Protein AF-A0A3M1ZID2-F1 (afdb_monomer_lite)

Foldseek 3Di:
DQWFWWWQDPVRDTATEFEAEPVRHGDDDDDDDDDDDPVQDFDDDPPFDWAKDKDWPVLVQWDWDVVDVRTYIYGRIDIDIDRDDDQPDKDKDKAWWADADLPQQKTWHFDQDPPDNPDGTDTAIEHEAQQEWEQEPLDTDGGSVRSVSSNVVVVDRRKIKMFIAGQDPVVRHGYGNYMYIHLRDDLDVWKKWWFFFQEDDPFWTFGQTQWIRHVVGIDGGRDTEIEGEDPQEEEAEPVGRPDHDDCQFRAHLWIKMFTAHWDADPNHIYGYGNYIYTYWKKWKFFFQDDDAQKTWGQTQDIVNDGNVSHDQAQQALDRVQGADNHTQIEGADPDDDDPHDGRFIKMFTFGAGGGRHGVNGTYGPDMDTCSVVNDDTRTDRDDDPDDDPPDDDD

Radius of gyration: 23.72 Å; chains: 1; bounding box: 58×60×54 Å

Structure (mmCIF, N/CA/C/O backbone):
data_AF-A0A3M1ZID2-F1
#
_entry.id   AF-A0A3M1ZID2-F1
#
loop_
_atom_site.group_PDB
_atom_site.id
_atom_site.type_symbol
_atom_site.label_atom_id
_atom_site.label_alt_id
_atom_site.label_comp_id
_atom_site.label_asym_id
_atom_site.label_entity_id
_atom_site.label_seq_id
_atom_site.pdbx_PDB_ins_code
_atom_site.Cartn_x
_atom_site.Cartn_y
_atom_site.Cartn_z
_atom_site.occupancy
_atom_site.B_iso_or_equiv
_atom_site.auth_seq_id
_atom_site.auth_comp_id
_atom_site.auth_asym_id
_atom_site.auth_atom_id
_atom_site.pdbx_PDB_model_num
ATOM 1 N N . SER A 1 1 ? -18.007 24.735 10.973 1.00 46.09 1 SER A N 1
ATOM 2 C CA . SER A 1 1 ? -17.556 23.335 10.914 1.00 46.09 1 SER A CA 1
ATOM 3 C C . SER A 1 1 ? -18.781 22.457 11.106 1.00 46.09 1 SER A C 1
ATOM 5 O O . SER A 1 1 ? -19.575 22.788 11.975 1.00 46.09 1 SER A O 1
ATOM 7 N N . ASN A 1 2 ? -18.972 21.420 10.284 1.00 52.06 2 ASN A N 1
ATOM 8 C CA . ASN A 1 2 ? -20.153 20.533 10.309 1.00 52.06 2 ASN A CA 1
ATOM 9 C C . ASN A 1 2 ? -19.744 19.122 10.770 1.00 52.06 2 ASN A C 1
ATOM 11 O O . ASN A 1 2 ? -20.270 18.125 10.277 1.00 52.06 2 ASN A O 1
ATOM 15 N N . ALA A 1 3 ? -18.694 19.057 11.589 1.00 58.91 3 ALA A N 1
ATOM 16 C CA . ALA A 1 3 ? -18.122 17.812 12.050 1.00 58.91 3 ALA A CA 1
ATOM 17 C C . ALA A 1 3 ? -18.982 17.229 13.175 1.00 58.91 3 ALA A C 1
ATOM 19 O O . ALA A 1 3 ? -19.192 17.902 14.183 1.00 58.91 3 ALA A O 1
ATOM 20 N N . LEU A 1 4 ? -19.446 15.990 13.013 1.00 68.00 4 LEU A N 1
ATOM 21 C CA . LEU A 1 4 ? -19.923 15.186 14.134 1.00 68.00 4 LEU A CA 1
ATOM 22 C C . LEU A 1 4 ? -18.694 14.684 14.901 1.00 68.00 4 LEU A C 1
ATOM 24 O O . LEU A 1 4 ? -17.827 14.049 14.294 1.00 68.00 4 LEU A O 1
ATOM 28 N N . ILE A 1 5 ? -18.623 15.008 16.191 1.00 75.00 5 ILE A N 1
ATOM 29 C CA . ILE A 1 5 ? -17.587 14.549 17.118 1.00 75.00 5 ILE A CA 1
ATOM 30 C C . ILE A 1 5 ? -18.277 13.689 18.169 1.00 75.00 5 ILE A C 1
ATOM 32 O O . ILE A 1 5 ? -19.290 14.103 18.732 1.00 75.00 5 ILE A O 1
ATOM 36 N N . GLU A 1 6 ? -17.731 12.505 18.416 1.00 78.31 6 GLU A N 1
ATOM 37 C CA . GLU A 1 6 ? -18.242 11.542 19.391 1.00 78.31 6 GLU A CA 1
ATOM 38 C C . GLU A 1 6 ? -17.133 11.218 20.396 1.00 78.31 6 GLU A C 1
ATOM 40 O O . GLU A 1 6 ? -15.967 11.100 20.014 1.00 78.31 6 GLU A O 1
ATOM 45 N N . VAL A 1 7 ? -17.501 11.094 21.668 1.00 76.19 7 VAL A N 1
ATOM 46 C CA . VAL A 1 7 ? -16.642 10.630 22.763 1.00 76.19 7 VAL A CA 1
ATOM 47 C C . VAL A 1 7 ? -17.303 9.444 23.448 1.00 76.19 7 VAL A C 1
ATOM 49 O O . VAL A 1 7 ? -18.520 9.294 23.392 1.00 76.19 7 VAL A O 1
ATOM 52 N N . GLU A 1 8 ? -16.508 8.606 24.092 1.00 75.81 8 GLU A N 1
ATOM 53 C CA . GLU A 1 8 ? -17.013 7.492 24.888 1.00 75.81 8 GLU A CA 1
ATOM 54 C C . GLU A 1 8 ? -17.429 7.995 26.279 1.00 75.81 8 GLU A C 1
ATOM 56 O O . GLU A 1 8 ? -16.663 8.698 26.943 1.00 75.81 8 GLU A O 1
ATOM 61 N N . GLY A 1 9 ? -18.662 7.692 26.687 1.00 68.62 9 GLY A N 1
ATOM 62 C CA . GLY A 1 9 ? -19.187 7.987 28.017 1.00 68.62 9 GLY A CA 1
ATOM 63 C C . GLY A 1 9 ? -18.714 6.986 29.074 1.00 68.62 9 GLY A C 1
ATOM 64 O O . GLY A 1 9 ? -18.094 5.970 28.770 1.00 68.62 9 GLY A O 1
ATOM 65 N N . ASP A 1 10 ? -19.043 7.247 30.341 1.00 71.88 10 ASP A N 1
ATOM 66 C CA . ASP A 1 10 ? -18.591 6.435 31.485 1.00 71.88 10 ASP A CA 1
ATOM 67 C C . ASP A 1 10 ? -19.035 4.958 31.421 1.00 71.88 10 ASP A C 1
ATOM 69 O O . ASP A 1 10 ? -18.516 4.122 32.168 1.00 71.88 10 ASP A O 1
ATOM 73 N N . THR A 1 11 ? -20.023 4.624 30.581 1.00 59.50 11 THR A N 1
ATOM 74 C CA . THR A 1 11 ? -20.515 3.253 30.386 1.00 59.50 11 THR A CA 1
ATOM 75 C C . THR A 1 11 ? -20.201 2.676 29.004 1.00 59.50 11 THR A C 1
ATOM 77 O O . THR A 1 11 ? -20.754 1.634 28.651 1.00 59.50 11 THR A O 1
ATOM 80 N N . GLY A 1 12 ? -19.291 3.309 28.254 1.00 56.09 12 GLY A N 1
ATOM 81 C CA . GLY A 1 12 ? -18.862 2.870 26.924 1.00 56.09 12 GLY A CA 1
ATOM 82 C C . GLY A 1 12 ? -19.772 3.335 25.781 1.00 56.09 12 GLY A C 1
ATOM 83 O O . GLY A 1 12 ? -19.579 2.957 24.631 1.00 56.09 12 GLY A O 1
ATOM 84 N N . GLU A 1 13 ? -20.802 4.131 26.069 1.00 69.88 13 GLU A N 1
ATOM 85 C CA . GLU A 1 13 ? -21.744 4.623 25.070 1.00 69.88 13 GLU A CA 1
ATOM 86 C C . GLU A 1 13 ? -21.175 5.811 24.276 1.00 69.88 13 GLU A C 1
ATOM 88 O O . GLU A 1 13 ? -20.519 6.679 24.854 1.00 69.88 13 GLU A O 1
ATOM 93 N N . PRO A 1 14 ? -21.457 5.927 22.969 1.00 66.44 14 PRO A N 1
ATOM 94 C CA . PRO A 1 14 ? -21.055 7.096 22.201 1.00 66.44 14 PRO A CA 1
ATOM 95 C C . PRO A 1 14 ? -21.917 8.312 22.574 1.00 66.44 14 PRO A C 1
ATOM 97 O O . PRO A 1 14 ? -23.147 8.286 22.476 1.00 66.44 14 PRO A O 1
ATOM 100 N N . LEU A 1 15 ? -21.264 9.406 22.960 1.00 76.44 15 LEU A N 1
ATOM 101 C CA . LEU A 1 15 ? -21.870 10.698 23.266 1.00 76.44 15 LEU A CA 1
ATOM 102 C C . LEU A 1 15 ? -21.402 11.747 22.259 1.00 76.44 15 LEU A C 1
ATOM 104 O O . LEU A 1 15 ? -20.208 11.892 22.003 1.00 76.44 15 LEU A O 1
ATOM 108 N N . GLN A 1 16 ? -22.334 12.522 21.705 1.00 82.69 16 GLN A N 1
ATOM 109 C CA . GLN A 1 16 ? -21.975 13.637 20.833 1.00 82.69 16 GLN A CA 1
ATOM 110 C C . GLN A 1 16 ? -21.298 14.740 21.654 1.00 82.69 16 GLN A C 1
ATOM 112 O O . GLN A 1 16 ? -21.871 15.224 22.628 1.00 82.69 16 GLN A O 1
ATOM 117 N N . ALA A 1 17 ? -20.115 15.168 21.224 1.00 85.06 17 ALA A N 1
ATOM 118 C CA . ALA A 1 17 ? -19.318 16.176 21.903 1.00 85.06 17 ALA A CA 1
ATOM 119 C C . ALA A 1 17 ? -19.077 17.418 21.040 1.00 85.06 17 ALA A C 1
ATOM 121 O O . ALA A 1 17 ? -19.232 17.414 19.816 1.00 85.06 17 ALA A O 1
ATOM 122 N N . VAL A 1 18 ? -18.663 18.499 21.697 1.00 88.00 18 VAL A N 1
ATOM 123 C CA . VAL A 1 18 ? -18.262 19.751 21.050 1.00 88.00 18 VAL A CA 1
ATOM 124 C C . VAL A 1 18 ? -16.768 19.965 21.262 1.00 88.00 18 VAL A C 1
ATOM 126 O O . VAL A 1 18 ? -16.302 20.018 22.397 1.00 88.00 18 VAL A O 1
ATOM 129 N N . ALA A 1 19 ? -16.008 20.116 20.173 1.00 87.31 19 ALA A N 1
ATOM 130 C CA . ALA A 1 19 ? -14.617 20.553 20.273 1.00 87.31 19 ALA A CA 1
ATOM 131 C C . ALA A 1 19 ? -14.548 22.038 20.636 1.00 87.31 19 ALA A C 1
ATOM 133 O O . ALA A 1 19 ? -15.180 22.870 19.976 1.00 87.31 19 ALA A O 1
ATOM 134 N N . VAL A 1 20 ? -13.742 22.363 21.642 1.00 88.25 20 VAL A N 1
ATOM 135 C CA . VAL A 1 20 ? -13.515 23.726 22.132 1.00 88.25 20 VAL A CA 1
ATOM 136 C C . VAL A 1 20 ? -12.021 24.056 22.163 1.00 88.25 20 VAL A C 1
ATOM 138 O O . VAL A 1 20 ? -11.180 23.165 22.299 1.00 88.25 20 V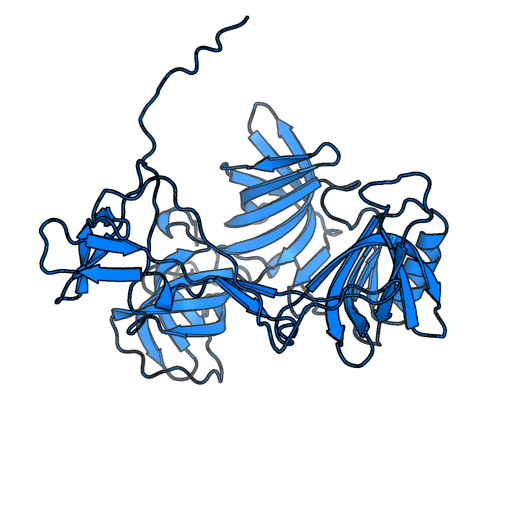AL A O 1
ATOM 141 N N . GLY A 1 21 ? -11.686 25.335 21.986 1.00 85.31 21 GLY A N 1
ATOM 142 C CA . GLY A 1 21 ? -10.325 25.849 22.171 1.00 85.31 21 GLY A CA 1
ATOM 143 C C . GLY A 1 21 ? -9.988 26.114 23.644 1.00 85.31 21 GLY A C 1
ATOM 144 O O . GLY A 1 21 ? -10.828 25.940 24.525 1.00 85.31 21 GLY A O 1
ATOM 145 N N . GLU A 1 22 ? -8.768 26.590 23.919 1.00 80.44 22 GLU A N 1
ATOM 146 C CA . GLU A 1 22 ? -8.333 26.981 25.279 1.00 80.44 22 GLU A CA 1
ATOM 147 C C . GLU A 1 22 ? -9.187 28.091 25.911 1.00 80.44 22 GLU A C 1
ATOM 149 O O . GLU A 1 22 ? -9.224 28.243 27.131 1.00 80.44 22 GLU A O 1
ATOM 154 N N . ASP A 1 23 ? -9.873 28.882 25.088 1.00 82.81 23 ASP A N 1
ATOM 155 C CA . ASP A 1 23 ? -10.811 29.918 25.513 1.00 82.81 23 ASP A CA 1
ATOM 156 C C . ASP A 1 23 ? -12.209 29.373 25.856 1.00 82.81 23 ASP A C 1
ATOM 158 O O . ASP A 1 23 ? -13.049 30.127 26.349 1.00 82.81 23 ASP A O 1
ATOM 162 N N . GLY A 1 24 ? -12.448 28.075 25.644 1.00 82.06 24 GLY A N 1
ATOM 163 C CA . GLY A 1 24 ? -13.736 27.413 25.849 1.00 82.06 24 GLY A CA 1
ATOM 164 C C . GLY A 1 24 ? -14.755 27.681 24.739 1.00 82.06 24 GLY A C 1
ATOM 165 O O . GLY A 1 24 ? -15.895 27.227 24.841 1.00 82.06 24 GLY A O 1
ATOM 166 N N . GLU A 1 25 ? -14.373 28.399 23.681 1.00 85.62 25 GLU A N 1
ATOM 167 C CA . GLU A 1 25 ? -15.245 28.659 22.539 1.00 85.62 25 GLU A CA 1
ATOM 168 C C . GLU A 1 25 ? -15.186 27.499 21.534 1.00 85.62 25 GLU A C 1
ATOM 170 O O . GLU A 1 25 ? -14.167 26.803 21.444 1.00 85.62 25 GLU A O 1
ATOM 175 N N . PRO A 1 26 ? -16.256 27.271 20.746 1.00 84.31 26 PRO A N 1
ATOM 176 C CA . PRO A 1 26 ? -16.264 26.238 19.720 1.00 84.31 26 PRO A CA 1
ATOM 177 C C . PRO A 1 26 ? -15.070 26.369 18.777 1.00 84.31 26 PRO A C 1
ATOM 179 O O . PRO A 1 26 ? -14.817 27.432 18.203 1.00 84.31 26 PRO A O 1
ATOM 182 N N . LEU A 1 27 ? -14.359 25.260 18.592 1.00 82.62 27 LEU A N 1
ATOM 183 C CA . LEU A 1 27 ? -13.113 25.244 17.849 1.00 82.62 27 LEU A CA 1
ATOM 184 C C . LEU A 1 27 ? -13.342 25.654 16.386 1.00 82.62 27 LEU A C 1
ATOM 186 O O . LEU A 1 27 ? -14.110 25.027 15.646 1.00 82.62 27 LEU A O 1
ATOM 190 N N . ALA A 1 28 ? -12.652 26.715 15.970 1.00 80.56 28 ALA A N 1
ATOM 191 C CA . ALA A 1 28 ? -12.660 27.221 14.604 1.00 80.56 28 ALA A CA 1
ATOM 192 C C . ALA A 1 28 ? -11.289 27.002 13.944 1.00 80.56 28 ALA A C 1
ATOM 194 O O . ALA A 1 28 ? -10.950 25.878 13.583 1.00 80.56 28 ALA A O 1
ATOM 195 N N . GLU A 1 29 ? -10.506 28.065 13.769 1.00 78.50 29 GLU A N 1
ATOM 196 C CA . GLU A 1 29 ? -9.129 27.985 13.286 1.00 78.50 29 GLU A CA 1
ATOM 197 C C . GLU A 1 29 ? -8.172 27.964 14.477 1.00 78.50 29 GLU A C 1
ATOM 199 O O . GLU A 1 29 ? -8.314 28.761 15.404 1.00 78.50 29 GLU A O 1
ATOM 204 N N . LEU A 1 30 ? -7.193 27.062 14.440 1.00 73.56 30 LEU A N 1
ATOM 205 C CA . LEU A 1 30 ? -6.200 26.910 15.492 1.00 73.56 30 LEU A CA 1
ATOM 206 C C . LEU A 1 30 ? -4.804 27.134 14.917 1.00 73.56 30 LEU A C 1
ATOM 208 O O . LEU A 1 30 ? -4.391 26.464 13.971 1.00 73.56 30 LEU A O 1
ATOM 212 N N . THR A 1 31 ? -4.081 28.095 15.489 1.00 76.62 31 THR A N 1
ATOM 213 C CA . THR A 1 31 ? -2.661 28.305 15.190 1.00 76.62 31 THR A CA 1
ATOM 214 C C . THR A 1 31 ? -1.835 27.475 16.160 1.00 76.62 31 THR A C 1
ATOM 216 O O . THR A 1 31 ? -2.035 27.577 17.366 1.00 76.62 31 THR A O 1
ATOM 219 N N . VAL A 1 32 ? -0.906 26.674 15.637 1.00 73.25 32 VAL A N 1
ATOM 220 C CA . VAL A 1 32 ? -0.008 25.844 16.448 1.00 73.25 32 VAL A CA 1
ATOM 221 C C . VAL A 1 32 ? 1.421 26.335 16.279 1.00 73.25 32 VAL A C 1
ATOM 223 O O . VAL A 1 32 ? 1.898 26.504 15.153 1.00 73.25 32 VAL A O 1
ATOM 226 N N . ASP A 1 33 ? 2.108 26.540 17.397 1.00 71.06 33 ASP A N 1
ATOM 227 C CA . ASP A 1 33 ? 3.515 26.914 17.401 1.00 71.06 33 ASP A CA 1
ATOM 228 C C . ASP A 1 33 ? 4.398 25.665 17.348 1.00 71.06 33 ASP A C 1
ATOM 230 O O . ASP A 1 33 ? 4.349 24.798 18.219 1.00 71.06 33 ASP A O 1
ATOM 234 N N . LEU A 1 34 ? 5.258 25.586 16.330 1.00 68.06 34 LEU A N 1
ATOM 235 C CA . LEU A 1 34 ? 6.288 24.557 16.252 1.00 68.06 34 LEU A CA 1
ATOM 236 C C . LEU A 1 34 ? 7.540 25.022 16.996 1.00 68.06 34 LEU A C 1
ATOM 238 O O . LEU A 1 34 ? 8.273 25.897 16.521 1.00 68.06 34 LEU A O 1
ATOM 242 N N . VAL A 1 35 ? 7.825 24.397 18.135 1.00 65.50 35 VAL A N 1
ATOM 243 C CA . VAL A 1 35 ? 9.048 24.657 18.896 1.00 65.50 35 VAL A CA 1
ATOM 244 C C . VAL A 1 35 ? 10.093 23.598 18.554 1.00 65.50 35 VAL A C 1
ATOM 246 O O . VAL A 1 35 ? 9.937 22.424 18.866 1.00 65.50 35 VAL A O 1
ATOM 249 N N . LEU A 1 36 ? 11.187 24.019 17.916 1.00 65.62 36 LEU A N 1
ATOM 250 C CA . LEU A 1 36 ? 12.342 23.151 17.675 1.00 65.62 36 LEU A CA 1
ATOM 251 C C . LEU A 1 36 ? 13.234 23.109 18.921 1.00 65.62 36 LEU A C 1
ATOM 253 O O . LEU A 1 36 ? 13.514 24.156 19.513 1.00 65.62 36 LEU A O 1
ATOM 257 N N . ASP A 1 37 ? 13.743 21.928 19.276 1.00 62.00 37 ASP A N 1
ATOM 258 C CA . ASP A 1 37 ? 14.662 21.776 20.405 1.00 62.00 37 ASP A CA 1
ATOM 259 C C . ASP A 1 37 ? 15.921 22.654 20.227 1.00 62.00 37 ASP A C 1
ATOM 261 O O . ASP A 1 37 ? 16.687 22.555 19.260 1.00 62.00 37 ASP A O 1
ATOM 265 N N . GLY A 1 38 ? 16.153 23.540 21.199 1.00 62.19 38 GLY A N 1
ATOM 266 C CA . GLY A 1 38 ? 17.303 24.437 21.227 1.00 62.19 38 GLY A CA 1
ATOM 267 C C . GLY A 1 38 ? 18.643 23.726 21.453 1.00 62.19 38 GLY A C 1
ATOM 268 O O . GLY A 1 38 ? 19.685 24.312 21.120 1.00 62.19 38 GLY A O 1
ATOM 269 N N . ALA A 1 39 ? 18.626 22.504 21.998 1.00 65.62 39 ALA A N 1
ATOM 270 C CA . ALA A 1 39 ? 19.794 21.656 22.219 1.00 65.62 39 ALA A CA 1
ATOM 271 C C . ALA A 1 39 ? 20.110 20.788 20.987 1.00 65.62 39 ALA A C 1
ATOM 273 O O . ALA A 1 39 ? 21.257 20.779 20.532 1.00 65.62 39 ALA A O 1
ATOM 274 N N . LYS A 1 40 ? 19.100 20.135 20.396 1.00 65.25 40 LYS A N 1
ATOM 275 C CA . LYS A 1 40 ? 19.202 19.360 19.146 1.00 65.25 40 LYS A CA 1
ATOM 276 C C . LYS A 1 40 ? 18.787 20.182 17.918 1.00 65.25 40 LYS A C 1
ATOM 278 O O . LYS A 1 40 ? 17.773 19.938 17.271 1.00 65.25 40 LYS A O 1
ATOM 283 N N . ARG A 1 41 ? 19.595 21.183 17.564 1.00 69.44 41 ARG A N 1
ATOM 284 C CA . ARG A 1 41 ? 19.272 22.087 16.444 1.00 69.44 41 ARG A CA 1
ATOM 285 C C . ARG A 1 41 ? 19.383 21.390 15.090 1.00 69.44 41 ARG A C 1
ATOM 287 O O . ARG A 1 41 ? 20.405 20.777 14.789 1.00 69.44 41 ARG A O 1
ATOM 294 N N . LEU A 1 42 ? 18.405 21.632 14.218 1.00 73.69 42 LEU A N 1
ATOM 295 C CA . LEU A 1 42 ? 18.508 21.309 12.797 1.00 73.69 42 LEU A CA 1
ATOM 296 C C . LEU A 1 42 ? 19.644 22.122 12.152 1.00 73.69 42 LEU A C 1
ATOM 298 O O . LEU A 1 42 ? 19.560 23.346 12.024 1.00 73.69 42 LEU A O 1
ATOM 302 N N . VAL A 1 43 ? 20.708 21.447 11.714 1.00 74.06 43 VAL A N 1
ATOM 303 C CA . VAL A 1 43 ? 21.833 22.085 11.014 1.00 74.06 43 VAL A CA 1
ATOM 304 C C . VAL A 1 43 ? 21.697 21.867 9.511 1.00 74.06 43 VAL A C 1
ATOM 306 O O . VAL A 1 43 ? 21.997 20.795 8.991 1.00 74.06 43 VAL A O 1
ATOM 309 N N . VAL A 1 44 ? 21.294 22.915 8.791 1.00 75.31 44 VAL A N 1
ATOM 310 C CA . VAL A 1 44 ? 21.257 22.902 7.323 1.00 75.31 44 VAL A CA 1
ATOM 311 C C . VAL A 1 44 ? 22.608 23.364 6.780 1.00 75.31 44 VAL A C 1
ATOM 313 O O . VAL A 1 44 ? 22.934 24.552 6.817 1.00 75.31 44 VAL A O 1
ATOM 316 N N . ALA A 1 45 ? 23.399 22.426 6.257 1.00 71.75 45 ALA A N 1
ATOM 317 C CA . ALA A 1 45 ? 24.711 22.697 5.674 1.00 71.75 45 ALA A CA 1
ATOM 318 C C . ALA A 1 45 ? 24.756 22.337 4.175 1.00 71.75 45 ALA A C 1
ATOM 320 O O . ALA A 1 45 ? 24.088 21.400 3.733 1.00 71.75 45 ALA A O 1
ATOM 321 N N . PRO A 1 46 ? 25.546 23.054 3.351 1.00 61.50 46 PRO A N 1
ATOM 322 C CA . PRO A 1 46 ? 25.670 22.733 1.933 1.00 61.50 46 PRO A CA 1
ATOM 323 C C . PRO A 1 46 ? 26.156 21.296 1.702 1.00 61.50 46 PRO A C 1
ATOM 325 O O . PRO A 1 46 ? 27.225 20.919 2.168 1.00 61.50 46 PRO A O 1
ATOM 328 N N . GLY A 1 47 ? 25.389 20.519 0.932 1.00 57.91 47 GLY A N 1
ATOM 329 C CA . GLY A 1 47 ? 25.768 19.154 0.545 1.00 57.91 47 GLY A CA 1
ATOM 330 C C . GLY A 1 47 ? 25.523 18.091 1.617 1.00 57.91 47 GLY A C 1
ATOM 331 O O . GLY A 1 47 ? 25.821 16.930 1.369 1.00 57.91 47 GLY A O 1
ATOM 332 N N . LEU A 1 48 ? 24.959 18.467 2.767 1.00 61.03 48 LEU A N 1
ATOM 333 C CA . LEU A 1 48 ? 24.558 17.529 3.807 1.00 61.03 48 LEU A CA 1
ATOM 334 C C . LEU A 1 48 ? 23.029 17.469 3.870 1.00 61.03 48 LEU A C 1
ATOM 336 O O . LEU A 1 48 ? 22.403 18.510 4.089 1.00 61.03 48 LEU A O 1
ATOM 340 N N . PRO A 1 49 ? 22.416 16.288 3.658 1.00 60.88 49 PRO A N 1
ATOM 341 C CA . PRO A 1 49 ? 21.011 16.084 3.977 1.00 60.88 49 PRO A CA 1
ATOM 342 C C . PRO A 1 49 ? 20.770 16.426 5.450 1.00 60.88 49 PRO A C 1
ATOM 344 O O . PRO A 1 49 ? 21.546 16.022 6.316 1.00 60.88 49 PRO A O 1
ATOM 347 N N . ALA A 1 50 ? 19.717 17.192 5.711 1.00 68.75 50 ALA A N 1
ATOM 348 C CA . ALA A 1 50 ? 19.228 17.472 7.051 1.00 68.75 50 ALA A CA 1
ATOM 349 C C . ALA A 1 50 ? 17.846 16.828 7.174 1.00 68.75 50 ALA A C 1
ATOM 351 O O . ALA A 1 50 ? 17.056 16.900 6.229 1.00 68.75 50 ALA A O 1
ATOM 352 N N . LEU A 1 51 ? 17.593 16.173 8.302 1.00 68.69 51 LEU A N 1
ATOM 353 C CA . LEU A 1 51 ? 16.364 15.431 8.563 1.00 68.69 51 LEU A CA 1
ATOM 354 C C . LEU A 1 51 ? 15.576 16.165 9.640 1.00 68.69 51 LEU A C 1
ATOM 356 O O . LEU A 1 51 ? 16.157 16.705 10.579 1.00 68.69 51 LEU A O 1
ATOM 360 N N . LEU A 1 52 ? 14.266 16.230 9.439 1.00 73.88 52 LEU A N 1
ATOM 361 C CA . LEU A 1 52 ? 13.318 16.804 10.375 1.00 73.88 52 LEU A CA 1
ATOM 362 C C . LEU A 1 52 ? 12.034 15.986 10.271 1.00 73.88 52 LEU A C 1
ATOM 364 O O . LEU A 1 52 ? 11.393 15.976 9.218 1.00 73.88 52 LEU A O 1
ATOM 368 N N . THR A 1 53 ? 11.687 15.321 11.358 1.00 70.75 53 THR A N 1
ATOM 369 C CA . THR A 1 53 ? 10.395 14.685 11.577 1.00 70.75 53 THR A CA 1
ATOM 370 C C . THR A 1 53 ? 9.511 15.686 12.307 1.00 70.75 53 THR A C 1
ATOM 372 O O . THR A 1 53 ? 9.964 16.327 13.251 1.00 70.75 53 THR A O 1
ATOM 375 N N . ILE A 1 54 ? 8.272 15.850 11.850 1.00 74.00 54 ILE A N 1
ATOM 376 C CA . ILE A 1 54 ? 7.244 16.640 12.532 1.00 74.00 54 ILE A CA 1
ATOM 377 C C . ILE A 1 54 ? 6.065 15.700 12.739 1.00 74.00 54 ILE A C 1
ATOM 379 O O . ILE A 1 54 ? 5.581 15.134 11.757 1.00 74.00 54 ILE A O 1
ATOM 383 N N . ASP A 1 55 ? 5.637 15.533 13.983 1.00 67.88 55 ASP A N 1
ATOM 384 C CA . ASP A 1 55 ? 4.539 14.643 14.351 1.00 67.88 55 ASP A CA 1
ATOM 385 C C . ASP A 1 55 ? 3.523 15.346 15.259 1.00 67.88 55 ASP A C 1
ATOM 387 O O . ASP A 1 55 ? 3.860 16.308 15.958 1.00 67.88 55 ASP A O 1
ATOM 391 N N . PHE A 1 56 ? 2.280 14.867 15.225 1.00 68.00 56 PHE A N 1
ATOM 392 C CA . PHE A 1 56 ? 1.209 15.291 16.125 1.00 68.00 56 PHE A CA 1
ATOM 393 C C . PHE A 1 56 ? 1.012 14.214 17.185 1.00 68.00 56 PHE A C 1
ATOM 395 O O . PHE A 1 56 ? 0.565 13.113 16.864 1.00 68.00 56 PHE A O 1
ATOM 402 N N . GLU A 1 57 ? 1.292 14.538 18.445 1.00 65.94 57 GLU A N 1
ATOM 403 C CA . GLU A 1 57 ? 1.037 13.603 19.539 1.00 65.94 57 GLU A CA 1
ATOM 404 C C . GLU A 1 57 ? -0.438 13.655 19.935 1.00 65.94 57 GLU A C 1
ATOM 406 O O . GLU A 1 57 ? -0.834 14.407 20.825 1.00 65.94 57 GLU A O 1
ATOM 411 N N . LEU A 1 58 ? -1.267 12.883 19.228 1.00 66.19 58 LEU A N 1
ATOM 412 C CA . LEU A 1 58 ? -2.721 12.920 19.376 1.00 66.19 58 LEU A CA 1
ATOM 413 C C . LEU A 1 58 ? -3.173 12.715 20.831 1.00 66.19 58 LEU A C 1
ATOM 415 O O . LEU A 1 58 ? -4.114 13.391 21.252 1.00 66.19 58 LEU A O 1
ATOM 419 N N . ALA A 1 59 ? -2.490 11.868 21.611 1.00 62.19 59 ALA A N 1
ATOM 420 C CA . ALA A 1 59 ? -2.870 11.585 22.996 1.00 62.19 59 ALA A CA 1
ATOM 421 C C . ALA A 1 59 ? -2.667 12.787 23.930 1.00 62.19 59 ALA A C 1
ATOM 423 O O . ALA A 1 59 ? -3.411 12.954 24.890 1.00 62.19 59 ALA A O 1
ATOM 424 N N . GLU A 1 60 ? -1.698 13.653 23.632 1.00 64.06 60 GLU A N 1
ATOM 425 C CA . GLU A 1 60 ? -1.466 14.892 24.383 1.00 64.06 60 GLU A CA 1
ATOM 426 C C . GLU A 1 60 ? -2.234 16.082 23.795 1.00 64.06 60 GLU A C 1
ATOM 428 O O . GLU A 1 60 ? -2.244 17.157 24.387 1.00 64.06 60 GLU A O 1
ATOM 433 N N . THR A 1 61 ? -2.872 15.910 22.629 1.00 71.75 61 THR A N 1
ATOM 434 C CA . THR A 1 61 ? -3.519 17.020 21.913 1.00 71.75 61 THR A CA 1
ATOM 435 C C . THR A 1 61 ? -4.939 17.344 22.366 1.00 71.75 61 THR A C 1
ATOM 437 O O . THR A 1 61 ? -5.547 18.263 21.811 1.00 71.75 61 THR A O 1
ATOM 440 N N . HIS A 1 62 ? -5.505 16.593 23.314 1.00 79.12 62 HIS A N 1
ATOM 441 C CA . HIS A 1 62 ? -6.882 16.808 23.740 1.00 79.12 62 HIS A CA 1
ATOM 442 C C . HIS A 1 62 ? -7.199 16.303 25.151 1.00 79.12 62 HIS A C 1
ATOM 444 O O . HIS A 1 62 ? -6.597 15.351 25.639 1.00 79.12 62 HIS A O 1
ATOM 450 N N . GLU A 1 63 ? -8.197 16.925 25.775 1.00 83.38 63 GLU A N 1
ATOM 451 C CA . GLU A 1 63 ? -8.780 16.519 27.054 1.00 83.38 63 GLU A CA 1
ATOM 452 C C . GLU A 1 63 ? -10.303 16.435 26.901 1.00 83.38 63 GLU A C 1
ATOM 454 O O . GLU A 1 63 ? -10.931 17.333 26.336 1.00 83.38 63 GLU A O 1
ATOM 459 N N . VAL A 1 64 ? -10.906 15.342 27.372 1.00 84.94 64 VAL A N 1
ATOM 460 C CA . VAL A 1 64 ? -12.361 15.148 27.327 1.00 84.94 64 VAL A CA 1
ATOM 461 C C . VAL A 1 64 ? -12.955 15.452 28.692 1.00 84.94 64 VAL A C 1
ATOM 463 O O . VAL A 1 64 ? -12.578 14.843 29.691 1.00 84.94 64 VAL A O 1
ATOM 466 N N . ASP A 1 65 ? -13.925 16.358 28.716 1.00 85.00 65 ASP A N 1
ATOM 467 C CA . ASP A 1 65 ? -14.743 16.651 29.884 1.00 85.00 65 ASP A CA 1
ATOM 468 C C . ASP A 1 65 ? -16.163 16.120 29.653 1.00 85.00 65 ASP A C 1
ATOM 470 O O . ASP A 1 65 ? -16.945 16.681 28.881 1.00 85.00 65 ASP A O 1
ATOM 474 N N . LEU A 1 66 ? -16.475 15.012 30.328 1.00 85.88 66 LEU A N 1
ATOM 475 C CA . LEU A 1 66 ? -17.791 14.368 30.318 1.00 85.88 66 LEU A CA 1
ATOM 476 C C . LEU A 1 66 ? -18.782 15.014 31.303 1.00 85.88 66 LEU A C 1
ATOM 478 O O . LEU A 1 66 ? -19.936 14.601 31.378 1.00 85.88 66 LEU A O 1
ATOM 482 N N . THR A 1 67 ? -18.361 16.011 32.091 1.00 85.69 67 THR A N 1
ATOM 483 C CA . THR A 1 67 ? -19.232 16.661 33.086 1.00 85.69 67 THR A CA 1
ATOM 484 C C . THR A 1 67 ? -20.144 17.736 32.487 1.00 85.69 67 THR A C 1
ATOM 486 O O . THR A 1 67 ? -21.033 18.250 33.176 1.00 85.69 67 THR A O 1
ATOM 489 N N . THR A 1 68 ? -19.944 18.070 31.212 1.00 83.25 68 THR A N 1
ATOM 490 C CA . THR A 1 68 ? -20.711 19.054 30.441 1.00 83.25 68 THR A CA 1
ATOM 491 C C . THR A 1 68 ? -21.782 18.376 29.571 1.00 83.25 68 THR A C 1
ATOM 493 O O . THR A 1 68 ? -21.676 17.201 29.235 1.00 83.25 68 THR A O 1
ATOM 496 N N . ASP A 1 69 ? -22.858 19.102 29.235 1.00 84.44 69 ASP A N 1
ATOM 4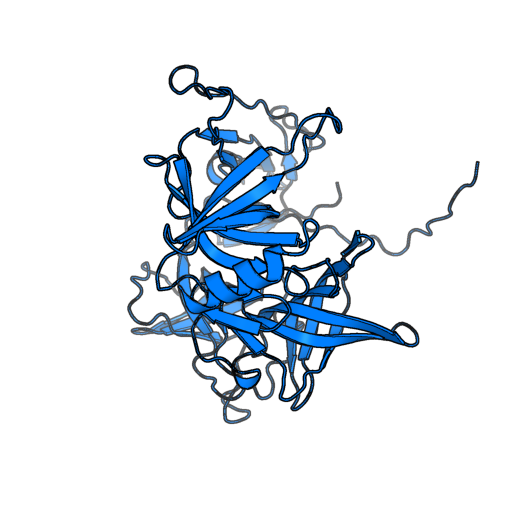97 C CA . ASP A 1 69 ? -23.944 18.615 28.365 1.00 84.44 69 ASP A CA 1
ATOM 498 C C . ASP A 1 69 ? -24.202 19.627 27.226 1.00 84.44 69 ASP A C 1
ATOM 500 O O . ASP A 1 69 ? -24.741 20.713 27.491 1.00 84.44 69 ASP A O 1
ATOM 504 N N . PRO A 1 70 ? -23.801 19.326 25.973 1.00 86.00 70 PRO A N 1
ATOM 505 C CA . PRO A 1 70 ? -23.073 18.120 25.549 1.00 86.00 70 PRO A CA 1
ATOM 506 C C . PRO A 1 70 ? -21.629 18.080 26.097 1.00 86.00 70 PRO A C 1
ATOM 508 O O . PRO A 1 70 ? -21.077 19.153 26.367 1.00 86.00 70 PRO A O 1
ATOM 511 N N . PRO A 1 71 ? -21.000 16.891 26.214 1.00 88.38 71 PRO A N 1
ATOM 512 C CA . PRO A 1 71 ? -19.587 16.753 26.564 1.00 88.38 71 PRO A CA 1
ATOM 513 C C . PRO A 1 71 ? -18.671 17.630 25.707 1.00 88.38 71 PRO A C 1
ATOM 515 O O . PRO A 1 71 ? -18.943 17.882 24.527 1.00 88.38 71 PRO A O 1
ATOM 518 N N . THR A 1 72 ? -17.550 18.071 26.271 1.00 89.19 72 THR A N 1
ATOM 519 C CA . THR A 1 72 ? -16.594 18.942 25.574 1.00 89.19 72 THR A CA 1
ATOM 520 C C . THR A 1 72 ? -15.252 18.259 25.371 1.00 89.19 72 THR A C 1
ATOM 522 O O . THR A 1 72 ? -14.738 17.605 26.272 1.00 89.19 72 THR A O 1
ATOM 525 N N . VAL A 1 73 ? -14.657 18.459 24.194 1.00 87.00 73 VAL A N 1
ATOM 526 C CA . VAL A 1 73 ? -13.280 18.052 23.889 1.00 87.00 73 VAL A CA 1
ATOM 527 C C . VAL A 1 73 ? -12.432 19.312 23.793 1.00 87.00 73 VAL A C 1
ATOM 529 O O . VAL A 1 73 ? -12.522 20.044 22.807 1.00 87.00 73 VAL A O 1
ATOM 532 N N . LEU A 1 74 ? -11.628 19.587 24.815 1.00 86.75 74 LEU A N 1
ATOM 533 C CA . LEU A 1 74 ? -10.637 20.654 24.773 1.00 86.75 74 LEU A CA 1
ATOM 534 C C . LEU A 1 74 ? -9.499 20.220 23.849 1.00 86.75 74 LEU A C 1
ATOM 536 O O . LEU A 1 74 ? -8.876 19.191 24.088 1.00 86.75 74 LEU A O 1
ATOM 540 N N . VAL A 1 75 ? -9.232 20.986 22.792 1.00 84.38 75 VAL A N 1
ATOM 541 C CA . VAL A 1 75 ? -8.192 20.669 21.803 1.00 84.38 75 VAL A CA 1
ATOM 542 C C . VAL A 1 75 ? -6.972 21.567 22.016 1.00 84.38 75 VAL A C 1
ATOM 544 O O . VAL A 1 75 ? -7.042 22.782 21.832 1.00 84.38 75 VAL A O 1
ATOM 547 N N . GLN A 1 76 ? -5.840 20.957 22.363 1.00 78.69 76 GLN A N 1
ATOM 548 C CA . GLN A 1 76 ? -4.552 21.599 22.647 1.00 78.69 76 GLN A CA 1
ATOM 549 C C . GLN A 1 76 ? -3.414 20.873 21.918 1.00 78.69 76 GLN A C 1
ATOM 551 O O . GLN A 1 76 ? -2.689 20.088 22.518 1.00 78.69 76 GLN A O 1
ATOM 556 N N . PRO A 1 77 ? -3.235 21.081 20.608 1.00 73.88 77 PRO A N 1
ATOM 557 C CA . PRO A 1 77 ? -2.331 20.277 19.819 1.00 73.88 77 PRO A CA 1
ATOM 558 C C . PRO A 1 77 ? -0.873 20.488 20.202 1.00 73.88 77 PRO A C 1
ATOM 560 O O . PRO A 1 77 ? -0.333 21.588 20.090 1.00 73.88 77 PRO A O 1
ATOM 563 N N . THR A 1 78 ? -0.218 19.389 20.546 1.00 68.31 78 THR A N 1
ATOM 564 C CA . THR A 1 78 ? 1.223 19.329 20.749 1.00 68.31 78 THR A CA 1
ATOM 565 C C . THR A 1 78 ? 1.884 18.808 19.476 1.00 68.31 78 THR A C 1
ATOM 567 O O . THR A 1 78 ? 1.665 17.674 19.046 1.00 68.31 78 THR A O 1
ATOM 570 N N . LEU A 1 79 ? 2.687 19.669 18.849 1.00 69.50 79 LEU A N 1
ATOM 571 C CA . LEU A 1 79 ? 3.555 19.317 17.729 1.00 69.50 79 LEU A CA 1
ATOM 572 C C . LEU A 1 79 ? 4.950 18.982 18.249 1.00 69.50 79 LEU A C 1
ATOM 574 O O . LEU A 1 79 ? 5.600 19.823 18.874 1.00 69.50 79 LEU A O 1
ATOM 578 N N . VAL A 1 80 ? 5.440 17.790 17.923 1.00 68.75 80 VAL A N 1
ATOM 579 C CA . VAL A 1 80 ? 6.807 17.373 18.241 1.00 68.75 80 VAL A CA 1
ATOM 580 C C . VAL A 1 80 ? 7.652 17.433 16.975 1.00 68.75 80 VAL A C 1
ATOM 582 O O . VAL A 1 80 ? 7.268 16.920 15.925 1.00 68.75 80 VAL A O 1
ATOM 585 N N . ALA A 1 81 ? 8.820 18.069 17.071 1.00 67.69 81 ALA A N 1
ATOM 586 C CA . ALA A 1 81 ? 9.830 18.054 16.023 1.00 67.69 81 ALA A CA 1
ATOM 587 C C . ALA A 1 81 ? 11.091 17.339 16.502 1.00 67.69 81 ALA A C 1
ATOM 589 O O . ALA A 1 81 ? 11.712 17.769 17.476 1.00 67.69 81 ALA A O 1
ATOM 590 N N . ASP A 1 82 ? 11.508 16.313 15.764 1.00 68.62 82 ASP A N 1
ATOM 591 C CA . ASP A 1 82 ? 12.766 15.606 15.997 1.00 68.62 82 ASP A CA 1
ATOM 592 C C . ASP A 1 82 ? 13.679 15.709 14.770 1.00 68.62 82 ASP A C 1
ATOM 594 O O . ASP A 1 82 ? 13.238 15.727 13.622 1.00 68.62 82 ASP A O 1
ATOM 598 N N . VAL A 1 83 ? 14.979 15.817 15.012 1.00 71.31 83 VAL A N 1
ATOM 599 C CA . VAL A 1 83 ? 16.025 15.811 13.981 1.00 71.31 83 VAL A CA 1
ATOM 600 C C . VAL A 1 83 ? 16.606 14.413 13.762 1.00 71.31 83 VAL A C 1
ATOM 602 O O . VAL A 1 83 ? 17.384 14.209 12.827 1.00 71.31 83 VAL A O 1
ATOM 605 N N . GLU A 1 84 ? 16.241 13.461 14.618 1.00 68.00 84 GLU A N 1
ATOM 606 C CA . GLU A 1 84 ? 16.524 12.044 14.450 1.00 68.00 84 GLU A CA 1
ATOM 607 C C . GLU A 1 84 ? 15.413 11.413 13.588 1.00 68.00 84 GLU A C 1
ATOM 609 O O . GLU A 1 84 ? 14.228 11.555 13.902 1.00 68.00 84 GLU A O 1
ATOM 614 N N . PRO A 1 85 ? 15.750 10.789 12.444 1.00 63.25 85 PRO A N 1
ATOM 615 C CA . PRO A 1 85 ? 14.762 10.055 11.670 1.00 63.25 85 PRO A CA 1
ATOM 616 C C . PRO A 1 85 ? 14.279 8.847 12.474 1.00 63.25 85 PRO A C 1
ATOM 618 O O . PRO A 1 85 ? 15.072 8.154 13.110 1.00 63.25 85 PRO A O 1
ATOM 621 N N . ASP A 1 86 ? 12.981 8.587 12.396 1.00 64.50 86 ASP A N 1
ATOM 622 C CA . ASP A 1 86 ? 12.401 7.341 12.876 1.00 64.50 86 ASP A CA 1
ATOM 623 C C . ASP A 1 86 ? 12.886 6.199 11.973 1.00 64.50 86 ASP A C 1
ATOM 625 O O . ASP A 1 86 ? 12.576 6.176 10.780 1.00 64.50 86 ASP A O 1
ATOM 629 N N . ALA A 1 87 ? 13.703 5.300 12.526 1.00 60.91 87 ALA A N 1
ATOM 630 C CA . ALA A 1 87 ? 14.329 4.218 11.772 1.00 60.91 87 ALA A CA 1
ATOM 631 C C . ALA A 1 87 ? 13.308 3.202 11.237 1.00 60.91 87 ALA A C 1
ATOM 633 O O . ALA A 1 87 ? 13.580 2.536 10.238 1.00 60.91 87 ALA A O 1
ATOM 634 N N . ASP A 1 88 ? 12.134 3.119 11.864 1.00 64.50 88 ASP A N 1
ATOM 635 C CA . ASP A 1 88 ? 11.115 2.128 11.530 1.00 64.50 88 ASP A CA 1
ATOM 636 C C . ASP A 1 88 ? 10.164 2.630 10.429 1.00 64.50 88 ASP A C 1
ATOM 638 O O . ASP A 1 88 ? 9.397 1.856 9.849 1.00 64.50 88 ASP A O 1
ATOM 642 N N . LYS A 1 89 ? 10.225 3.924 10.077 1.00 69.69 89 LYS A N 1
ATOM 643 C CA . LYS A 1 89 ? 9.392 4.512 9.020 1.00 69.69 89 LYS A CA 1
ATOM 644 C C . LYS A 1 89 ? 10.035 4.339 7.644 1.00 69.69 89 LYS A C 1
ATOM 646 O O . LYS A 1 89 ? 11.144 4.799 7.375 1.00 69.69 89 LYS A O 1
ATOM 651 N N . ILE A 1 90 ? 9.272 3.771 6.709 1.00 79.56 90 ILE A N 1
ATOM 652 C CA . ILE A 1 90 ? 9.648 3.762 5.293 1.00 79.56 90 ILE A CA 1
ATOM 653 C C . ILE A 1 90 ? 9.586 5.192 4.755 1.00 79.56 90 ILE A C 1
ATOM 655 O O . ILE A 1 90 ? 8.558 5.873 4.785 1.00 79.56 90 ILE A O 1
ATOM 659 N N . HIS A 1 91 ? 10.709 5.649 4.221 1.00 84.12 91 HIS A N 1
ATOM 660 C CA . HIS A 1 91 ? 10.848 6.946 3.594 1.00 84.12 91 HIS A CA 1
ATOM 661 C C . HIS A 1 91 ? 10.729 6.838 2.077 1.00 84.12 91 HIS A C 1
ATOM 663 O O . HIS A 1 91 ? 10.977 5.801 1.467 1.00 84.12 91 HIS A O 1
ATOM 669 N N . ARG A 1 92 ? 10.381 7.963 1.449 1.00 88.81 92 ARG A N 1
ATOM 670 C CA . ARG A 1 92 ? 10.182 8.059 0.004 1.00 88.81 92 ARG A CA 1
ATOM 671 C C . ARG A 1 92 ? 10.996 9.198 -0.583 1.00 88.81 92 ARG A C 1
ATOM 673 O O . ARG A 1 92 ? 10.869 10.350 -0.163 1.00 88.81 92 ARG A O 1
ATOM 680 N N . VAL A 1 93 ? 11.789 8.899 -1.605 1.00 88.06 93 VAL A N 1
ATOM 681 C CA . VAL A 1 93 ? 12.574 9.885 -2.352 1.00 88.06 93 VAL A CA 1
ATOM 682 C C . VAL A 1 93 ? 12.186 9.838 -3.823 1.00 88.06 93 VAL A C 1
ATOM 684 O O . VAL A 1 93 ? 12.195 8.781 -4.436 1.00 88.06 93 VAL A O 1
ATOM 687 N N . ARG A 1 94 ? 11.868 11.002 -4.399 1.00 89.12 94 ARG A N 1
ATOM 688 C CA . ARG A 1 94 ? 11.492 11.141 -5.813 1.00 89.12 94 ARG A CA 1
ATOM 689 C C . ARG A 1 94 ? 12.321 12.191 -6.540 1.00 89.12 94 ARG A C 1
ATOM 691 O O . ARG A 1 94 ? 12.743 13.179 -5.926 1.00 89.12 94 ARG A O 1
ATOM 698 N N . GLY A 1 95 ? 12.499 12.003 -7.840 1.00 88.00 95 GLY A N 1
ATOM 699 C CA . GLY A 1 95 ? 13.187 12.935 -8.731 1.00 88.00 95 GLY A CA 1
ATOM 700 C C . GLY A 1 95 ? 13.441 12.315 -10.100 1.00 88.00 95 GLY A C 1
ATOM 701 O O . GLY A 1 95 ? 12.736 11.393 -10.491 1.00 88.00 95 GLY A O 1
ATOM 702 N N . PHE A 1 96 ? 14.446 12.819 -10.809 1.00 89.56 96 PHE A N 1
ATOM 703 C CA . PHE A 1 96 ? 14.910 12.236 -12.070 1.00 89.56 96 PHE A CA 1
ATOM 704 C C . PHE A 1 96 ? 16.101 11.311 -11.838 1.00 89.56 96 PHE A C 1
ATOM 706 O O . PHE A 1 96 ? 16.894 11.544 -10.920 1.00 89.56 96 PHE A O 1
ATOM 713 N N . LEU A 1 97 ? 16.247 10.289 -12.674 1.00 92.38 97 LEU A N 1
ATOM 714 C CA . LEU A 1 97 ? 17.380 9.377 -12.629 1.00 92.38 97 LEU A CA 1
ATOM 715 C C . LEU A 1 97 ? 18.686 10.133 -12.905 1.00 92.38 97 LEU A C 1
ATOM 717 O O . LEU A 1 97 ? 18.826 10.865 -13.883 1.00 92.38 97 LEU A O 1
ATOM 721 N N . GLY A 1 98 ? 19.636 9.995 -11.990 1.00 90.94 98 GLY A N 1
ATOM 722 C CA . GLY A 1 98 ? 21.010 10.452 -12.133 1.00 90.94 98 GLY A CA 1
ATOM 723 C C . GLY A 1 98 ? 21.938 9.319 -12.562 1.00 90.94 98 GLY A C 1
ATOM 724 O O . GLY A 1 98 ? 21.509 8.293 -13.075 1.00 90.94 98 GLY A O 1
ATOM 725 N N . ALA A 1 99 ? 23.238 9.508 -12.327 1.00 90.56 99 ALA A N 1
ATOM 726 C CA . ALA A 1 99 ? 24.233 8.482 -12.622 1.00 90.56 99 ALA A CA 1
ATOM 727 C C . ALA A 1 99 ? 23.971 7.201 -11.812 1.00 90.56 99 ALA A C 1
ATOM 729 O O . ALA A 1 99 ? 23.681 7.282 -10.616 1.00 90.56 99 ALA A O 1
ATOM 730 N N . VAL A 1 100 ? 24.122 6.056 -12.473 1.00 94.94 100 VAL A N 1
ATOM 731 C CA . VAL A 1 100 ? 24.062 4.715 -11.883 1.00 94.94 100 VAL A CA 1
ATOM 732 C C . VAL A 1 100 ? 25.482 4.154 -11.835 1.00 94.94 100 VAL A C 1
ATOM 734 O O . VAL A 1 100 ? 26.219 4.250 -12.816 1.00 94.94 100 VAL A O 1
ATOM 737 N N . ASP A 1 101 ? 25.872 3.609 -10.688 1.00 94.56 101 ASP A N 1
ATOM 738 C CA . ASP A 1 101 ? 27.140 2.924 -10.460 1.00 94.56 101 ASP A CA 1
ATOM 739 C C . ASP A 1 101 ? 26.853 1.476 -10.052 1.00 94.56 101 ASP A C 1
ATOM 741 O O . ASP A 1 101 ? 26.553 1.177 -8.893 1.00 94.56 101 ASP A O 1
ATOM 745 N N . GLU A 1 102 ? 26.942 0.578 -11.032 1.00 94.31 102 GLU A N 1
ATOM 746 C CA . GLU A 1 102 ? 26.716 -0.860 -10.856 1.00 94.31 102 GLU A CA 1
ATOM 747 C C . GLU A 1 102 ? 27.806 -1.532 -10.006 1.00 94.31 102 GLU A C 1
ATOM 749 O O . GLU A 1 102 ? 27.574 -2.592 -9.434 1.00 94.31 102 GLU A O 1
ATOM 754 N N . THR A 1 103 ? 28.997 -0.928 -9.896 1.00 92.94 103 THR A N 1
ATOM 755 C CA . THR A 1 103 ? 30.095 -1.481 -9.086 1.00 92.94 103 THR A CA 1
ATOM 756 C C . THR A 1 103 ? 29.916 -1.142 -7.613 1.00 92.94 103 THR A C 1
ATOM 758 O O . THR A 1 103 ? 30.145 -1.990 -6.753 1.00 92.94 103 THR A O 1
ATOM 761 N N . GLU A 1 104 ? 29.518 0.095 -7.313 1.00 91.00 104 GLU A N 1
ATOM 762 C CA . GLU A 1 104 ? 29.247 0.534 -5.942 1.00 91.00 104 GLU A CA 1
ATOM 763 C C . GLU A 1 104 ? 27.836 0.160 -5.461 1.00 91.00 104 GLU A C 1
ATOM 765 O O . GLU A 1 104 ? 27.560 0.305 -4.272 1.00 91.00 104 GLU A O 1
ATOM 770 N N . GLY A 1 105 ? 26.947 -0.307 -6.346 1.00 94.06 105 GLY A N 1
ATOM 771 C CA . GLY A 1 105 ? 25.569 -0.644 -5.986 1.00 94.06 105 GLY A CA 1
ATOM 772 C C . GLY A 1 105 ? 24.743 0.597 -5.651 1.00 94.06 105 GLY A C 1
ATOM 773 O O . GLY A 1 105 ? 23.999 0.606 -4.674 1.00 94.06 105 GLY A O 1
ATOM 774 N N . THR A 1 106 ? 24.952 1.705 -6.372 1.00 94.44 106 THR A N 1
ATOM 775 C CA . THR A 1 106 ? 24.304 2.983 -6.036 1.00 94.44 106 THR A CA 1
ATOM 776 C C . THR A 1 106 ? 23.829 3.752 -7.258 1.00 94.44 106 THR A C 1
ATOM 778 O O . THR A 1 106 ? 24.380 3.618 -8.345 1.00 94.44 106 THR A O 1
ATOM 781 N N . PHE A 1 107 ? 22.841 4.626 -7.079 1.00 94.25 107 PHE A N 1
ATOM 782 C CA . PHE A 1 107 ? 22.416 5.573 -8.107 1.00 94.25 107 PHE A CA 1
ATOM 783 C C . PHE A 1 107 ? 22.070 6.944 -7.516 1.00 94.25 107 PHE A C 1
ATOM 785 O O . PHE A 1 107 ? 21.882 7.111 -6.310 1.00 94.25 107 PHE A O 1
ATOM 792 N N . GLY A 1 108 ? 22.033 7.970 -8.363 1.00 91.69 108 GLY A N 1
ATOM 793 C CA . GLY A 1 108 ? 21.617 9.316 -7.980 1.00 91.69 108 GLY A CA 1
ATOM 794 C C . GLY A 1 108 ? 20.146 9.577 -8.286 1.00 91.69 108 GLY A C 1
ATOM 795 O O . GLY A 1 108 ? 19.678 9.246 -9.366 1.00 91.69 108 GLY A O 1
ATOM 796 N N . ILE A 1 109 ? 19.439 10.262 -7.389 1.00 91.06 109 ILE A N 1
ATOM 797 C CA . ILE A 1 109 ? 18.154 10.904 -7.692 1.00 91.06 109 ILE A CA 1
ATOM 798 C C . ILE A 1 109 ? 18.370 12.413 -7.759 1.00 91.06 109 ILE A C 1
ATOM 800 O O . ILE A 1 109 ? 18.666 13.072 -6.755 1.00 91.06 109 ILE A O 1
ATOM 804 N N . LEU A 1 110 ? 18.216 12.967 -8.957 1.00 88.06 110 LEU A N 1
ATOM 805 C CA . LEU A 1 110 ? 18.337 14.385 -9.251 1.00 88.06 110 LEU A CA 1
ATOM 806 C C . LEU A 1 110 ? 17.057 15.119 -8.858 1.00 88.06 110 LEU A C 1
ATOM 808 O O . LEU A 1 110 ? 15.964 14.828 -9.341 1.00 88.06 110 LEU A O 1
ATOM 812 N N . ARG A 1 111 ? 17.204 16.133 -8.006 1.00 81.44 111 ARG A N 1
ATOM 813 C CA . ARG A 1 111 ? 16.119 17.030 -7.612 1.00 81.44 111 ARG A CA 1
ATOM 814 C C . ARG A 1 111 ? 16.383 18.439 -8.136 1.00 81.44 111 ARG A C 1
ATOM 816 O O . ARG A 1 111 ? 17.411 19.035 -7.776 1.00 81.44 111 ARG A O 1
ATOM 823 N N . PRO A 1 112 ? 15.485 18.993 -8.973 1.00 68.94 112 PRO A N 1
ATOM 824 C CA . PRO A 1 112 ? 15.640 20.352 -9.450 1.00 68.94 112 PRO A CA 1
ATOM 825 C C . PRO A 1 112 ? 15.548 21.342 -8.275 1.00 68.94 112 PRO A C 1
ATOM 827 O O . PRO A 1 112 ? 14.791 21.136 -7.322 1.00 68.94 112 PRO A O 1
ATOM 830 N N . PRO A 1 113 ? 16.342 22.421 -8.293 1.00 65.25 113 PRO A N 1
ATOM 831 C CA . PRO A 1 113 ? 16.326 23.433 -7.244 1.00 65.25 113 PRO A CA 1
ATOM 832 C C . PRO A 1 113 ? 14.992 24.194 -7.209 1.00 65.25 113 PRO A C 1
ATOM 834 O O . PRO A 1 113 ? 14.629 24.869 -8.167 1.00 65.25 113 PRO A O 1
ATOM 837 N N . TYR A 1 114 ? 14.329 24.194 -6.049 1.00 58.66 114 TYR A N 1
ATOM 838 C CA . TYR A 1 114 ? 13.011 24.818 -5.837 1.00 58.66 114 TYR A CA 1
ATOM 839 C C . TYR A 1 114 ? 12.915 26.316 -6.189 1.00 58.66 114 TYR A C 1
ATOM 841 O O . TYR A 1 114 ? 11.840 26.799 -6.519 1.00 58.66 114 TYR A O 1
ATOM 849 N N . ARG A 1 115 ? 14.010 27.084 -6.071 1.00 61.62 115 ARG A N 1
ATOM 850 C CA . ARG A 1 115 ? 13.990 28.559 -6.213 1.00 61.62 115 ARG A CA 1
ATOM 851 C C . ARG A 1 115 ? 14.844 29.114 -7.350 1.00 61.62 115 ARG A C 1
ATOM 853 O O . ARG A 1 115 ? 14.759 30.304 -7.632 1.00 61.62 115 ARG A O 1
ATOM 860 N N . ASN A 1 116 ? 15.725 28.316 -7.953 1.00 67.56 116 ASN A N 1
ATOM 861 C CA . ASN A 1 116 ? 16.655 28.829 -8.959 1.00 67.56 116 ASN A CA 1
ATOM 862 C C . ASN A 1 116 ? 16.911 27.785 -10.052 1.00 67.56 116 ASN A C 1
ATOM 864 O O . ASN A 1 116 ? 17.858 27.012 -9.907 1.00 67.56 116 ASN A O 1
ATOM 868 N N . PRO A 1 117 ? 16.119 27.788 -11.138 1.00 64.31 117 PRO A N 1
ATOM 869 C CA . PRO A 1 117 ? 16.196 26.777 -12.193 1.00 64.31 117 PRO A CA 1
ATOM 870 C C . PRO A 1 117 ? 17.550 26.746 -12.920 1.00 64.31 117 PRO A C 1
ATOM 872 O O . PRO A 1 117 ? 17.867 25.758 -13.567 1.00 64.31 117 PRO A O 1
ATOM 875 N N . ASN A 1 118 ? 18.382 27.785 -12.773 1.00 70.56 118 ASN A N 1
ATOM 876 C CA . ASN A 1 118 ? 19.709 27.858 -13.391 1.00 70.56 118 ASN A CA 1
ATOM 877 C C . ASN A 1 118 ? 20.813 27.177 -12.564 1.00 70.56 118 ASN A C 1
ATOM 879 O O . ASN A 1 118 ? 21.973 27.173 -12.977 1.00 70.56 118 ASN A O 1
ATOM 883 N N . ARG A 1 119 ? 20.506 26.654 -11.369 1.00 69.44 119 ARG A N 1
ATOM 884 C CA . ARG A 1 119 ? 21.473 25.868 -10.590 1.00 69.44 119 ARG A CA 1
ATOM 885 C C . ARG A 1 119 ? 21.436 24.401 -11.021 1.00 69.44 119 ARG A C 1
ATOM 887 O O . ARG A 1 119 ? 20.354 23.891 -11.302 1.00 69.44 119 ARG A O 1
ATOM 894 N N . PRO A 1 120 ? 22.588 23.707 -11.005 1.00 68.12 120 PRO A N 1
ATOM 895 C CA . PRO A 1 120 ? 22.601 22.276 -11.258 1.00 68.12 120 PRO A CA 1
ATOM 896 C C . PRO A 1 120 ? 21.696 21.556 -10.244 1.00 68.12 120 PRO A C 1
ATOM 898 O O . PRO A 1 120 ? 21.661 21.962 -9.070 1.00 68.12 120 PRO A O 1
ATOM 901 N N . PRO A 1 121 ? 20.959 20.516 -10.676 1.00 72.44 121 PRO A N 1
ATOM 902 C CA . PRO A 1 121 ? 20.145 19.712 -9.779 1.00 72.44 121 PRO A CA 1
ATOM 903 C C . PRO A 1 121 ? 21.020 19.101 -8.687 1.00 72.44 121 PRO A C 1
ATOM 905 O O . PRO A 1 121 ? 22.193 18.782 -8.896 1.00 72.44 121 PRO A O 1
ATOM 908 N N . ARG A 1 122 ? 20.452 18.960 -7.489 1.00 77.94 122 ARG A N 1
ATOM 909 C CA . ARG A 1 122 ? 21.134 18.258 -6.401 1.00 77.94 122 ARG A CA 1
ATOM 910 C C . ARG A 1 122 ? 20.857 16.773 -6.546 1.00 77.94 122 ARG A C 1
ATOM 912 O O . ARG A 1 122 ? 19.706 16.394 -6.730 1.00 77.94 122 ARG A O 1
ATOM 919 N N . SER A 1 123 ? 21.900 15.961 -6.438 1.00 83.06 123 SER A N 1
ATOM 920 C CA . SER A 1 123 ? 21.763 14.510 -6.394 1.00 83.06 123 SER A CA 1
ATOM 921 C C . SER A 1 123 ? 21.632 14.048 -4.949 1.00 83.06 123 SER A C 1
ATOM 923 O O . SER A 1 123 ? 22.361 14.528 -4.076 1.00 83.06 123 SER A O 1
ATOM 925 N N . VAL A 1 124 ? 20.710 13.126 -4.703 1.00 85.44 124 VAL A N 1
ATOM 926 C CA . VAL A 1 124 ? 20.707 12.299 -3.499 1.00 85.44 124 VAL A CA 1
ATOM 927 C C . VAL A 1 124 ? 21.153 10.907 -3.889 1.00 85.44 124 VAL A C 1
ATOM 929 O O . VAL A 1 124 ? 20.588 10.316 -4.803 1.00 85.44 124 VAL A O 1
ATOM 932 N N . ARG A 1 125 ? 22.196 10.426 -3.216 1.00 89.00 125 ARG A N 1
ATOM 933 C CA . ARG A 1 125 ? 22.748 9.096 -3.441 1.00 89.00 125 ARG A CA 1
ATOM 934 C C . ARG A 1 125 ? 21.855 8.059 -2.764 1.00 89.00 125 ARG A C 1
ATOM 936 O O . ARG A 1 125 ? 21.586 8.179 -1.569 1.00 89.00 125 ARG A O 1
ATOM 943 N N . VAL A 1 126 ? 21.437 7.074 -3.543 1.00 92.75 126 VAL A N 1
ATOM 944 C CA . VAL A 1 126 ? 20.666 5.911 -3.119 1.00 92.75 126 VAL A CA 1
ATOM 945 C C . VAL A 1 126 ? 21.563 4.684 -3.220 1.00 92.75 126 VAL A C 1
ATOM 947 O O . VAL A 1 126 ? 22.197 4.479 -4.254 1.00 92.75 126 VAL A O 1
ATOM 950 N N . ALA A 1 127 ? 21.657 3.922 -2.140 1.00 93.69 127 ALA A N 1
ATOM 951 C CA . ALA A 1 127 ? 22.305 2.623 -2.085 1.00 93.69 127 ALA A CA 1
ATOM 952 C C . ALA A 1 127 ? 21.273 1.512 -2.282 1.00 93.69 127 ALA A C 1
ATOM 954 O O . ALA A 1 127 ? 20.111 1.672 -1.910 1.00 93.69 127 ALA A O 1
ATOM 955 N N . THR A 1 128 ? 21.714 0.415 -2.884 1.00 95.19 128 THR A N 1
ATOM 956 C CA . THR A 1 128 ? 20.914 -0.781 -3.157 1.00 95.19 128 THR A CA 1
ATOM 957 C C . THR A 1 128 ? 21.708 -2.005 -2.726 1.00 95.19 128 THR A C 1
ATOM 959 O O . THR A 1 128 ? 22.941 -1.986 -2.776 1.00 95.19 128 THR A O 1
ATOM 962 N N . ASP A 1 129 ? 21.023 -3.074 -2.355 1.00 93.38 129 ASP A N 1
ATOM 963 C CA . ASP A 1 129 ? 21.628 -4.340 -1.955 1.00 93.38 129 ASP A CA 1
ATOM 964 C C . ASP A 1 129 ? 21.140 -5.498 -2.844 1.00 93.38 129 ASP A C 1
ATOM 966 O O . ASP A 1 129 ? 20.648 -5.287 -3.953 1.00 93.38 129 ASP A O 1
ATOM 970 N N . GLY A 1 130 ? 21.360 -6.739 -2.404 1.00 94.31 130 GLY A N 1
ATOM 971 C CA . GLY A 1 130 ? 20.932 -7.930 -3.139 1.00 94.31 130 GLY A CA 1
ATOM 972 C C . GLY A 1 130 ? 19.427 -8.206 -3.078 1.00 94.31 130 GLY A C 1
ATOM 973 O O . GLY A 1 130 ? 18.962 -9.048 -3.840 1.00 94.31 130 GLY A O 1
ATOM 974 N N . GLU A 1 131 ? 18.690 -7.527 -2.198 1.00 93.75 131 GLU A N 1
ATOM 975 C CA . GLU A 1 131 ? 17.258 -7.719 -1.954 1.00 93.75 131 GLU A CA 1
ATOM 976 C C . GLU A 1 131 ? 16.414 -6.547 -2.476 1.00 93.75 131 GLU A C 1
ATOM 978 O O . GLU A 1 131 ? 15.201 -6.699 -2.624 1.00 93.75 131 GLU A O 1
ATOM 983 N N . THR A 1 132 ? 17.028 -5.406 -2.818 1.00 95.44 132 THR A N 1
ATOM 984 C CA . THR A 1 132 ? 16.333 -4.268 -3.431 1.00 95.44 132 THR A CA 1
ATOM 985 C C . THR A 1 132 ? 15.525 -4.713 -4.654 1.00 95.44 132 THR A C 1
ATOM 987 O O . THR A 1 132 ? 16.088 -5.218 -5.630 1.00 95.44 132 THR A O 1
ATOM 990 N N . ALA A 1 133 ? 14.214 -4.479 -4.623 1.00 95.12 133 ALA A N 1
ATOM 991 C CA . ALA A 1 133 ? 13.319 -4.721 -5.748 1.00 95.12 133 ALA A CA 1
ATOM 992 C C . ALA A 1 133 ? 13.310 -3.519 -6.703 1.00 95.12 133 ALA A C 1
ATOM 994 O O . ALA A 1 133 ? 13.272 -2.362 -6.277 1.00 95.12 133 ALA A O 1
ATOM 995 N N . PHE A 1 134 ? 13.328 -3.784 -8.004 1.00 95.50 134 PHE A N 1
ATOM 996 C CA . PHE A 1 134 ? 13.305 -2.775 -9.054 1.00 95.50 134 PHE A CA 1
ATOM 997 C C . PHE A 1 134 ? 12.127 -3.022 -9.988 1.00 95.50 134 PHE A C 1
ATOM 999 O O . PHE A 1 134 ? 11.962 -4.119 -10.506 1.00 95.50 134 PHE A O 1
ATOM 1006 N N . HIS A 1 135 ? 11.378 -1.957 -10.254 1.00 92.25 135 HIS A N 1
ATOM 1007 C CA . HIS A 1 135 ? 10.288 -1.897 -11.216 1.00 92.25 135 HIS A CA 1
ATOM 1008 C C . HIS A 1 135 ? 10.652 -0.826 -12.250 1.00 92.25 135 HIS A C 1
ATOM 1010 O O . HIS A 1 135 ? 10.475 0.373 -12.012 1.00 92.25 135 HIS A O 1
ATOM 1016 N N . VAL A 1 136 ? 11.210 -1.225 -13.392 1.00 92.62 136 VAL A N 1
ATOM 1017 C CA . VAL A 1 136 ? 11.762 -0.306 -14.399 1.00 92.62 136 VAL A CA 1
ATOM 1018 C C . VAL A 1 136 ? 11.010 -0.483 -15.709 1.00 92.62 136 VAL A C 1
ATOM 1020 O O . VAL A 1 136 ? 11.146 -1.493 -16.384 1.00 92.62 136 VAL A O 1
ATOM 1023 N N . ASN A 1 137 ? 10.227 0.523 -16.099 1.00 88.31 137 ASN A N 1
ATOM 1024 C CA . ASN A 1 137 ? 9.453 0.516 -17.347 1.00 88.31 137 ASN A CA 1
ATOM 1025 C C . ASN A 1 137 ? 8.504 -0.689 -17.537 1.00 88.31 137 ASN A C 1
ATOM 1027 O O . ASN A 1 137 ? 8.200 -1.073 -18.666 1.00 88.31 137 ASN A O 1
ATOM 1031 N N . GLY A 1 138 ? 8.002 -1.258 -16.441 1.00 84.38 138 GLY A N 1
ATOM 1032 C CA . GLY A 1 138 ? 7.180 -2.468 -16.434 1.00 84.38 138 GLY A CA 1
ATOM 1033 C C . GLY A 1 138 ? 7.958 -3.784 -16.368 1.00 84.38 138 GLY A C 1
ATOM 1034 O O . GLY A 1 138 ? 7.321 -4.828 -16.387 1.00 84.38 138 GLY A O 1
ATOM 1035 N N . GLU A 1 139 ? 9.289 -3.749 -16.287 1.00 89.25 139 GLU A N 1
ATOM 1036 C CA . GLU A 1 139 ? 10.115 -4.928 -16.014 1.00 89.25 139 GLU A CA 1
ATOM 1037 C C . GLU A 1 139 ? 10.498 -4.977 -14.530 1.00 89.25 139 GLU A C 1
ATOM 1039 O O . GLU A 1 139 ? 10.974 -3.983 -13.971 1.00 89.25 139 GLU A O 1
ATOM 1044 N N . ASP A 1 140 ? 10.302 -6.144 -13.916 1.00 89.94 140 ASP A N 1
ATOM 1045 C CA . ASP A 1 140 ? 10.585 -6.399 -12.506 1.00 89.94 140 ASP A CA 1
ATOM 1046 C C . ASP A 1 140 ? 11.889 -7.205 -12.371 1.00 89.94 140 ASP A C 1
ATOM 1048 O O . ASP A 1 140 ? 12.077 -8.217 -13.050 1.00 89.94 140 ASP A O 1
ATOM 1052 N N . ALA A 1 141 ? 12.803 -6.761 -11.507 1.00 93.81 141 ALA A N 1
ATOM 1053 C CA . ALA A 1 141 ? 14.056 -7.460 -11.212 1.00 93.81 141 ALA A CA 1
ATOM 1054 C C . ALA A 1 141 ? 14.575 -7.125 -9.809 1.00 93.81 141 ALA A C 1
ATOM 1056 O O . ALA A 1 141 ? 14.173 -6.133 -9.205 1.00 93.81 141 ALA A O 1
ATOM 1057 N N . THR A 1 142 ? 15.521 -7.916 -9.306 1.00 95.56 142 THR A N 1
ATOM 1058 C CA . THR A 1 142 ? 16.039 -7.774 -7.937 1.00 95.56 142 THR A CA 1
ATOM 1059 C C . THR A 1 142 ? 17.556 -7.592 -7.936 1.00 95.56 142 THR A C 1
ATOM 1061 O O . THR A 1 142 ? 18.281 -8.151 -8.766 1.00 95.56 142 THR A O 1
ATOM 1064 N N . GLY A 1 143 ? 18.050 -6.785 -7.000 1.00 95.56 143 GLY A N 1
ATOM 1065 C CA . GLY A 1 143 ? 19.471 -6.577 -6.745 1.00 95.56 143 GLY A CA 1
ATOM 1066 C C . GLY A 1 143 ? 20.259 -6.112 -7.971 1.00 95.56 143 GLY A C 1
ATOM 1067 O O . GLY A 1 143 ? 19.906 -5.133 -8.629 1.00 95.56 143 GLY A O 1
ATOM 1068 N N . ALA A 1 144 ? 21.353 -6.810 -8.288 1.00 95.25 144 ALA A N 1
ATOM 1069 C CA . ALA A 1 144 ? 22.271 -6.402 -9.355 1.00 95.25 144 ALA A CA 1
ATOM 1070 C C . ALA A 1 144 ? 21.618 -6.390 -10.751 1.00 95.25 144 ALA A C 1
ATOM 1072 O O . ALA A 1 144 ? 21.958 -5.542 -11.574 1.00 95.25 144 ALA A O 1
ATOM 1073 N N . GLU A 1 145 ? 20.672 -7.298 -11.014 1.00 96.00 145 GLU A N 1
ATOM 1074 C CA . GLU A 1 145 ? 19.943 -7.339 -12.288 1.00 96.00 145 GLU A CA 1
ATOM 1075 C C . GLU A 1 145 ? 19.029 -6.118 -12.434 1.00 96.00 145 GLU A C 1
ATOM 1077 O O . GLU A 1 145 ? 19.027 -5.464 -13.478 1.00 96.00 145 GLU A O 1
ATOM 1082 N N . GLY A 1 146 ? 18.328 -5.740 -11.363 1.00 95.44 146 GLY A N 1
ATOM 1083 C CA . GLY A 1 146 ? 17.498 -4.536 -11.349 1.00 95.44 146 GLY A CA 1
ATOM 1084 C C . GLY A 1 146 ? 18.305 -3.242 -11.462 1.00 95.44 146 GLY A C 1
ATOM 1085 O O . GLY A 1 146 ? 17.908 -2.320 -12.179 1.00 95.44 146 GLY A O 1
ATOM 1086 N N . LEU A 1 147 ? 19.495 -3.191 -10.856 1.00 96.12 147 LEU A N 1
ATOM 1087 C CA . LEU A 1 147 ? 20.404 -2.057 -11.018 1.00 96.12 147 LEU A CA 1
ATOM 1088 C C . LEU A 1 147 ? 20.916 -1.925 -12.464 1.00 96.12 147 LEU A C 1
ATOM 1090 O O . LEU A 1 147 ? 21.045 -0.804 -12.960 1.00 96.12 147 LEU A O 1
ATOM 1094 N N . ALA A 1 148 ? 21.140 -3.043 -13.160 1.00 96.06 148 ALA A N 1
ATOM 1095 C CA . ALA A 1 148 ? 21.497 -3.046 -14.578 1.00 96.06 148 ALA A CA 1
ATOM 1096 C C . ALA A 1 148 ? 20.338 -2.557 -15.470 1.00 96.06 148 ALA A C 1
ATOM 1098 O O . ALA A 1 148 ? 20.564 -1.767 -16.393 1.00 96.06 148 ALA A O 1
ATOM 1099 N N . LEU A 1 149 ? 19.088 -2.942 -15.172 1.00 95.44 149 LEU A N 1
ATOM 1100 C CA . LEU A 1 149 ? 17.902 -2.389 -15.849 1.00 95.44 149 LEU A CA 1
ATOM 1101 C C . LEU A 1 149 ? 17.805 -0.872 -15.646 1.00 95.44 149 LEU A C 1
ATOM 1103 O O . LEU A 1 149 ? 17.596 -0.119 -16.603 1.00 95.44 149 LEU A O 1
ATOM 1107 N N . LEU A 1 150 ? 18.035 -0.403 -14.416 1.00 95.75 150 LEU A N 1
ATOM 1108 C CA . LEU A 1 150 ? 18.054 1.023 -14.099 1.00 95.75 150 LEU A CA 1
ATOM 1109 C C . LEU A 1 150 ? 19.180 1.761 -14.847 1.00 95.75 150 LEU A C 1
ATOM 1111 O O . LEU A 1 150 ? 18.955 2.848 -15.380 1.00 95.75 150 LEU A O 1
ATOM 1115 N N . ALA A 1 151 ? 20.374 1.169 -14.947 1.00 94.94 151 ALA A N 1
ATOM 1116 C CA . ALA A 1 151 ? 21.489 1.716 -15.723 1.00 94.94 151 ALA A CA 1
ATOM 1117 C C . ALA A 1 151 ? 21.157 1.826 -17.222 1.00 94.94 151 ALA A C 1
ATOM 1119 O O . ALA A 1 151 ? 21.521 2.811 -17.872 1.00 94.94 151 ALA A O 1
ATOM 1120 N N . GLY A 1 152 ? 20.414 0.856 -17.763 1.00 93.12 152 GLY A N 1
ATOM 1121 C CA . GLY A 1 152 ? 19.866 0.910 -19.118 1.00 93.12 152 GLY A CA 1
ATOM 1122 C C . GLY A 1 152 ? 18.902 2.085 -19.321 1.00 93.12 152 GLY A C 1
ATOM 1123 O O . GLY A 1 152 ? 18.996 2.788 -20.329 1.00 93.12 152 GLY A O 1
ATOM 1124 N N . ALA A 1 153 ? 18.029 2.354 -18.346 1.00 89.56 153 ALA A N 1
ATOM 1125 C CA . ALA A 1 153 ? 17.094 3.481 -18.388 1.00 89.56 153 ALA A CA 1
ATOM 1126 C C . ALA A 1 153 ? 17.789 4.852 -18.260 1.00 89.56 153 ALA A C 1
ATOM 1128 O O . ALA A 1 153 ? 17.331 5.830 -18.848 1.00 89.56 153 ALA A O 1
ATOM 1129 N N . ALA A 1 154 ? 18.931 4.932 -17.567 1.00 87.94 154 ALA A N 1
ATOM 1130 C CA . ALA A 1 154 ? 19.671 6.178 -17.319 1.00 87.94 154 ALA A CA 1
ATOM 1131 C C . ALA A 1 154 ? 20.205 6.891 -18.582 1.00 87.94 154 ALA A C 1
ATOM 1133 O O . ALA A 1 154 ? 20.749 7.993 -18.483 1.00 87.94 154 ALA A O 1
ATOM 1134 N N . GLN A 1 155 ? 20.055 6.293 -19.770 1.00 83.12 155 GLN A N 1
ATOM 1135 C CA . GLN A 1 155 ? 20.347 6.953 -21.048 1.00 83.12 155 GLN A CA 1
ATOM 1136 C C . GLN A 1 155 ? 19.425 8.153 -21.316 1.00 83.12 155 GLN A C 1
ATOM 1138 O O . GLN A 1 155 ? 19.821 9.077 -22.029 1.00 83.12 155 GLN A O 1
ATOM 1143 N N . ASP A 1 156 ? 18.220 8.160 -20.739 1.00 83.38 156 ASP A N 1
ATOM 1144 C CA . ASP A 1 156 ? 17.307 9.297 -20.785 1.00 83.38 156 ASP A CA 1
ATOM 1145 C C . ASP A 1 156 ? 17.385 10.100 -19.464 1.00 83.38 156 ASP A C 1
ATOM 1147 O O . ASP A 1 156 ? 17.026 9.597 -18.396 1.00 83.38 156 ASP A O 1
ATOM 1151 N N . PRO A 1 157 ? 17.836 11.372 -19.498 1.00 76.19 157 PRO A N 1
ATOM 1152 C CA . PRO A 1 157 ? 17.988 12.202 -18.301 1.00 76.19 157 PRO A CA 1
ATOM 1153 C C . PRO A 1 157 ? 16.653 12.671 -17.694 1.00 76.19 157 PRO A C 1
ATOM 1155 O O . PRO A 1 157 ? 16.659 13.391 -16.693 1.00 76.19 157 PRO A O 1
ATOM 1158 N N . THR A 1 158 ? 15.521 12.332 -18.313 1.00 83.19 158 THR A N 1
ATOM 1159 C CA . THR A 1 158 ? 14.171 12.706 -17.874 1.00 83.19 158 THR A CA 1
ATOM 1160 C C . THR A 1 158 ? 13.407 11.562 -17.217 1.00 83.19 158 THR A C 1
ATOM 1162 O O . THR A 1 158 ? 12.277 11.775 -16.781 1.00 83.19 158 THR A O 1
ATOM 1165 N N . VAL A 1 159 ? 14.029 10.385 -17.066 1.00 89.19 159 VAL A N 1
ATOM 1166 C CA . VAL A 1 159 ? 13.401 9.222 -16.427 1.00 89.19 159 VAL A CA 1
ATOM 1167 C C . VAL A 1 159 ? 13.013 9.566 -14.988 1.00 89.19 159 VAL A C 1
ATOM 1169 O O . VAL A 1 159 ? 13.897 9.854 -14.172 1.00 89.19 159 VAL A O 1
ATOM 1172 N N . PRO A 1 160 ? 11.713 9.563 -14.641 1.00 89.81 160 PRO A N 1
ATOM 1173 C CA . PRO A 1 160 ? 11.287 9.729 -13.263 1.00 89.81 160 PRO A CA 1
ATOM 1174 C C . PRO A 1 160 ? 11.713 8.511 -12.446 1.00 89.81 160 PRO A C 1
ATOM 1176 O O . PRO A 1 160 ? 11.692 7.384 -12.936 1.00 89.81 160 PRO A O 1
ATOM 1179 N N . VAL A 1 161 ? 12.084 8.738 -11.189 1.00 92.06 161 VAL A N 1
ATOM 1180 C CA . VAL A 1 161 ? 12.443 7.684 -10.238 1.00 92.06 161 VAL A CA 1
ATOM 1181 C C . VAL A 1 161 ? 11.805 7.956 -8.888 1.00 92.06 161 VAL A C 1
ATOM 1183 O O . VAL A 1 161 ? 11.784 9.093 -8.399 1.00 92.06 161 VAL A O 1
ATOM 1186 N N . LEU A 1 162 ? 11.327 6.881 -8.276 1.00 91.50 162 LEU A N 1
ATOM 1187 C CA . LEU A 1 162 ? 10.802 6.821 -6.928 1.00 91.50 162 LEU A CA 1
ATOM 1188 C C . LEU A 1 162 ? 11.515 5.699 -6.174 1.00 91.50 162 LEU A C 1
ATOM 1190 O O . LEU A 1 162 ? 11.382 4.541 -6.540 1.00 91.50 162 LEU A O 1
ATOM 1194 N N . ALA A 1 163 ? 12.239 6.033 -5.113 1.00 93.38 163 ALA A N 1
ATOM 1195 C CA . ALA A 1 163 ? 12.833 5.055 -4.211 1.00 93.38 163 ALA A CA 1
ATOM 1196 C C . ALA A 1 163 ? 12.089 5.056 -2.872 1.00 93.38 163 ALA A C 1
ATOM 1198 O O . ALA A 1 163 ? 11.833 6.124 -2.298 1.00 93.38 163 ALA A O 1
ATOM 1199 N N . LEU A 1 164 ? 11.756 3.863 -2.391 1.00 92.00 164 LEU A N 1
ATOM 1200 C CA . LEU A 1 164 ? 11.273 3.589 -1.043 1.00 92.00 164 LEU A CA 1
ATOM 1201 C C . LEU A 1 164 ? 12.374 2.875 -0.268 1.00 92.00 164 LEU A C 1
ATOM 1203 O O . LEU A 1 164 ? 13.139 2.107 -0.846 1.00 92.00 164 LEU A O 1
ATOM 1207 N N . GLY A 1 165 ? 12.474 3.155 1.023 1.00 90.62 165 GLY A N 1
ATOM 1208 C CA . GLY A 1 165 ? 13.502 2.556 1.859 1.00 90.62 165 GLY A CA 1
ATOM 1209 C C . GLY A 1 165 ? 13.799 3.386 3.092 1.00 90.62 165 GLY A C 1
ATOM 1210 O O . GLY A 1 165 ? 12.977 4.197 3.521 1.00 90.62 165 GLY A O 1
ATOM 1211 N N . GLN A 1 166 ? 14.979 3.190 3.663 1.00 86.62 166 GLN A N 1
ATOM 1212 C CA . GLN A 1 166 ? 15.362 3.794 4.932 1.00 86.62 166 GLN A CA 1
ATOM 1213 C C . GLN A 1 166 ? 16.452 4.844 4.750 1.00 86.62 166 GLN A C 1
ATOM 1215 O O . GLN A 1 166 ? 17.277 4.801 3.835 1.00 86.62 166 GLN A O 1
ATOM 1220 N N . VAL A 1 167 ? 16.460 5.826 5.647 1.00 81.75 167 VAL A N 1
ATOM 1221 C CA . VAL A 1 167 ? 17.541 6.803 5.720 1.00 81.75 167 VAL A CA 1
ATOM 1222 C C . VAL A 1 167 ? 18.515 6.326 6.776 1.00 81.75 167 VAL A C 1
ATOM 1224 O O . VAL A 1 167 ? 18.165 6.234 7.945 1.00 81.75 167 VAL A O 1
ATOM 1227 N N . ASN A 1 168 ? 19.762 6.088 6.384 1.00 74.94 168 ASN A N 1
ATOM 1228 C CA . ASN A 1 168 ? 20.815 5.770 7.330 1.00 74.94 168 ASN A CA 1
ATOM 1229 C C . ASN A 1 168 ? 21.465 7.078 7.826 1.00 74.94 168 ASN A C 1
ATOM 1231 O O . ASN A 1 168 ? 22.212 7.716 7.070 1.00 74.94 168 ASN A O 1
ATOM 1235 N N . PRO A 1 169 ? 21.227 7.510 9.082 1.00 68.62 169 PRO A N 1
ATOM 1236 C CA . PRO A 1 169 ? 21.743 8.785 9.580 1.00 68.62 169 PRO A CA 1
ATOM 1237 C C . PRO A 1 169 ? 23.270 8.779 9.752 1.00 68.62 169 PRO A C 1
ATOM 1239 O O . PRO A 1 169 ? 23.908 9.827 9.610 1.00 68.62 169 PRO A O 1
ATOM 1242 N N . SER A 1 170 ? 23.870 7.606 9.991 1.00 70.50 170 SER A N 1
ATOM 1243 C CA . SER A 1 170 ? 25.318 7.443 10.172 1.00 70.50 170 SER A CA 1
ATOM 1244 C C . SER A 1 170 ? 26.080 7.653 8.866 1.00 70.50 170 SER A C 1
ATOM 1246 O O . SER A 1 170 ? 27.090 8.359 8.834 1.00 70.50 170 SER A O 1
ATOM 1248 N N . THR A 1 171 ? 25.590 7.068 7.772 1.00 69.25 171 THR A N 1
ATOM 1249 C CA . THR A 1 171 ? 26.214 7.185 6.443 1.00 69.25 171 THR A CA 1
ATOM 1250 C C . THR A 1 171 ? 25.639 8.338 5.618 1.00 69.25 171 THR A C 1
ATOM 1252 O O . THR A 1 171 ? 26.207 8.689 4.584 1.00 69.25 171 THR A O 1
ATOM 1255 N N . ARG A 1 172 ? 24.543 8.960 6.082 1.00 69.75 172 ARG A N 1
ATOM 1256 C CA . ARG A 1 172 ? 23.762 9.985 5.364 1.00 69.75 172 ARG A CA 1
ATOM 1257 C C . ARG A 1 172 ? 23.371 9.535 3.956 1.00 69.75 172 ARG A C 1
ATOM 1259 O O . ARG A 1 172 ? 23.338 10.345 3.026 1.00 69.75 172 ARG A O 1
ATOM 1266 N N . SER A 1 173 ? 23.110 8.242 3.809 1.00 75.06 173 SER A N 1
ATOM 1267 C CA . SER A 1 173 ? 22.662 7.626 2.566 1.00 75.06 173 SER A CA 1
ATOM 1268 C C . SER A 1 173 ? 21.216 7.163 2.701 1.00 75.06 173 SER A C 1
ATOM 1270 O O . SER A 1 173 ? 20.700 7.015 3.810 1.00 75.06 173 SER A O 1
ATOM 1272 N N . PHE A 1 174 ? 20.554 7.009 1.562 1.00 87.88 174 PHE A N 1
ATOM 1273 C CA . PHE A 1 174 ? 19.244 6.384 1.481 1.00 87.88 174 PHE A CA 1
ATOM 1274 C C . PHE A 1 174 ? 19.447 4.962 0.974 1.00 87.88 174 PHE A C 1
ATOM 1276 O O . PHE A 1 174 ? 20.028 4.800 -0.093 1.00 87.88 174 PHE A O 1
ATOM 1283 N N . GLU A 1 175 ? 19.011 3.962 1.722 1.00 91.50 175 GLU A N 1
ATOM 1284 C CA . GLU A 1 175 ? 19.101 2.552 1.348 1.00 91.50 175 GLU A CA 1
ATOM 1285 C C . GLU A 1 175 ? 17.731 2.106 0.849 1.00 91.50 175 GLU A C 1
ATOM 1287 O O . GLU A 1 175 ? 16.743 2.201 1.578 1.00 91.50 175 GLU A O 1
ATOM 1292 N N . ALA A 1 176 ? 17.650 1.737 -0.429 1.00 93.62 176 ALA A N 1
ATOM 1293 C CA . ALA A 1 176 ? 16.387 1.429 -1.079 1.00 93.62 176 ALA A CA 1
ATOM 1294 C C . ALA A 1 176 ? 15.987 -0.031 -0.868 1.00 93.62 176 ALA A C 1
ATOM 1296 O O . ALA A 1 176 ? 16.763 -0.945 -1.136 1.00 93.62 176 ALA A O 1
ATOM 1297 N N . THR A 1 177 ? 14.734 -0.231 -0.476 1.00 93.44 177 THR A N 1
ATOM 1298 C CA . THR A 1 177 ? 14.067 -1.535 -0.493 1.00 93.44 177 THR A CA 1
ATOM 1299 C C . THR A 1 177 ? 13.323 -1.749 -1.809 1.00 93.44 177 THR A C 1
ATOM 1301 O O . THR A 1 177 ? 13.317 -2.854 -2.339 1.00 93.44 177 THR A O 1
ATOM 1304 N N . GLU A 1 178 ? 12.752 -0.682 -2.379 1.00 94.00 178 GLU A N 1
ATOM 1305 C CA . GLU A 1 178 ? 12.064 -0.708 -3.673 1.00 94.00 178 GLU A CA 1
ATOM 1306 C C . GLU A 1 178 ? 12.418 0.523 -4.515 1.00 94.00 178 GLU A C 1
ATOM 1308 O O . GLU A 1 178 ? 12.481 1.651 -4.012 1.00 94.00 178 GLU A O 1
ATOM 1313 N N . VAL A 1 179 ? 12.589 0.330 -5.821 1.00 94.75 179 VAL A N 1
ATOM 1314 C CA . VAL A 1 179 ? 12.883 1.392 -6.787 1.00 94.75 179 VAL A CA 1
ATOM 1315 C C . VAL A 1 179 ? 11.941 1.284 -7.980 1.00 94.75 179 VAL A C 1
ATOM 1317 O O . VAL A 1 179 ? 11.964 0.303 -8.709 1.00 94.75 179 VAL A O 1
ATOM 1320 N N . TYR A 1 180 ? 11.164 2.333 -8.233 1.00 92.31 180 TYR A N 1
ATOM 1321 C CA . TYR A 1 180 ? 10.336 2.478 -9.429 1.00 92.31 180 TYR A CA 1
ATOM 1322 C C . TYR A 1 180 ? 10.987 3.487 -10.368 1.00 92.31 180 TYR A C 1
ATOM 1324 O O . TYR A 1 180 ? 11.384 4.571 -9.927 1.00 92.31 180 TYR A O 1
ATOM 1332 N N . ALA A 1 181 ? 11.068 3.169 -11.657 1.00 92.00 181 ALA A N 1
ATOM 1333 C CA . ALA A 1 181 ? 11.632 4.060 -12.662 1.00 92.00 181 ALA A CA 1
ATOM 1334 C C . ALA A 1 181 ? 10.822 4.071 -13.965 1.00 92.00 181 ALA A C 1
ATOM 1336 O O . ALA A 1 181 ? 10.252 3.060 -14.384 1.00 92.00 181 ALA A O 1
ATOM 1337 N N . GLY A 1 182 ? 10.799 5.235 -14.614 1.00 88.62 182 GLY A N 1
ATOM 1338 C CA . GLY A 1 182 ? 10.137 5.431 -15.900 1.00 88.62 182 GLY A CA 1
ATOM 1339 C C . GLY A 1 182 ? 8.631 5.198 -15.819 1.00 88.62 182 GLY A C 1
ATOM 1340 O O . GLY A 1 182 ? 7.967 5.770 -14.952 1.00 88.62 182 GLY A O 1
ATOM 1341 N N . THR A 1 183 ? 8.091 4.346 -16.694 1.00 85.31 183 THR A N 1
ATOM 1342 C CA . THR A 1 183 ? 6.636 4.093 -16.764 1.00 85.31 183 THR A CA 1
ATOM 1343 C C . THR A 1 183 ? 6.072 3.383 -15.528 1.00 85.31 183 THR A C 1
ATOM 1345 O O . THR A 1 183 ? 4.862 3.411 -15.311 1.00 85.31 183 THR A O 1
ATOM 1348 N N . SER A 1 184 ? 6.932 2.801 -14.686 1.00 87.06 184 SER A N 1
ATOM 1349 C CA . SER A 1 184 ? 6.546 2.209 -13.400 1.00 87.06 184 SER A CA 1
ATOM 1350 C C . SER A 1 184 ? 6.353 3.247 -12.287 1.00 87.06 184 SER A C 1
ATOM 1352 O O . SER A 1 184 ? 5.944 2.888 -11.188 1.00 87.06 184 SER A O 1
ATOM 1354 N N . VAL A 1 185 ? 6.653 4.532 -12.519 1.00 84.56 185 VAL A N 1
ATOM 1355 C CA . VAL A 1 185 ? 6.396 5.588 -11.528 1.00 84.56 185 VAL A CA 1
ATOM 1356 C C . VAL A 1 185 ? 4.932 6.051 -11.619 1.00 84.56 185 VAL A C 1
ATOM 1358 O O . VAL A 1 185 ? 4.519 6.526 -12.681 1.00 84.56 185 VAL A O 1
ATOM 1361 N N . PRO A 1 186 ? 4.151 5.993 -10.517 1.00 75.19 186 PRO A N 1
ATOM 1362 C CA . PRO A 1 186 ? 2.764 6.461 -10.509 1.00 75.19 186 PRO A CA 1
ATOM 1363 C C . PRO A 1 186 ? 2.608 7.925 -10.935 1.00 75.19 186 PRO A C 1
ATOM 1365 O O . PRO A 1 186 ? 3.357 8.793 -10.477 1.00 75.19 186 PRO A O 1
ATOM 1368 N N . GLY A 1 187 ? 1.616 8.198 -11.792 1.00 65.62 187 GLY A N 1
ATOM 1369 C CA . GLY A 1 187 ? 1.304 9.542 -12.293 1.00 65.62 187 GLY A CA 1
ATOM 1370 C C . GLY A 1 187 ? 2.287 10.079 -13.340 1.00 65.62 187 GLY A C 1
ATOM 1371 O O . GLY A 1 187 ? 2.218 11.259 -13.686 1.00 65.62 187 GLY A O 1
ATOM 1372 N N . GLY A 1 188 ? 3.217 9.243 -13.816 1.00 70.25 188 GLY A N 1
ATOM 1373 C CA . GLY A 1 188 ? 4.075 9.519 -14.967 1.00 70.25 188 GLY A CA 1
ATOM 1374 C C . GLY A 1 188 ? 3.376 9.160 -16.279 1.00 70.25 188 GLY A C 1
ATOM 1375 O O . GLY A 1 188 ? 2.346 9.736 -16.624 1.00 70.25 188 GLY A O 1
ATOM 1376 N N . ASP A 1 189 ? 3.938 8.191 -17.004 1.00 71.88 189 ASP A N 1
ATOM 1377 C CA . ASP A 1 189 ? 3.392 7.715 -18.285 1.00 71.88 189 ASP A CA 1
ATOM 1378 C C . ASP A 1 189 ? 2.185 6.774 -18.127 1.00 71.88 189 ASP A C 1
ATOM 1380 O O . ASP A 1 189 ? 1.465 6.525 -19.094 1.00 71.88 189 ASP A O 1
ATOM 1384 N N . ARG A 1 190 ? 1.959 6.253 -16.915 1.00 81.56 190 ARG A N 1
ATOM 1385 C CA . ARG A 1 190 ? 0.794 5.438 -16.546 1.00 81.56 190 ARG A CA 1
ATOM 1386 C C . ARG A 1 190 ? -0.060 6.182 -15.525 1.00 81.56 190 ARG A C 1
ATOM 1388 O O . ARG A 1 190 ? 0.469 6.870 -14.646 1.00 81.56 190 ARG A O 1
ATOM 1395 N N . ASP A 1 191 ? -1.374 6.012 -15.632 1.00 87.56 191 ASP A N 1
ATOM 1396 C CA . ASP A 1 191 ? -2.301 6.475 -14.607 1.00 87.56 191 ASP A CA 1
ATOM 1397 C C . ASP A 1 191 ? -2.110 5.607 -13.346 1.00 87.56 191 ASP A C 1
ATOM 1399 O O . ASP A 1 191 ? -1.836 4.407 -13.437 1.00 87.56 191 ASP A O 1
ATOM 1403 N N . GLY A 1 192 ? -2.218 6.217 -12.167 1.00 89.12 192 GLY A N 1
ATOM 1404 C CA . GLY A 1 192 ? -2.113 5.554 -10.870 1.00 89.12 192 GLY A CA 1
ATOM 1405 C C . GLY A 1 192 ? -3.420 5.649 -10.095 1.00 89.12 192 GLY A C 1
ATOM 1406 O O . GLY A 1 192 ? -3.934 6.747 -9.920 1.00 89.12 192 GLY A O 1
ATOM 1407 N N . LEU A 1 193 ? -3.962 4.536 -9.606 1.00 90.50 193 LEU A N 1
ATOM 1408 C CA . LEU A 1 193 ? -5.199 4.518 -8.814 1.00 90.50 193 LEU A CA 1
ATOM 1409 C C . LEU A 1 193 ? -4.934 3.906 -7.440 1.00 90.50 193 LEU A C 1
ATOM 1411 O O . LEU A 1 193 ? -4.461 2.780 -7.351 1.00 90.50 193 LEU A O 1
ATOM 1415 N N . VAL A 1 194 ? -5.273 4.621 -6.367 1.00 91.81 194 VAL A N 1
ATOM 1416 C CA . VAL A 1 194 ? -5.222 4.086 -4.997 1.00 91.81 194 VAL A CA 1
ATOM 1417 C C . VAL A 1 194 ? -6.633 3.973 -4.439 1.00 91.81 194 VAL A C 1
ATOM 1419 O O . VAL A 1 194 ? -7.405 4.938 -4.471 1.00 91.81 194 VAL A O 1
ATOM 1422 N N . GLY A 1 195 ? -6.963 2.804 -3.899 1.00 91.81 195 GLY A N 1
ATOM 1423 C CA . GLY A 1 195 ? -8.282 2.517 -3.350 1.00 91.81 195 GLY A CA 1
ATOM 1424 C C . GLY A 1 195 ? -8.325 1.229 -2.541 1.00 91.81 195 GLY A C 1
ATOM 1425 O O . GLY A 1 195 ? -7.294 0.647 -2.210 1.00 91.81 195 GLY A O 1
ATOM 1426 N N . VAL A 1 196 ? -9.541 0.802 -2.218 1.00 94.19 196 VAL A N 1
ATOM 1427 C CA . VAL A 1 196 ? -9.815 -0.469 -1.542 1.00 94.19 196 VAL A CA 1
ATOM 1428 C C . VAL A 1 196 ? -10.752 -1.307 -2.404 1.00 94.19 196 VAL A C 1
ATOM 1430 O O . VAL A 1 196 ? -11.681 -0.762 -3.006 1.00 94.19 196 VAL A O 1
ATOM 1433 N N . VAL A 1 197 ? -10.495 -2.609 -2.497 1.00 97.12 197 VAL A N 1
ATOM 1434 C CA . VAL A 1 197 ? -11.363 -3.555 -3.208 1.00 97.12 197 VAL A CA 1
ATOM 1435 C C . VAL A 1 197 ? -12.651 -3.724 -2.405 1.00 97.12 197 VAL A C 1
ATOM 1437 O O . VAL A 1 197 ? -12.605 -4.144 -1.255 1.00 97.12 197 VAL A O 1
ATOM 1440 N N . VAL A 1 198 ? -13.795 -3.369 -2.989 1.00 95.00 198 VAL A N 1
ATOM 1441 C CA . VAL A 1 198 ? -15.116 -3.482 -2.344 1.00 95.00 198 VAL A CA 1
ATOM 1442 C C . VAL A 1 198 ? -15.939 -4.647 -2.875 1.00 95.00 198 VAL A C 1
ATOM 1444 O O . VAL A 1 198 ? -16.828 -5.114 -2.182 1.00 95.00 198 VAL A O 1
ATOM 1447 N N . ALA A 1 199 ? -15.642 -5.133 -4.074 1.00 95.44 199 ALA A N 1
ATOM 1448 C CA . ALA A 1 199 ? -16.223 -6.354 -4.616 1.00 95.44 199 ALA A CA 1
ATOM 1449 C C . ALA A 1 199 ? -15.242 -6.971 -5.611 1.00 95.44 199 ALA A C 1
ATOM 1451 O O . ALA A 1 199 ? -14.391 -6.268 -6.171 1.00 95.44 199 ALA A O 1
ATOM 1452 N N . ARG A 1 200 ? -15.373 -8.270 -5.854 1.00 94.94 200 ARG A N 1
ATOM 1453 C CA . ARG A 1 200 ? -14.581 -8.995 -6.842 1.00 94.94 200 ARG A CA 1
ATOM 1454 C C . ARG A 1 200 ? -15.468 -9.983 -7.584 1.00 94.94 200 ARG A C 1
ATOM 1456 O O . ARG A 1 200 ? -16.308 -10.642 -6.987 1.00 94.94 200 ARG A O 1
ATOM 1463 N N . ASP A 1 201 ? -15.233 -10.107 -8.881 1.00 89.94 201 ASP A N 1
ATOM 1464 C CA . ASP A 1 201 ? -15.721 -11.223 -9.681 1.00 89.94 201 ASP A CA 1
ATOM 1465 C C . ASP A 1 201 ? -14.538 -11.966 -10.336 1.00 89.94 201 ASP A C 1
ATOM 1467 O O . ASP A 1 201 ? -13.368 -11.731 -10.021 1.00 89.94 201 ASP A O 1
ATOM 1471 N N . ALA A 1 202 ? -14.824 -12.910 -11.234 1.00 85.44 202 ALA A N 1
ATOM 1472 C CA . ALA A 1 202 ? -13.797 -13.738 -11.866 1.00 85.44 202 ALA A CA 1
ATOM 1473 C C . ALA A 1 202 ? -12.809 -12.960 -12.763 1.00 85.44 202 ALA A C 1
ATOM 1475 O O . ALA A 1 202 ? -11.742 -13.486 -13.074 1.00 85.44 202 ALA A O 1
ATOM 1476 N N . GLN A 1 203 ? -13.167 -11.763 -13.235 1.00 87.00 203 GLN A N 1
ATOM 1477 C CA . GLN A 1 203 ? -12.404 -10.995 -14.229 1.00 87.00 203 GLN A CA 1
ATOM 1478 C C . GLN A 1 203 ? -12.302 -9.496 -13.917 1.00 87.00 203 GLN A C 1
ATOM 1480 O O . GLN A 1 203 ? -11.666 -8.760 -14.675 1.00 87.00 203 GLN A O 1
ATOM 1485 N N . SER A 1 204 ? -12.929 -9.028 -12.838 1.00 94.25 204 SER A N 1
ATOM 1486 C CA . SER A 1 204 ? -12.881 -7.634 -12.428 1.00 94.25 204 SER A CA 1
ATOM 1487 C C . SER A 1 204 ? -12.817 -7.454 -10.910 1.00 94.25 204 SER A C 1
ATOM 1489 O O . SER A 1 204 ? -13.342 -8.252 -10.128 1.00 94.25 204 SER A O 1
ATOM 1491 N N . LEU A 1 205 ? -12.140 -6.384 -10.492 1.00 96.31 205 LEU A N 1
ATOM 1492 C CA . LEU A 1 205 ? -12.198 -5.862 -9.133 1.00 96.31 205 LEU A CA 1
ATOM 1493 C C . LEU A 1 205 ? -13.029 -4.589 -9.176 1.00 96.31 205 LEU A C 1
ATOM 1495 O O . LEU A 1 205 ? -12.778 -3.701 -9.988 1.00 96.31 205 LEU A O 1
ATOM 1499 N N . THR A 1 206 ? -13.970 -4.446 -8.256 1.00 95.25 206 THR A N 1
ATOM 1500 C CA . THR A 1 206 ? -14.574 -3.145 -7.988 1.00 95.25 206 THR A CA 1
ATOM 1501 C C . THR A 1 206 ? -13.728 -2.458 -6.931 1.00 95.25 206 THR A C 1
ATOM 1503 O O . THR A 1 206 ? -13.729 -2.854 -5.765 1.00 95.25 206 THR A O 1
ATOM 1506 N N . VAL A 1 207 ? -12.981 -1.433 -7.333 1.00 93.75 207 VAL A N 1
ATOM 1507 C CA . VAL A 1 207 ? -12.119 -0.666 -6.432 1.00 93.75 207 VAL A CA 1
ATOM 1508 C C . VAL A 1 207 ? -12.767 0.668 -6.136 1.00 93.75 207 VAL A C 1
ATOM 1510 O O . VAL A 1 207 ? -13.002 1.485 -7.027 1.00 93.75 207 VAL A O 1
ATOM 1513 N N . ARG A 1 208 ? -13.002 0.935 -4.856 1.00 86.19 208 ARG A N 1
ATOM 1514 C CA . ARG A 1 208 ? -13.465 2.243 -4.420 1.00 86.19 208 ARG A CA 1
ATOM 1515 C C . ARG A 1 208 ? -12.269 3.138 -4.146 1.00 86.19 208 ARG A C 1
ATOM 1517 O O . ARG A 1 208 ? -11.594 3.021 -3.117 1.00 86.19 208 ARG A O 1
ATOM 1524 N N . GLY A 1 209 ? -12.005 4.019 -5.104 1.00 68.88 209 GLY A N 1
ATOM 1525 C CA . GLY A 1 209 ? -10.840 4.896 -5.108 1.00 68.88 209 GLY A CA 1
ATOM 1526 C C . GLY A 1 209 ? -10.883 5.981 -4.036 1.00 68.88 209 GLY A C 1
ATOM 1527 O O . GLY A 1 209 ? -11.939 6.309 -3.490 1.00 68.88 209 GLY A O 1
ATOM 1528 N N . GLY A 1 210 ? -9.700 6.512 -3.734 1.00 65.75 210 GLY A N 1
ATOM 1529 C CA . GLY A 1 210 ? -9.494 7.771 -3.019 1.00 65.75 210 GLY A CA 1
ATOM 1530 C C . GLY A 1 210 ? -8.753 8.794 -3.883 1.00 65.75 210 GLY A C 1
ATOM 1531 O O . GLY A 1 210 ? -9.137 9.959 -3.885 1.00 65.75 210 GLY A O 1
ATOM 1532 N N . THR A 1 211 ? -7.770 8.361 -4.685 1.00 79.06 211 THR A N 1
ATOM 1533 C CA . THR A 1 211 ? -6.952 9.243 -5.539 1.00 79.06 211 THR A CA 1
ATOM 1534 C C . THR A 1 211 ? -6.607 8.569 -6.872 1.00 79.06 211 THR A C 1
ATOM 1536 O O . THR A 1 211 ? -6.233 7.398 -6.890 1.00 79.06 211 THR A O 1
ATOM 1539 N N . LEU A 1 212 ? -6.714 9.323 -7.969 1.00 79.31 212 LEU A N 1
ATOM 1540 C CA . LEU A 1 212 ? -6.273 8.996 -9.323 1.00 79.31 212 LEU A CA 1
ATOM 1541 C C . LEU A 1 212 ? -5.171 9.980 -9.736 1.00 79.31 212 LEU A C 1
ATOM 1543 O O . LEU A 1 212 ? -5.443 11.158 -9.960 1.00 79.31 212 LEU A O 1
ATOM 1547 N N . ASP A 1 213 ? -3.943 9.498 -9.859 1.00 77.94 213 ASP A N 1
ATOM 1548 C CA . ASP A 1 213 ? -2.793 10.252 -10.344 1.00 77.94 213 ASP A CA 1
ATOM 1549 C C . ASP A 1 213 ? -2.659 10.092 -11.860 1.00 77.94 213 ASP A C 1
ATOM 1551 O O . ASP A 1 213 ? -2.468 8.988 -12.364 1.00 77.94 213 ASP A O 1
ATOM 1555 N N . ARG A 1 214 ? -2.722 11.199 -12.600 1.00 76.56 214 ARG A N 1
ATOM 1556 C CA . ARG A 1 214 ? -2.508 11.235 -14.053 1.00 76.56 214 ARG A CA 1
ATOM 1557 C C . ARG A 1 214 ? -1.324 12.129 -14.392 1.00 76.56 214 ARG A C 1
ATOM 1559 O O . ARG A 1 214 ? -0.951 12.998 -13.603 1.00 76.56 214 ARG A O 1
ATOM 1566 N N . SER A 1 215 ? -0.825 12.024 -15.621 1.00 67.19 215 SER A N 1
ATOM 1567 C CA . SER A 1 215 ? 0.263 12.877 -16.135 1.00 67.19 215 SER A CA 1
ATOM 1568 C C . SER A 1 215 ? -0.008 14.388 -16.021 1.00 67.19 215 SER A C 1
ATOM 1570 O O . SER A 1 215 ? 0.923 15.187 -15.921 1.00 67.19 215 SER A O 1
ATOM 1572 N N . LEU A 1 216 ? -1.284 14.798 -16.009 1.00 61.78 216 LEU A N 1
ATOM 1573 C CA . LEU A 1 216 ? -1.718 16.197 -15.889 1.00 61.78 216 LEU A CA 1
ATOM 1574 C C . LEU A 1 216 ? -2.076 16.629 -14.455 1.00 61.78 216 LEU A C 1
ATOM 1576 O O . LEU A 1 216 ? -2.341 17.812 -14.235 1.00 61.78 216 LEU A O 1
ATOM 1580 N N . GLY A 1 217 ? -2.087 15.710 -13.484 1.00 64.12 217 GLY A N 1
ATOM 1581 C CA . GLY A 1 217 ? -2.423 15.995 -12.088 1.00 64.12 217 GLY A CA 1
ATOM 1582 C C . GLY A 1 217 ? -3.205 14.880 -11.391 1.00 64.12 217 GLY A C 1
ATOM 1583 O O . GLY A 1 217 ? -3.624 13.906 -12.012 1.00 64.12 217 GLY A O 1
ATOM 1584 N N . ALA A 1 218 ? -3.408 15.056 -10.085 1.00 72.00 218 ALA A N 1
ATOM 1585 C CA . ALA A 1 218 ? -4.151 14.134 -9.231 1.00 72.00 218 ALA A CA 1
ATOM 1586 C C . ALA A 1 218 ? -5.621 14.556 -9.090 1.00 72.00 218 ALA A C 1
ATOM 1588 O O . ALA A 1 218 ? -5.920 15.741 -8.914 1.00 72.00 218 ALA A O 1
ATOM 1589 N N . LEU A 1 219 ? -6.533 13.588 -9.117 1.00 73.31 219 LEU A N 1
ATOM 1590 C CA . LEU A 1 219 ? -7.965 13.754 -8.880 1.00 73.31 219 LEU A CA 1
ATOM 1591 C C . LEU A 1 219 ? -8.394 12.873 -7.709 1.00 73.31 219 LEU A C 1
ATOM 1593 O O . LEU A 1 219 ? -7.934 11.745 -7.583 1.00 73.31 219 LEU A O 1
ATOM 1597 N N . TYR A 1 220 ? -9.310 13.352 -6.872 1.00 72.25 220 TYR A N 1
ATOM 1598 C CA . TYR A 1 220 ? -9.930 12.506 -5.854 1.00 72.25 220 TYR A CA 1
ATOM 1599 C C . TYR A 1 220 ? -11.160 11.829 -6.448 1.00 72.25 220 TYR A C 1
ATOM 1601 O O . TYR A 1 220 ? -12.106 12.502 -6.863 1.00 72.25 220 TYR A O 1
ATOM 1609 N N . LEU A 1 221 ? -11.149 10.500 -6.487 1.00 68.88 221 LEU A N 1
ATOM 1610 C CA . LEU A 1 221 ? -12.307 9.709 -6.885 1.00 68.88 221 LEU A CA 1
ATOM 1611 C C . LEU A 1 221 ? -13.044 9.279 -5.620 1.00 68.88 221 LEU A C 1
ATOM 1613 O O . LEU A 1 221 ? -12.432 8.748 -4.705 1.00 68.88 221 LEU A O 1
ATOM 1617 N N . ASN A 1 222 ? -14.357 9.499 -5.560 1.00 71.88 222 ASN A N 1
ATOM 1618 C CA . ASN A 1 222 ? -15.223 8.932 -4.516 1.00 71.88 222 ASN A CA 1
ATOM 1619 C C . ASN A 1 222 ? -16.307 8.033 -5.130 1.00 71.88 222 ASN A C 1
ATOM 1621 O O . ASN A 1 222 ? -17.456 8.001 -4.681 1.00 71.88 222 ASN A O 1
ATOM 1625 N N . GLN A 1 223 ? -15.931 7.347 -6.202 1.00 81.25 223 GLN A N 1
ATOM 1626 C CA . GLN A 1 223 ? -16.773 6.441 -6.966 1.00 81.25 223 GLN A CA 1
ATOM 1627 C C . GLN A 1 223 ? -16.086 5.087 -7.109 1.00 81.25 223 GLN A C 1
ATOM 1629 O O . GLN A 1 223 ? -14.877 4.966 -6.884 1.00 81.25 223 GLN A O 1
ATOM 1634 N N . ASP A 1 224 ? -16.888 4.087 -7.441 1.00 89.31 224 ASP A N 1
ATOM 1635 C CA . ASP A 1 224 ? -16.421 2.731 -7.672 1.00 89.31 224 ASP A CA 1
ATOM 1636 C C . ASP A 1 224 ? -15.863 2.654 -9.095 1.00 89.31 224 ASP A C 1
ATOM 1638 O O . ASP A 1 224 ? -16.487 3.152 -10.029 1.00 89.31 224 ASP A O 1
ATOM 1642 N N . VAL A 1 225 ? -14.666 2.093 -9.240 1.00 91.81 225 VAL A N 1
ATOM 1643 C CA . VAL A 1 225 ? -13.954 1.934 -10.510 1.00 91.81 225 VAL A CA 1
ATOM 1644 C C . VAL A 1 225 ? -13.849 0.449 -10.807 1.00 91.81 225 VAL A C 1
ATOM 1646 O O . VAL A 1 225 ? -13.373 -0.313 -9.964 1.00 91.81 225 VAL A O 1
ATOM 1649 N N . VAL A 1 226 ? -14.277 0.044 -12.002 1.00 94.50 226 VAL A N 1
ATOM 1650 C CA . VAL A 1 226 ? -14.123 -1.342 -12.455 1.00 94.50 226 VAL A CA 1
ATOM 1651 C C . VAL A 1 226 ? -12.699 -1.529 -12.957 1.00 94.50 226 VAL A C 1
ATOM 1653 O O . VAL A 1 226 ? -12.279 -0.882 -13.915 1.00 94.50 226 VAL A O 1
ATOM 1656 N N . VAL A 1 227 ? -11.951 -2.399 -12.297 1.00 95.81 227 VAL A N 1
ATOM 1657 C CA . VAL A 1 227 ? -10.559 -2.696 -12.617 1.00 95.81 227 VAL A CA 1
ATOM 1658 C C . VAL A 1 227 ? -10.489 -4.046 -13.308 1.00 95.81 227 VAL A C 1
ATOM 1660 O O . VAL A 1 227 ? -10.931 -5.049 -12.752 1.00 95.81 227 VAL A O 1
ATOM 1663 N N . THR A 1 228 ? -9.901 -4.075 -14.495 1.00 95.88 228 THR A N 1
ATOM 1664 C CA . THR A 1 228 ? -9.626 -5.295 -15.258 1.00 95.88 228 THR A CA 1
ATOM 1665 C C . THR A 1 228 ? -8.123 -5.528 -15.343 1.00 95.88 228 THR A C 1
ATOM 1667 O O . THR A 1 228 ? -7.323 -4.608 -15.170 1.00 95.88 228 THR A O 1
ATOM 1670 N N . TRP A 1 229 ? -7.722 -6.763 -15.618 1.00 95.12 229 TRP A N 1
ATOM 1671 C CA . TRP A 1 229 ? -6.320 -7.157 -15.754 1.00 95.12 229 TRP A CA 1
ATOM 1672 C C . TRP A 1 229 ? -6.139 -8.116 -16.932 1.00 95.12 229 TRP A C 1
ATOM 1674 O O . TRP A 1 229 ? -7.100 -8.531 -17.582 1.00 95.12 229 TRP A O 1
ATOM 1684 N N . THR A 1 230 ? -4.888 -8.456 -17.212 1.00 93.00 230 THR A N 1
ATOM 1685 C CA . THR A 1 230 ? -4.494 -9.431 -18.232 1.00 93.00 230 THR A CA 1
ATOM 1686 C C . THR A 1 230 ? -3.521 -10.440 -17.626 1.00 93.00 230 THR A C 1
ATOM 1688 O O . THR A 1 230 ? -3.054 -10.252 -16.504 1.00 93.00 230 THR A O 1
ATOM 1691 N N . ASP A 1 231 ? -3.160 -11.477 -18.378 1.00 89.38 231 ASP A N 1
ATOM 1692 C CA . ASP A 1 231 ? -2.136 -12.445 -17.954 1.00 89.38 231 ASP A CA 1
ATOM 1693 C C . ASP A 1 231 ? -0.735 -11.811 -17.802 1.00 89.38 231 ASP A C 1
ATOM 1695 O O . ASP A 1 231 ? 0.161 -12.420 -17.223 1.00 89.38 231 ASP A O 1
ATOM 1699 N N . GLU A 1 232 ? -0.533 -10.594 -18.322 1.00 89.12 232 GLU A N 1
ATOM 1700 C CA . GLU A 1 232 ? 0.713 -9.825 -18.194 1.00 89.12 232 GLU A CA 1
ATOM 1701 C C . GLU A 1 232 ? 0.725 -8.906 -16.961 1.00 89.12 232 GLU A C 1
ATOM 1703 O O . GLU A 1 232 ? 1.747 -8.288 -16.663 1.00 89.12 232 GLU A O 1
ATOM 1708 N N . THR A 1 233 ? -0.396 -8.781 -16.245 1.00 92.38 233 THR A N 1
ATOM 1709 C CA . THR A 1 233 ? -0.495 -7.907 -15.073 1.00 92.38 233 THR A CA 1
ATOM 1710 C C . THR A 1 233 ? 0.345 -8.466 -13.928 1.00 92.38 233 THR A C 1
ATOM 1712 O O . THR A 1 233 ? 0.091 -9.572 -13.450 1.00 92.38 233 THR A O 1
ATOM 1715 N N . THR A 1 234 ? 1.320 -7.691 -13.449 1.00 91.94 234 THR A N 1
ATOM 1716 C CA . THR A 1 234 ? 2.168 -8.107 -12.322 1.00 91.94 234 THR A CA 1
ATOM 1717 C C . THR A 1 234 ? 1.575 -7.672 -10.986 1.00 91.94 234 THR A C 1
ATOM 1719 O O . THR A 1 234 ? 0.887 -6.649 -10.898 1.00 91.94 234 THR A O 1
ATOM 1722 N N . VAL A 1 235 ? 1.815 -8.462 -9.936 1.00 94.25 235 VAL A N 1
ATOM 1723 C CA . VAL A 1 235 ? 1.313 -8.184 -8.586 1.00 94.25 235 VAL A CA 1
ATOM 1724 C C . VAL A 1 235 ? 2.464 -8.171 -7.591 1.00 94.25 235 VAL A C 1
ATOM 1726 O O . VAL A 1 235 ? 3.310 -9.059 -7.597 1.00 94.25 235 VAL A O 1
ATOM 1729 N N . THR A 1 236 ? 2.490 -7.156 -6.732 1.00 92.94 236 THR A N 1
ATOM 1730 C CA . THR A 1 236 ? 3.461 -7.016 -5.641 1.00 92.94 236 TH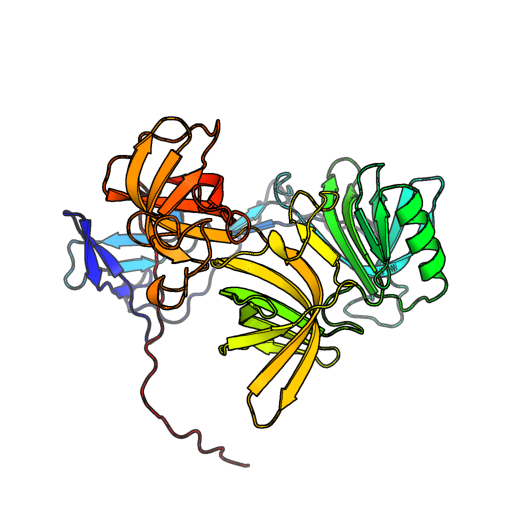R A CA 1
ATOM 1731 C C . THR A 1 236 ? 2.758 -6.766 -4.319 1.00 92.94 236 THR A C 1
ATOM 1733 O O . THR A 1 236 ? 1.585 -6.381 -4.275 1.00 92.94 236 THR A O 1
ATOM 1736 N N . ARG A 1 237 ? 3.488 -6.955 -3.220 1.00 93.56 237 ARG A N 1
ATOM 1737 C CA . ARG A 1 237 ? 2.999 -6.701 -1.869 1.00 93.56 237 ARG A CA 1
ATOM 1738 C C . ARG A 1 237 ? 3.929 -5.748 -1.137 1.00 93.56 237 ARG A C 1
ATOM 1740 O O . ARG A 1 237 ? 5.146 -5.898 -1.164 1.00 93.56 237 ARG A O 1
ATOM 1747 N N . GLU A 1 238 ? 3.355 -4.747 -0.481 1.00 90.31 238 GLU A N 1
ATOM 1748 C CA . GLU A 1 238 ? 4.097 -3.865 0.416 1.00 90.31 238 GLU A CA 1
ATOM 1749 C C . GLU A 1 238 ? 4.811 -4.685 1.504 1.00 90.31 238 GLU A C 1
ATOM 1751 O O . GLU A 1 238 ? 4.283 -5.687 1.977 1.00 90.31 238 GLU A O 1
ATOM 1756 N N . LEU A 1 239 ? 6.023 -4.272 1.884 1.00 87.12 239 LEU A N 1
ATOM 1757 C CA . LEU A 1 239 ? 6.914 -4.983 2.821 1.00 87.12 239 LEU A CA 1
ATOM 1758 C C . LEU A 1 239 ? 7.440 -6.346 2.336 1.00 87.12 239 LEU A C 1
ATOM 1760 O O . LEU A 1 239 ? 8.326 -6.901 2.978 1.00 87.12 239 LEU A O 1
ATOM 1764 N N . ASP A 1 240 ? 6.950 -6.861 1.209 1.00 90.56 240 ASP A N 1
ATOM 1765 C CA . ASP A 1 240 ? 7.426 -8.095 0.584 1.00 90.56 240 ASP A CA 1
ATOM 1766 C C . ASP A 1 240 ? 7.389 -7.989 -0.955 1.00 90.56 240 ASP A C 1
ATOM 1768 O O . ASP A 1 240 ? 6.625 -8.687 -1.631 1.00 90.56 240 ASP A O 1
ATOM 1772 N N . PRO A 1 241 ? 8.184 -7.072 -1.538 1.00 83.44 241 PRO A N 1
ATOM 1773 C CA . PRO A 1 241 ? 8.098 -6.741 -2.960 1.00 83.44 241 PRO A CA 1
ATOM 1774 C C . PRO A 1 241 ? 8.635 -7.840 -3.887 1.00 83.44 241 PRO A C 1
ATOM 1776 O O . PRO A 1 241 ? 8.315 -7.836 -5.071 1.00 83.44 241 PRO A O 1
ATOM 1779 N N . ASN A 1 242 ? 9.431 -8.779 -3.363 1.00 86.81 242 ASN A N 1
ATOM 1780 C CA . ASN A 1 242 ? 9.982 -9.909 -4.120 1.00 86.81 242 ASN A CA 1
ATOM 1781 C C . ASN A 1 242 ? 9.143 -11.194 -3.970 1.00 86.81 242 ASN A C 1
ATOM 1783 O O . ASN A 1 242 ? 9.527 -12.241 -4.498 1.00 86.81 242 ASN A O 1
ATOM 1787 N N . GLY A 1 243 ? 8.037 -11.150 -3.222 1.00 88.31 243 GLY A N 1
ATOM 1788 C CA . GLY A 1 243 ? 7.142 -12.292 -3.091 1.00 88.31 243 GLY A CA 1
ATOM 1789 C C . GLY A 1 243 ? 6.429 -12.612 -4.408 1.00 88.31 243 GLY A C 1
ATOM 1790 O O . GLY A 1 243 ? 6.196 -11.745 -5.250 1.00 88.31 243 GLY A O 1
ATOM 1791 N N . ALA A 1 244 ? 6.097 -13.888 -4.597 1.00 91.56 244 ALA A N 1
ATOM 1792 C CA . ALA A 1 244 ? 5.394 -14.350 -5.785 1.00 91.56 244 ALA A CA 1
ATOM 1793 C C . ALA A 1 244 ? 3.883 -14.186 -5.587 1.00 91.56 244 ALA A C 1
ATOM 1795 O O . ALA A 1 244 ? 3.253 -15.045 -4.972 1.00 91.56 244 ALA A O 1
ATOM 1796 N N . TYR A 1 245 ? 3.333 -13.093 -6.116 1.00 95.06 245 TYR A N 1
ATOM 1797 C CA . TYR A 1 245 ? 1.905 -12.787 -6.061 1.00 95.06 245 TYR A CA 1
ATOM 1798 C C . TYR A 1 245 ? 1.273 -12.794 -7.442 1.00 95.06 245 TYR A C 1
ATOM 1800 O O . TYR A 1 245 ? 1.907 -12.529 -8.465 1.00 95.06 245 TYR A O 1
ATOM 1808 N N . THR A 1 246 ? -0.017 -13.066 -7.448 1.00 94.75 246 THR A N 1
ATOM 1809 C CA . THR A 1 246 ? -0.893 -13.039 -8.608 1.00 94.75 246 THR A CA 1
ATOM 1810 C C . THR A 1 246 ? -2.147 -12.249 -8.266 1.00 94.75 246 THR A C 1
ATOM 1812 O O . THR A 1 246 ? -2.368 -11.850 -7.123 1.00 94.75 246 THR A O 1
ATOM 1815 N N . VAL A 1 247 ? -3.004 -12.013 -9.260 1.00 94.81 247 VAL A N 1
ATOM 1816 C CA . VAL A 1 247 ? -4.273 -11.326 -9.001 1.00 94.81 247 VAL A CA 1
ATOM 1817 C C . VAL A 1 247 ? -5.155 -12.140 -8.052 1.00 94.81 247 VAL A C 1
ATOM 1819 O O . VAL A 1 247 ? -5.939 -11.549 -7.322 1.00 94.81 247 VAL A O 1
ATOM 1822 N N . ASP A 1 248 ? -4.999 -13.464 -7.973 1.00 94.56 248 ASP A N 1
ATOM 1823 C CA . ASP A 1 248 ? -5.754 -14.325 -7.050 1.00 94.56 248 ASP A CA 1
ATOM 1824 C C . ASP A 1 248 ? -5.478 -14.024 -5.570 1.00 94.56 248 ASP A C 1
ATOM 1826 O O . ASP A 1 248 ? -6.350 -14.238 -4.732 1.00 94.56 248 ASP A O 1
ATOM 1830 N N . ASP A 1 249 ? -4.340 -13.403 -5.255 1.00 96.31 249 ASP A N 1
ATOM 1831 C CA . ASP A 1 249 ? -4.013 -12.961 -3.896 1.00 96.31 249 ASP A CA 1
ATOM 1832 C C . ASP A 1 249 ? -4.774 -11.687 -3.473 1.00 96.31 249 ASP A C 1
ATOM 1834 O O . ASP A 1 249 ? -4.786 -11.325 -2.300 1.00 96.31 249 ASP A O 1
ATOM 1838 N N . VAL A 1 250 ? -5.440 -10.997 -4.406 1.00 96.88 250 VAL A N 1
ATOM 1839 C CA . VAL A 1 250 ? -6.116 -9.714 -4.155 1.00 96.88 250 VAL A CA 1
ATOM 1840 C C . VAL A 1 250 ? -7.600 -9.917 -3.834 1.00 96.88 250 VAL A C 1
ATOM 1842 O O . VAL A 1 250 ? -8.435 -10.004 -4.732 1.00 96.88 250 VAL A O 1
ATOM 1845 N N . SER A 1 251 ? -7.967 -9.952 -2.558 1.00 97.12 251 SER A N 1
ATOM 1846 C CA . SER A 1 251 ? -9.356 -10.196 -2.134 1.00 97.12 251 SER A CA 1
ATOM 1847 C C . SER A 1 251 ? -10.124 -8.926 -1.731 1.00 97.12 251 SER A C 1
ATOM 1849 O O . SER A 1 251 ? -9.601 -7.807 -1.750 1.00 97.12 251 SER A O 1
ATOM 1851 N N . VAL A 1 252 ? -11.403 -9.089 -1.394 1.00 97.69 252 VAL A N 1
ATOM 1852 C CA . VAL A 1 252 ? -12.297 -8.005 -0.962 1.00 97.69 252 VAL A CA 1
ATOM 1853 C C . VAL A 1 252 ? -11.850 -7.464 0.394 1.00 97.69 252 VAL A C 1
ATOM 1855 O O . VAL A 1 252 ? -11.593 -8.214 1.324 1.00 97.69 252 VAL A O 1
ATOM 1858 N N . GLY A 1 253 ? -11.745 -6.141 0.508 1.00 95.38 253 GLY A N 1
ATOM 1859 C CA . GLY A 1 253 ? -11.178 -5.450 1.666 1.00 95.38 253 GLY A CA 1
ATOM 1860 C C . GLY A 1 253 ? -9.714 -5.050 1.481 1.00 95.38 253 GLY A C 1
ATOM 1861 O O . GLY A 1 253 ? -9.247 -4.151 2.176 1.00 95.38 253 GLY A O 1
ATOM 1862 N N . GLN A 1 254 ? -8.998 -5.633 0.513 1.00 97.75 254 GLN A N 1
ATOM 1863 C CA . GLN A 1 254 ? -7.584 -5.343 0.283 1.00 97.75 254 GLN A CA 1
ATOM 1864 C C . GLN A 1 254 ? -7.389 -3.914 -0.239 1.00 97.75 254 GLN A C 1
ATOM 1866 O O . GLN A 1 254 ? -7.982 -3.492 -1.239 1.00 97.75 254 GLN A O 1
ATOM 1871 N N . LYS A 1 255 ? -6.511 -3.152 0.414 1.00 96.50 255 LYS A N 1
ATOM 1872 C CA . LYS A 1 255 ? -6.038 -1.864 -0.093 1.00 96.50 255 LYS A CA 1
ATOM 1873 C C . LYS A 1 255 ? -5.054 -2.082 -1.237 1.00 96.50 255 LYS A C 1
ATOM 1875 O O . LYS A 1 255 ? -4.120 -2.875 -1.114 1.00 96.50 255 LYS A O 1
ATOM 1880 N N . VAL A 1 256 ? -5.231 -1.355 -2.334 1.00 96.19 256 VAL A N 1
ATOM 1881 C CA . VAL A 1 256 ? -4.414 -1.509 -3.542 1.00 96.19 256 VAL A CA 1
ATOM 1882 C C . VAL A 1 256 ? -3.949 -0.169 -4.102 1.00 96.19 256 VAL A C 1
ATOM 1884 O O . VAL A 1 256 ? -4.662 0.837 -4.044 1.00 96.19 256 VAL A O 1
ATOM 1887 N N . ALA A 1 257 ? -2.748 -0.174 -4.675 1.00 93.12 257 ALA A N 1
ATOM 1888 C CA . ALA A 1 257 ? -2.247 0.847 -5.584 1.00 93.12 257 ALA A CA 1
ATOM 1889 C C . ALA A 1 257 ? -2.027 0.219 -6.964 1.00 93.12 257 ALA A C 1
ATOM 1891 O O . ALA A 1 257 ? -1.300 -0.757 -7.106 1.00 93.12 257 ALA A O 1
ATOM 1892 N N . LEU A 1 258 ? -2.664 0.779 -7.982 1.00 93.12 258 LEU A N 1
ATOM 1893 C CA . LEU A 1 258 ? -2.707 0.247 -9.336 1.00 93.12 258 LEU A CA 1
ATOM 1894 C C . LEU A 1 258 ? -1.946 1.173 -10.275 1.00 93.12 258 LEU A C 1
ATOM 1896 O O . LEU A 1 258 ? -2.037 2.393 -10.135 1.00 93.12 258 LEU A O 1
ATOM 1900 N N . LEU A 1 259 ? -1.259 0.603 -11.262 1.00 91.94 259 LEU A N 1
ATOM 1901 C CA . LEU A 1 259 ? -0.721 1.337 -12.407 1.00 91.94 259 LEU A CA 1
ATOM 1902 C C . LEU A 1 259 ? -1.300 0.784 -13.693 1.00 91.94 259 LEU A C 1
ATOM 1904 O O . LEU A 1 259 ? -1.352 -0.433 -13.887 1.00 91.94 259 LEU A O 1
ATOM 1908 N N . GLY A 1 260 ? -1.681 1.664 -14.607 1.00 91.44 260 GLY A N 1
ATOM 1909 C CA . GLY A 1 260 ? -2.335 1.237 -15.830 1.00 91.44 260 GLY A CA 1
ATOM 1910 C C . GLY A 1 260 ? -2.920 2.384 -16.631 1.00 91.44 260 GLY A C 1
ATOM 1911 O O . GLY A 1 260 ? -2.373 3.489 -16.643 1.00 91.44 260 GLY A O 1
ATOM 1912 N N . ALA A 1 261 ? -4.023 2.096 -17.312 1.00 90.75 261 ALA A N 1
ATOM 1913 C CA . ALA A 1 261 ? -4.760 3.067 -18.105 1.00 90.75 261 ALA A CA 1
ATOM 1914 C C . ALA A 1 261 ? -6.145 3.296 -17.498 1.00 90.75 261 ALA A C 1
ATOM 1916 O O . ALA A 1 261 ? -6.949 2.369 -17.402 1.00 90.75 261 ALA A O 1
ATOM 1917 N N . TYR A 1 262 ? -6.432 4.539 -17.110 1.00 90.06 262 TYR A N 1
ATOM 1918 C CA . TYR A 1 262 ? -7.774 4.939 -16.704 1.00 90.06 262 TYR A CA 1
ATOM 1919 C C . TYR A 1 262 ? -8.585 5.361 -17.929 1.00 90.06 262 TYR A C 1
ATOM 1921 O O . TYR A 1 262 ? -8.133 6.170 -18.749 1.00 90.06 262 TYR A O 1
ATOM 1929 N N . SER A 1 263 ? -9.819 4.877 -18.014 1.00 89.75 263 SER A N 1
ATOM 1930 C CA . SER A 1 263 ? -10.782 5.320 -19.014 1.00 89.75 263 SER A CA 1
ATOM 1931 C C . SER A 1 263 ? -12.151 5.563 -18.387 1.00 89.75 263 SER A C 1
ATOM 1933 O O . SER A 1 263 ? -12.476 5.043 -17.323 1.00 89.75 263 SER A O 1
ATOM 1935 N N . GLU A 1 264 ? -12.954 6.400 -19.029 1.00 87.38 264 GLU A N 1
ATOM 1936 C CA . GLU A 1 264 ? -14.302 6.713 -18.569 1.00 87.38 264 GLU A CA 1
ATOM 1937 C C . GLU A 1 264 ? -15.221 6.740 -19.783 1.00 87.38 264 GLU A C 1
ATOM 1939 O O . GLU A 1 264 ? -15.003 7.532 -20.704 1.00 87.38 264 GLU A O 1
ATOM 1944 N N . ASP A 1 265 ? -16.219 5.858 -19.789 1.00 85.25 265 ASP A N 1
ATOM 1945 C CA . ASP A 1 265 ? -17.216 5.760 -20.855 1.00 85.25 265 ASP A CA 1
ATOM 1946 C C . ASP A 1 265 ? -18.602 6.058 -20.286 1.00 85.25 265 ASP A C 1
ATOM 1948 O O . ASP A 1 265 ? -19.020 5.466 -19.293 1.00 85.25 265 ASP A O 1
ATOM 1952 N N . GLU A 1 266 ? -19.284 7.047 -20.863 1.00 83.19 266 GLU A N 1
ATOM 1953 C CA . GLU A 1 266 ? -20.591 7.547 -20.400 1.00 83.19 266 GLU A CA 1
ATOM 1954 C C . GLU A 1 266 ? -20.687 7.824 -18.876 1.00 83.19 266 GLU A C 1
ATOM 1956 O O . GLU A 1 266 ? -21.758 7.722 -18.280 1.00 83.19 266 GLU A O 1
ATOM 1961 N N . GLY A 1 267 ? -19.575 8.207 -18.234 1.00 78.62 267 GLY A N 1
ATOM 1962 C CA . GLY A 1 267 ? -19.506 8.467 -16.787 1.00 78.62 267 GLY A CA 1
ATOM 1963 C C . GLY A 1 267 ? -19.263 7.225 -15.922 1.00 78.62 267 GLY A C 1
ATOM 1964 O O . GLY A 1 267 ? -19.310 7.319 -14.697 1.00 78.62 267 GLY A O 1
ATOM 1965 N N . THR A 1 268 ? -18.997 6.071 -16.537 1.00 84.81 268 THR A N 1
ATOM 1966 C CA . THR A 1 268 ? -18.592 4.842 -15.848 1.00 84.81 268 THR A CA 1
ATOM 1967 C C . THR A 1 268 ? -17.067 4.729 -15.871 1.00 84.81 268 THR A C 1
ATOM 1969 O O . THR A 1 268 ? -16.484 4.534 -16.943 1.00 84.81 268 THR A O 1
ATOM 1972 N N . PRO A 1 269 ? -16.393 4.868 -14.719 1.00 88.75 269 PRO A N 1
ATOM 1973 C CA . PRO A 1 269 ? -14.942 4.776 -14.648 1.00 88.75 269 PRO A CA 1
ATOM 1974 C C . PRO A 1 269 ? -14.472 3.316 -14.733 1.00 88.75 269 PRO A C 1
ATOM 1976 O O . PRO A 1 269 ? -14.988 2.431 -14.045 1.00 88.75 269 PRO A O 1
ATOM 1979 N N . SER A 1 270 ? -13.438 3.076 -15.533 1.00 92.50 270 SER A N 1
ATOM 1980 C CA . SER A 1 270 ? -12.753 1.787 -15.634 1.00 92.50 270 SER A CA 1
ATOM 1981 C C . SER A 1 270 ? -11.236 1.958 -15.631 1.00 92.50 270 SER A C 1
ATOM 1983 O O . SER A 1 270 ? -10.706 3.034 -15.927 1.00 92.50 270 SER A O 1
ATOM 1985 N N . PHE A 1 271 ? -10.525 0.899 -15.260 1.00 93.69 271 PHE A N 1
ATOM 1986 C CA . PHE A 1 271 ? -9.075 0.913 -15.151 1.00 93.69 271 PHE A CA 1
ATOM 1987 C C . PHE A 1 271 ? -8.481 -0.415 -15.619 1.00 93.69 271 PHE A C 1
ATOM 1989 O O . PHE A 1 271 ? -8.741 -1.460 -15.031 1.00 93.69 271 PHE A O 1
ATOM 1996 N N . GLU A 1 272 ? -7.642 -0.373 -16.647 1.00 94.75 272 GLU A N 1
ATOM 1997 C CA . GLU A 1 272 ? -6.896 -1.543 -17.110 1.00 94.75 272 GLU A CA 1
ATOM 1998 C C . GLU A 1 272 ? -5.557 -1.604 -16.370 1.00 94.75 272 GLU A C 1
ATOM 2000 O O . GLU A 1 272 ? -4.648 -0.812 -16.637 1.00 94.75 272 GLU A O 1
ATOM 2005 N N . ALA A 1 273 ? -5.438 -2.515 -15.403 1.00 94.62 273 ALA A N 1
ATOM 2006 C CA . ALA A 1 273 ? -4.265 -2.642 -14.551 1.00 94.62 273 ALA A CA 1
ATOM 2007 C C . ALA A 1 273 ? -3.123 -3.383 -15.259 1.00 94.62 273 ALA A C 1
ATOM 2009 O O . ALA A 1 273 ? -3.239 -4.547 -15.632 1.00 94.62 273 ALA A O 1
ATOM 2010 N N . SER A 1 274 ? -1.977 -2.717 -15.366 1.00 92.81 274 SER A N 1
ATOM 2011 C CA . SER A 1 274 ? -0.693 -3.327 -15.746 1.00 92.81 274 SER A CA 1
ATOM 2012 C C . SER A 1 274 ? 0.102 -3.820 -14.536 1.00 92.81 274 SER A C 1
ATOM 2014 O O . SER A 1 274 ? 0.903 -4.740 -14.655 1.00 92.81 274 SER A O 1
ATOM 2016 N N . HIS A 1 275 ? -0.126 -3.214 -13.370 1.00 91.81 275 HIS A N 1
ATOM 2017 C CA . HIS A 1 275 ? 0.518 -3.577 -12.115 1.00 91.81 275 HIS A CA 1
ATOM 2018 C C . HIS A 1 275 ? -0.441 -3.340 -10.952 1.00 91.81 275 HIS A C 1
ATOM 2020 O O . HIS A 1 275 ? -1.109 -2.300 -10.907 1.00 91.81 275 HIS A O 1
ATOM 2026 N N . ILE A 1 276 ? -0.477 -4.275 -10.007 1.00 94.88 276 ILE A N 1
ATOM 2027 C CA . ILE A 1 276 ? -1.267 -4.189 -8.780 1.00 94.88 276 ILE A CA 1
ATOM 2028 C C . ILE A 1 276 ? -0.328 -4.331 -7.589 1.00 94.88 276 ILE A C 1
ATOM 2030 O O . ILE A 1 276 ? 0.310 -5.360 -7.412 1.00 94.88 276 ILE A O 1
ATOM 2034 N N . ARG A 1 277 ? -0.274 -3.318 -6.732 1.00 93.94 277 ARG A N 1
ATOM 2035 C CA . ARG A 1 277 ? 0.441 -3.388 -5.462 1.00 93.94 277 ARG A CA 1
ATOM 2036 C C . ARG A 1 277 ? -0.548 -3.494 -4.316 1.00 93.94 277 ARG A C 1
ATOM 2038 O O . ARG A 1 277 ? -1.319 -2.564 -4.075 1.00 93.94 277 ARG A O 1
ATOM 2045 N N . MET A 1 278 ? -0.497 -4.601 -3.588 1.00 97.00 278 MET A N 1
ATOM 2046 C CA . MET A 1 278 ? -1.207 -4.768 -2.325 1.00 97.00 278 MET A CA 1
ATOM 2047 C C . MET A 1 278 ? -0.527 -3.921 -1.253 1.00 97.00 278 MET A C 1
ATOM 2049 O O . MET A 1 278 ? 0.677 -4.038 -1.029 1.00 97.00 278 MET A O 1
ATOM 2053 N N . LEU A 1 279 ? -1.299 -3.054 -0.608 1.00 95.06 279 LEU A N 1
ATOM 2054 C CA . LEU A 1 279 ? -0.846 -2.192 0.478 1.00 95.06 279 LEU A CA 1
ATOM 2055 C C . LEU A 1 279 ? -1.323 -2.734 1.822 1.00 95.06 279 LEU A C 1
ATOM 2057 O O . LEU A 1 279 ? -2.338 -3.429 1.893 1.00 95.06 279 LEU A O 1
ATOM 2061 N N . VAL A 1 280 ? -0.633 -2.375 2.899 1.00 95.12 280 VAL A N 1
ATOM 2062 C CA . VAL A 1 280 ? -1.106 -2.707 4.245 1.00 95.12 280 VAL A CA 1
ATOM 2063 C C . VAL A 1 280 ? -2.506 -2.118 4.441 1.00 95.12 280 VAL A C 1
ATOM 2065 O O . VAL A 1 280 ? -2.735 -0.917 4.258 1.00 95.12 280 VAL A O 1
ATOM 2068 N N . THR A 1 281 ? -3.447 -2.991 4.790 1.00 96.00 281 THR A N 1
ATOM 2069 C CA . THR A 1 281 ? -4.861 -2.675 4.986 1.00 96.00 281 THR A CA 1
ATOM 2070 C C . THR A 1 281 ? -5.133 -2.477 6.467 1.00 96.00 281 THR A C 1
ATOM 2072 O O . THR A 1 281 ? -4.715 -3.272 7.307 1.00 96.00 281 THR A O 1
ATOM 2075 N N . ARG A 1 282 ? -5.847 -1.404 6.791 1.00 93.81 282 ARG A N 1
ATOM 2076 C CA . ARG A 1 282 ? -6.298 -1.062 8.133 1.00 93.81 282 ARG A CA 1
ATOM 2077 C C . ARG A 1 282 ? -7.736 -1.518 8.334 1.00 93.81 282 ARG A C 1
ATOM 2079 O O . ARG A 1 282 ? -8.647 -0.985 7.699 1.00 93.81 282 ARG A O 1
ATOM 2086 N N . ILE A 1 283 ? -7.931 -2.406 9.294 1.00 93.62 283 ILE A N 1
ATOM 2087 C CA . ILE A 1 283 ? -9.226 -2.945 9.707 1.00 93.62 283 ILE A CA 1
ATOM 2088 C C . ILE A 1 283 ? -9.482 -2.503 11.149 1.00 93.62 283 ILE A C 1
ATOM 2090 O O . ILE A 1 283 ? -8.561 -2.488 11.964 1.00 93.62 283 ILE A O 1
ATOM 2094 N N . ALA A 1 284 ? -10.698 -2.078 11.462 1.00 90.00 284 ALA A N 1
ATOM 2095 C CA . ALA A 1 284 ? -11.120 -1.696 12.803 1.00 90.00 284 ALA A CA 1
ATOM 2096 C C . ALA A 1 284 ? -12.425 -2.409 13.149 1.00 90.00 284 ALA A C 1
ATOM 2098 O O . ALA A 1 284 ? -13.299 -2.538 12.290 1.00 90.00 284 ALA A O 1
ATOM 2099 N N . GLY A 1 285 ? -12.531 -2.851 14.396 1.00 89.62 285 GLY A N 1
ATOM 2100 C CA . GLY A 1 285 ? -13.672 -3.600 14.898 1.00 89.62 285 GLY A CA 1
ATOM 2101 C C . GLY A 1 285 ? -13.577 -3.849 16.398 1.00 89.62 285 GLY A C 1
ATOM 2102 O O . GLY A 1 285 ? -12.561 -3.530 17.024 1.00 89.62 285 GLY A O 1
ATOM 2103 N N . GLU A 1 286 ? -14.627 -4.435 16.952 1.00 90.56 286 GLU A N 1
ATOM 2104 C CA . GLU A 1 286 ? -14.682 -4.908 18.333 1.00 90.56 286 GLU A CA 1
ATOM 2105 C C . GLU A 1 286 ? -14.365 -6.401 18.398 1.00 90.56 286 GLU A C 1
ATOM 2107 O O . GLU A 1 286 ? -14.734 -7.172 17.516 1.00 90.56 286 GLU A O 1
ATOM 2112 N N . VAL A 1 287 ? -13.674 -6.842 19.446 1.00 93.88 287 VAL A N 1
ATOM 2113 C CA . VAL A 1 287 ? -13.350 -8.263 19.619 1.00 93.88 287 VAL A CA 1
ATOM 2114 C C . VAL A 1 287 ? -14.607 -9.058 19.966 1.00 93.88 287 VAL A C 1
ATOM 2116 O O . VAL A 1 287 ? -15.226 -8.810 20.994 1.00 93.88 287 VAL A O 1
ATOM 2119 N N . VAL A 1 288 ? -14.945 -10.075 19.174 1.00 95.75 288 VAL A N 1
ATOM 2120 C CA . VAL A 1 288 ? -16.029 -11.030 19.488 1.00 95.75 288 VAL A CA 1
ATOM 2121 C C . VAL A 1 288 ? -15.505 -12.383 19.964 1.00 95.75 288 VAL A C 1
ATOM 2123 O O . VAL A 1 288 ? -16.204 -13.111 20.671 1.00 95.75 288 VAL A O 1
ATOM 2126 N N . GLY A 1 289 ? -14.248 -12.704 19.652 1.00 92.50 289 GLY A N 1
ATOM 2127 C CA . GLY A 1 289 ? -13.591 -13.934 20.079 1.00 92.50 289 GLY A CA 1
ATOM 2128 C C . GLY A 1 289 ? -12.073 -13.856 19.956 1.00 92.50 289 GLY A C 1
ATOM 2129 O O . GLY A 1 289 ? -11.535 -13.082 19.167 1.00 92.50 289 GLY A O 1
ATOM 2130 N N . LYS A 1 290 ? -11.372 -14.657 20.759 1.00 90.50 290 LYS A N 1
ATOM 2131 C CA . LYS A 1 290 ? -9.910 -14.749 20.753 1.00 90.50 290 LYS A CA 1
ATOM 2132 C C . LYS A 1 290 ? -9.494 -16.178 21.065 1.00 90.50 290 LYS A C 1
ATOM 2134 O O . LYS A 1 290 ? -9.836 -16.697 22.127 1.00 90.50 290 LYS A O 1
ATOM 2139 N N . ASP A 1 291 ? -8.697 -16.750 20.175 1.00 89.94 291 ASP A N 1
ATOM 2140 C CA . ASP A 1 291 ? -8.084 -18.066 20.313 1.00 89.94 291 ASP A CA 1
ATOM 2141 C C . ASP A 1 291 ? -6.566 -17.966 20.079 1.00 89.94 291 ASP A C 1
ATOM 2143 O O . ASP A 1 291 ? -6.010 -16.898 19.806 1.00 89.94 291 ASP A O 1
ATOM 2147 N N . GLU A 1 292 ? -5.840 -19.071 20.257 1.00 87.69 292 GLU A N 1
ATOM 2148 C CA . GLU A 1 292 ? -4.397 -19.086 20.007 1.00 87.69 292 GLU A CA 1
ATOM 2149 C C . GLU A 1 292 ? -4.114 -18.875 18.511 1.00 87.69 292 GLU A C 1
ATOM 2151 O O . GLU A 1 292 ? -4.379 -19.750 17.692 1.00 87.69 292 GLU A O 1
ATOM 2156 N N . GLY A 1 293 ? -3.555 -17.711 18.167 1.00 89.75 293 GLY A N 1
ATOM 2157 C CA . GLY A 1 293 ? -3.218 -17.349 16.789 1.00 89.75 293 GLY A CA 1
ATOM 2158 C C . GLY A 1 293 ? -4.384 -16.813 15.954 1.00 89.75 293 GLY A C 1
ATOM 2159 O O . GLY A 1 293 ? -4.181 -16.543 14.773 1.00 89.75 293 GLY A O 1
ATOM 2160 N N . GLU A 1 294 ? -5.561 -16.612 16.550 1.00 94.06 294 GLU A N 1
ATOM 2161 C CA . GLU A 1 294 ? -6.753 -16.096 15.873 1.00 94.06 294 GLU A CA 1
ATOM 2162 C C . GLU A 1 294 ? -7.451 -15.024 16.718 1.00 94.06 294 GLU A C 1
ATOM 2164 O O . GLU A 1 294 ? -7.613 -15.153 17.936 1.00 94.06 294 GLU A O 1
ATOM 2169 N N . LEU A 1 295 ? -7.902 -13.967 16.050 1.00 94.81 295 LEU A N 1
ATOM 2170 C CA . LEU A 1 295 ? -8.735 -12.915 16.612 1.00 94.81 295 LEU A CA 1
ATOM 2171 C C . LEU A 1 295 ? -9.986 -12.761 15.746 1.00 94.81 295 LEU A C 1
ATOM 2173 O O . LEU A 1 295 ? -9.873 -12.592 14.537 1.00 94.81 295 LEU A O 1
ATOM 2177 N N . ARG A 1 296 ? -11.168 -12.794 16.361 1.00 96.44 296 ARG A N 1
ATOM 2178 C CA . ARG A 1 296 ? -12.457 -12.645 15.674 1.00 96.44 296 ARG A CA 1
ATOM 2179 C C . ARG A 1 296 ? -13.043 -11.279 15.990 1.00 96.44 296 ARG A C 1
ATOM 2181 O O . ARG A 1 296 ? -13.083 -10.901 17.167 1.00 96.44 296 ARG A O 1
ATOM 2188 N N . LEU A 1 297 ? -13.474 -10.547 14.966 1.00 96.12 297 LEU A N 1
ATOM 2189 C CA . LEU A 1 297 ? -13.903 -9.152 15.077 1.00 96.12 297 LEU A CA 1
ATOM 2190 C C . LEU A 1 297 ? -15.316 -8.923 14.533 1.00 96.12 297 LEU A C 1
ATOM 2192 O O . LEU A 1 297 ? -15.636 -9.399 13.450 1.00 96.12 297 LEU A O 1
ATOM 2196 N N . ASP A 1 298 ? -16.102 -8.105 15.227 1.00 94.75 298 ASP A N 1
ATOM 2197 C CA . ASP A 1 298 ? -17.231 -7.388 14.629 1.00 94.75 298 ASP A CA 1
ATOM 2198 C C . ASP A 1 298 ? -16.688 -6.108 13.981 1.00 94.75 298 ASP A C 1
ATOM 2200 O O . ASP A 1 298 ? -16.140 -5.232 14.656 1.00 94.75 298 ASP A O 1
ATOM 2204 N N . LEU A 1 299 ? -16.722 -6.037 12.654 1.00 92.62 299 LEU A N 1
ATOM 2205 C CA . LEU A 1 299 ? -16.086 -4.978 11.888 1.00 92.62 299 LEU A CA 1
ATOM 2206 C C . LEU A 1 299 ? -16.869 -3.668 11.974 1.00 92.62 299 LEU A C 1
ATOM 2208 O O . LEU A 1 299 ? -18.044 -3.578 11.638 1.00 92.62 299 LEU A O 1
ATOM 2212 N N . GLU A 1 300 ? -16.152 -2.585 12.256 1.00 86.25 300 GLU A N 1
ATOM 2213 C CA . GLU A 1 300 ? -16.682 -1.227 12.143 1.00 86.25 300 GLU A CA 1
ATOM 2214 C C . GLU A 1 300 ? -16.252 -0.563 10.833 1.00 86.25 300 GLU A C 1
ATOM 2216 O O . GLU A 1 300 ? -17.049 0.111 10.166 1.00 86.25 300 GLU A O 1
ATOM 2221 N N . HIS A 1 301 ? -14.974 -0.731 10.456 1.00 84.81 301 HIS A N 1
ATOM 2222 C CA . HIS A 1 301 ? -14.410 -0.121 9.254 1.00 84.81 301 HIS A CA 1
ATOM 2223 C C . HIS A 1 301 ? -13.273 -0.929 8.626 1.00 84.81 301 HIS A C 1
ATOM 2225 O O . HIS A 1 301 ? -12.341 -1.348 9.306 1.00 84.81 301 HIS A O 1
ATOM 2231 N N . ILE A 1 302 ? -13.242 -0.965 7.293 1.00 88.12 302 ILE A N 1
ATOM 2232 C CA . ILE A 1 302 ? -12.061 -1.326 6.494 1.00 88.12 302 ILE A CA 1
ATOM 2233 C C . ILE A 1 302 ? -11.615 -0.081 5.728 1.00 88.12 302 ILE A C 1
ATOM 2235 O O . ILE A 1 302 ? -12.406 0.550 5.024 1.00 88.12 302 ILE A O 1
ATOM 2239 N N . GLU A 1 303 ? -10.365 0.347 5.916 1.00 85.62 303 GLU A N 1
ATOM 2240 C CA . GLU A 1 303 ? -9.820 1.593 5.351 1.00 85.62 303 GLU A CA 1
ATOM 2241 C C . GLU A 1 303 ? -10.703 2.831 5.634 1.00 85.62 303 GLU A C 1
ATOM 2243 O O . GLU A 1 303 ? -10.751 3.791 4.867 1.00 85.62 303 GLU A O 1
ATOM 2248 N N . GLY A 1 304 ? -11.402 2.837 6.778 1.00 81.12 304 GLY A N 1
ATOM 2249 C CA . GLY A 1 304 ? -12.327 3.912 7.168 1.00 81.12 304 GLY A CA 1
ATOM 2250 C C . GLY A 1 304 ? -13.703 3.862 6.490 1.00 81.12 304 GLY A C 1
ATOM 2251 O O . GLY A 1 304 ? -14.443 4.844 6.548 1.00 81.12 304 GLY A O 1
ATOM 2252 N N . ARG A 1 305 ? -14.062 2.752 5.836 1.00 82.31 305 ARG A N 1
ATOM 2253 C CA . ARG A 1 305 ? -15.368 2.531 5.198 1.00 82.31 305 ARG A CA 1
ATOM 2254 C C . ARG A 1 305 ? -16.148 1.451 5.939 1.00 82.31 305 ARG A C 1
ATOM 2256 O O . ARG A 1 305 ? -15.555 0.469 6.358 1.00 82.31 305 ARG A O 1
ATOM 2263 N N . SER A 1 306 ? -17.461 1.634 6.065 1.00 87.19 306 SER A N 1
ATOM 2264 C CA . SER A 1 306 ? -18.358 0.649 6.691 1.00 87.19 306 SER A CA 1
ATOM 2265 C C . SER A 1 306 ? -18.352 -0.690 5.925 1.00 87.19 306 SER A C 1
ATOM 2267 O O . SER A 1 306 ? -18.348 -0.645 4.688 1.00 87.19 306 SER A O 1
ATOM 2269 N N . PRO A 1 307 ? -18.389 -1.843 6.625 1.00 83.94 307 PRO A N 1
ATOM 2270 C CA . PRO A 1 307 ? -18.448 -3.179 6.028 1.00 83.94 307 PRO A CA 1
ATOM 2271 C C . PRO A 1 307 ? -19.622 -3.397 5.074 1.00 83.94 307 PRO A C 1
ATOM 2273 O O . PRO A 1 307 ? -19.455 -4.089 4.080 1.00 83.94 307 PRO A O 1
ATOM 2276 N N . ASP A 1 308 ? -20.755 -2.714 5.272 1.00 85.19 308 ASP A N 1
ATOM 2277 C CA . ASP A 1 308 ? -21.931 -2.778 4.380 1.00 85.19 308 ASP A CA 1
ATOM 2278 C C . ASP A 1 308 ? -21.639 -2.328 2.936 1.00 85.19 308 ASP A C 1
ATOM 2280 O O . ASP A 1 308 ? -22.471 -2.456 2.036 1.00 85.19 308 ASP A O 1
ATOM 2284 N N . ARG A 1 309 ? -20.479 -1.702 2.707 1.00 86.62 309 ARG A N 1
ATOM 2285 C CA . ARG A 1 309 ? -20.010 -1.291 1.379 1.00 86.62 309 ARG A CA 1
ATOM 2286 C C . ARG A 1 309 ? -19.252 -2.388 0.642 1.00 86.62 309 ARG A C 1
ATOM 2288 O O . ARG A 1 309 ? -18.921 -2.157 -0.517 1.00 86.62 309 ARG A O 1
ATOM 2295 N N . PHE A 1 310 ? -18.951 -3.497 1.305 1.00 92.81 310 PHE A N 1
ATOM 2296 C CA . PHE A 1 310 ? -18.157 -4.591 0.777 1.00 92.81 310 PHE A CA 1
ATOM 2297 C C . PHE A 1 310 ? -19.061 -5.783 0.468 1.00 92.81 310 PHE A C 1
ATOM 2299 O O . PHE A 1 310 ? -19.945 -6.132 1.245 1.00 92.81 310 PHE A O 1
ATOM 2306 N N . ASP A 1 311 ? -18.835 -6.395 -0.685 1.00 96.06 311 ASP A N 1
ATOM 2307 C CA . ASP A 1 311 ? -19.437 -7.660 -1.077 1.00 96.06 311 ASP A CA 1
ATOM 2308 C C . ASP A 1 311 ? -18.410 -8.766 -0.840 1.00 96.06 311 ASP A C 1
ATOM 2310 O O . ASP A 1 311 ? -17.504 -8.955 -1.649 1.00 96.06 311 ASP A O 1
ATOM 2314 N N . PHE A 1 312 ? -18.526 -9.460 0.292 1.00 96.31 312 PHE A N 1
ATOM 2315 C CA . PHE A 1 312 ? -17.610 -10.535 0.687 1.00 96.31 312 PHE A CA 1
ATOM 2316 C C . PHE A 1 312 ? -17.887 -11.870 -0.022 1.00 96.31 312 PHE A C 1
ATOM 2318 O O . PHE A 1 312 ? -17.248 -12.871 0.305 1.00 96.31 312 PHE A O 1
ATOM 2325 N N . SER A 1 313 ? -18.809 -11.917 -0.988 1.00 96.00 313 SER A N 1
ATOM 2326 C CA . SER A 1 313 ? -19.125 -13.164 -1.682 1.00 96.00 313 SER A CA 1
ATOM 2327 C C . SER A 1 313 ? -17.921 -13.740 -2.440 1.00 96.00 313 SER A C 1
ATOM 2329 O O . SER A 1 313 ? -17.188 -13.037 -3.138 1.00 96.00 313 SER A O 1
ATOM 2331 N N . GLY A 1 314 ? -17.711 -15.049 -2.294 1.00 94.62 314 GLY A N 1
ATOM 2332 C CA . GLY A 1 314 ? -16.614 -15.789 -2.923 1.00 94.62 314 GLY A CA 1
ATOM 2333 C C . GLY A 1 314 ? -15.234 -15.562 -2.300 1.00 94.62 314 GLY A C 1
ATOM 2334 O O . GLY A 1 314 ? -14.237 -16.024 -2.857 1.00 94.62 314 GLY A O 1
ATOM 2335 N N . THR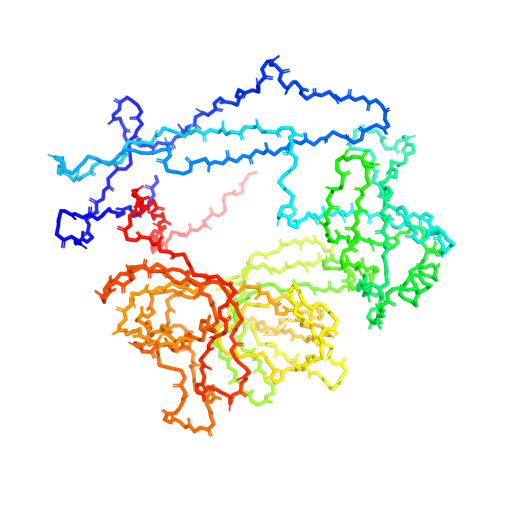 A 1 315 ? -15.147 -14.858 -1.168 1.00 96.38 315 THR A N 1
ATOM 2336 C CA . THR A 1 315 ? -13.886 -14.705 -0.426 1.00 96.38 315 THR A CA 1
ATOM 2337 C C . THR A 1 315 ? -13.411 -16.023 0.189 1.00 96.38 315 THR A C 1
ATOM 2339 O O . THR A 1 315 ? -12.200 -16.210 0.332 1.00 96.38 315 THR A O 1
ATOM 2342 N N . GLY A 1 316 ? -14.322 -16.954 0.476 1.00 95.69 316 GLY A N 1
ATOM 2343 C CA . GLY A 1 316 ? -14.044 -18.294 0.980 1.00 95.69 316 GLY A CA 1
ATOM 2344 C C . GLY A 1 316 ? -14.150 -19.389 -0.079 1.00 95.69 316 GLY A C 1
ATOM 2345 O O . GLY A 1 316 ? -14.639 -19.198 -1.194 1.00 95.69 316 GLY A O 1
ATOM 2346 N N . ALA A 1 317 ? -13.686 -20.590 0.274 1.00 92.56 317 ALA A N 1
ATOM 2347 C CA . ALA A 1 317 ? -13.762 -21.753 -0.618 1.00 92.56 317 ALA A CA 1
ATOM 2348 C C . ALA A 1 317 ? -15.212 -22.224 -0.860 1.00 92.56 317 ALA A C 1
ATOM 2350 O O . ALA A 1 317 ? -15.502 -22.899 -1.855 1.00 92.56 317 ALA A O 1
ATOM 2351 N N . THR A 1 318 ? -16.120 -21.889 0.060 1.00 93.88 318 THR A N 1
ATOM 2352 C CA . THR A 1 318 ? -17.565 -22.099 -0.047 1.00 93.88 318 THR A CA 1
ATOM 2353 C C . THR A 1 318 ? -18.310 -20.851 0.427 1.00 93.88 318 THR A C 1
ATOM 2355 O O . THR A 1 318 ? -17.766 -20.082 1.205 1.00 93.88 318 THR A O 1
ATOM 2358 N N . GLU A 1 319 ? -19.579 -20.683 0.033 1.00 91.56 319 GLU A N 1
ATOM 2359 C CA . GLU A 1 319 ? -20.412 -19.543 0.479 1.00 91.56 319 GLU A CA 1
ATOM 2360 C C . GLU A 1 319 ? -20.540 -19.441 2.013 1.00 91.56 319 GLU A C 1
ATOM 2362 O O . GLU A 1 319 ? -20.845 -18.378 2.538 1.00 91.56 319 GLU A O 1
ATOM 2367 N N . GLY A 1 320 ? -20.361 -20.549 2.743 1.00 92.56 320 GLY A N 1
ATOM 2368 C CA . GLY A 1 320 ? -20.398 -20.552 4.210 1.00 92.56 320 GLY A CA 1
ATOM 2369 C C . GLY A 1 320 ? -19.068 -20.186 4.870 1.00 92.56 320 GLY A C 1
ATOM 2370 O O . GLY A 1 320 ? -19.048 -19.986 6.079 1.00 92.56 320 GLY A O 1
ATOM 2371 N N . ASP A 1 321 ? -17.993 -20.135 4.084 1.00 95.06 321 ASP A N 1
ATOM 2372 C CA . ASP A 1 321 ? -16.636 -19.786 4.506 1.00 95.06 321 ASP A CA 1
ATOM 2373 C C . ASP A 1 321 ? -16.245 -18.368 4.047 1.00 95.06 321 ASP A C 1
ATOM 2375 O O . ASP A 1 321 ? -15.123 -17.934 4.298 1.00 95.06 321 ASP A O 1
ATOM 2379 N N . ASP A 1 322 ? -17.143 -17.666 3.344 1.00 97.06 322 ASP A N 1
ATOM 2380 C CA . ASP A 1 322 ? -16.965 -16.258 2.994 1.00 97.06 322 ASP A CA 1
ATOM 2381 C C . ASP A 1 322 ? -16.818 -15.412 4.268 1.00 97.06 322 ASP A C 1
ATOM 2383 O O . ASP A 1 322 ? -17.468 -15.676 5.283 1.00 97.06 322 ASP A O 1
ATOM 2387 N N . ALA A 1 323 ? -15.980 -14.377 4.199 1.00 97.00 323 ALA A N 1
ATOM 2388 C CA . ALA A 1 323 ? -15.712 -13.482 5.315 1.00 97.00 323 ALA A CA 1
ATOM 2389 C C . ALA A 1 323 ? -17.015 -12.862 5.854 1.00 97.00 323 ALA A C 1
ATOM 2391 O O . ALA A 1 323 ? -17.755 -12.195 5.123 1.00 97.00 323 ALA A O 1
ATOM 2392 N N . ASP A 1 324 ? -17.279 -13.051 7.149 1.00 96.69 324 ASP A N 1
ATOM 2393 C CA . ASP A 1 324 ? -18.436 -12.473 7.836 1.00 96.69 324 ASP A CA 1
ATOM 2394 C C . ASP A 1 324 ? -18.005 -11.188 8.551 1.00 96.69 324 ASP A C 1
ATOM 2396 O O . ASP A 1 324 ? -17.171 -11.248 9.454 1.00 96.69 324 ASP A O 1
ATOM 2400 N N . PRO A 1 325 ? -18.559 -10.012 8.211 1.00 94.81 325 PRO A N 1
ATOM 2401 C CA . PRO A 1 325 ? -18.197 -8.777 8.891 1.00 94.81 325 PRO A CA 1
ATOM 2402 C C . PRO A 1 325 ? -18.538 -8.765 10.387 1.00 94.81 325 PRO A C 1
ATOM 2404 O O . PRO A 1 325 ? -17.918 -7.989 11.098 1.00 94.81 325 PRO A O 1
ATOM 2407 N N . ASN A 1 326 ? -19.466 -9.592 10.880 1.00 95.19 326 ASN A N 1
ATOM 2408 C CA . ASN A 1 326 ? -19.797 -9.659 12.313 1.00 95.19 326 ASN A CA 1
ATOM 2409 C C . ASN A 1 326 ? -18.933 -10.679 13.078 1.00 95.19 326 ASN A C 1
ATOM 2411 O O . ASN A 1 326 ? -19.063 -10.817 14.295 1.00 95.19 326 ASN A O 1
ATOM 2415 N N . ASP A 1 327 ? -18.113 -11.451 12.362 1.00 96.25 327 ASP A N 1
ATOM 2416 C CA . ASP A 1 327 ? -17.298 -12.534 12.912 1.00 96.25 327 ASP A CA 1
ATOM 2417 C C . ASP A 1 327 ? -16.011 -12.725 12.089 1.00 96.25 327 ASP A C 1
ATOM 2419 O O . ASP A 1 327 ? -15.622 -13.836 11.724 1.00 96.25 327 ASP A O 1
ATOM 2423 N N . TYR A 1 328 ? -15.370 -11.604 11.760 1.00 97.50 328 TYR A N 1
ATOM 2424 C CA . TYR A 1 328 ? -14.256 -11.523 10.824 1.00 97.50 328 TYR A CA 1
ATOM 2425 C C . TYR A 1 328 ? -12.996 -12.125 11.439 1.00 97.50 328 TYR A C 1
ATOM 2427 O O . TYR A 1 328 ? -12.523 -11.680 12.489 1.00 97.50 328 TYR A O 1
ATOM 2435 N N . GLN A 1 329 ? -12.442 -13.134 10.779 1.00 97.38 329 GLN A N 1
ATOM 2436 C CA . GLN A 1 329 ? -11.373 -13.983 11.286 1.00 97.38 329 GLN A CA 1
ATOM 2437 C C . GLN A 1 329 ? -10.008 -13.443 10.874 1.00 97.38 329 GLN A C 1
ATOM 2439 O O . GLN A 1 329 ? -9.598 -13.499 9.717 1.00 97.38 329 GLN A O 1
ATOM 2444 N N . VAL A 1 330 ? -9.257 -12.955 11.851 1.00 97.19 330 VAL A N 1
ATOM 2445 C CA . VAL A 1 330 ? -7.905 -12.438 11.672 1.00 97.19 330 VAL A CA 1
ATOM 2446 C C . VAL A 1 330 ? -6.906 -13.457 12.201 1.00 97.19 330 VAL A C 1
ATOM 2448 O O . VAL A 1 330 ? -6.856 -13.740 13.398 1.00 97.19 330 VAL A O 1
ATOM 2451 N N . ASN A 1 331 ? -6.048 -13.964 11.322 1.00 96.94 331 ASN A N 1
ATOM 2452 C CA . ASN A 1 331 ? -4.879 -14.729 11.717 1.00 96.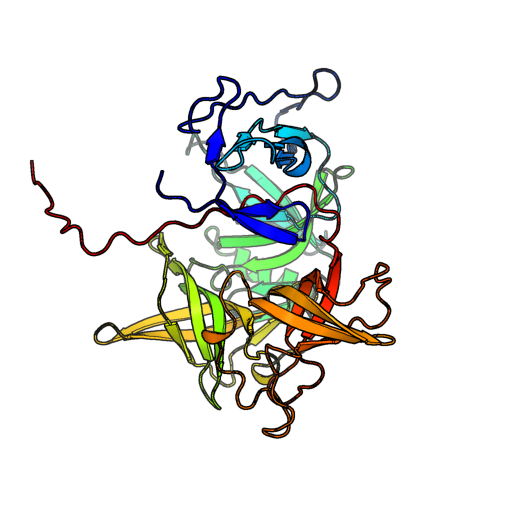94 331 ASN A CA 1
ATOM 2453 C C . ASN A 1 331 ? -3.848 -13.791 12.348 1.00 96.94 331 ASN A C 1
ATOM 2455 O O . ASN A 1 331 ? -3.279 -12.918 11.692 1.00 96.94 331 ASN A O 1
ATOM 2459 N N . THR A 1 332 ? -3.587 -13.982 13.636 1.00 93.81 332 THR A N 1
ATOM 2460 C CA . THR A 1 332 ? -2.566 -13.233 14.374 1.00 93.81 332 THR A CA 1
ATOM 2461 C C . THR A 1 332 ? -1.261 -14.010 14.496 1.00 93.81 332 THR A C 1
ATOM 2463 O O . THR A 1 332 ? -0.273 -13.472 14.993 1.00 93.81 332 THR A O 1
ATOM 2466 N N . GLY A 1 333 ? -1.233 -15.278 14.071 1.00 91.25 333 GLY A N 1
ATOM 2467 C CA . GLY A 1 333 ? -0.057 -16.137 14.128 1.00 91.25 333 GLY A CA 1
ATOM 2468 C C . GLY A 1 333 ? 0.601 -16.133 15.511 1.00 91.25 333 GLY A C 1
ATOM 2469 O O . GLY A 1 333 ? -0.029 -16.425 16.522 1.00 91.25 333 GLY A O 1
ATOM 2470 N N . GLY A 1 334 ? 1.888 -15.782 15.557 1.00 86.69 334 GLY A N 1
ATOM 2471 C CA . GLY A 1 334 ? 2.664 -15.680 16.799 1.00 86.69 334 GLY A CA 1
ATOM 2472 C C . GLY A 1 334 ? 2.702 -14.286 17.433 1.00 86.69 334 GLY A C 1
ATOM 2473 O O . GLY A 1 334 ? 3.550 -14.058 18.297 1.00 86.69 334 GLY A O 1
ATOM 2474 N N . LEU A 1 335 ? 1.872 -13.335 16.984 1.00 87.44 335 LEU A N 1
ATOM 2475 C CA . LEU A 1 335 ? 1.861 -11.982 17.540 1.00 87.44 335 LEU A CA 1
ATOM 2476 C C . LEU A 1 335 ? 1.501 -12.020 19.027 1.00 87.44 335 LEU A C 1
ATOM 2478 O O . LEU A 1 335 ? 0.530 -12.651 19.446 1.00 87.44 335 LEU A O 1
ATOM 2482 N N . ALA A 1 336 ? 2.282 -11.305 19.833 1.00 81.50 336 ALA A N 1
ATOM 2483 C CA . ALA A 1 336 ? 1.953 -11.091 21.231 1.00 81.50 336 ALA A CA 1
ATOM 2484 C C . ALA A 1 336 ? 0.777 -10.112 21.307 1.00 81.50 336 ALA A C 1
ATOM 2486 O O . ALA A 1 336 ? 0.956 -8.902 21.173 1.00 81.50 336 ALA A O 1
ATOM 2487 N N . LEU A 1 337 ? -0.427 -10.647 21.490 1.00 81.81 337 LEU A N 1
ATOM 2488 C CA . LEU A 1 337 ? -1.620 -9.833 21.662 1.00 81.81 337 LEU A CA 1
ATOM 2489 C C . LEU A 1 337 ? -1.730 -9.357 23.115 1.00 81.81 337 LEU A C 1
ATOM 2491 O O . LEU A 1 337 ? -1.476 -10.153 24.027 1.00 81.81 337 LEU A O 1
ATOM 2495 N N . PRO A 1 338 ? -2.163 -8.108 23.349 1.00 74.19 338 PRO A N 1
ATOM 2496 C CA . PRO A 1 338 ? -2.571 -7.677 24.679 1.00 74.19 338 PRO A CA 1
ATOM 2497 C C . PRO A 1 338 ? -3.744 -8.528 25.199 1.00 74.19 338 PRO A C 1
ATOM 2499 O O . PRO A 1 338 ? -4.371 -9.304 24.458 1.00 74.19 338 PRO A O 1
ATOM 2502 N N . ASP A 1 339 ? -4.027 -8.412 26.496 1.00 79.75 339 ASP A N 1
ATOM 2503 C CA . ASP A 1 339 ? -5.214 -9.012 27.107 1.00 79.75 339 ASP A CA 1
ATOM 2504 C C . ASP A 1 339 ? -6.455 -8.263 26.601 1.00 79.75 339 ASP A C 1
ATOM 2506 O O . ASP A 1 339 ? -6.879 -7.264 27.168 1.00 79.75 339 ASP A O 1
ATOM 2510 N N . LEU A 1 340 ? -6.964 -8.724 25.459 1.00 84.19 340 LEU A N 1
ATOM 2511 C CA . LEU A 1 340 ? -8.150 -8.211 24.789 1.00 84.19 340 LEU A CA 1
ATOM 2512 C C . LEU A 1 340 ? -9.378 -8.969 25.292 1.00 84.19 340 LEU A C 1
ATOM 2514 O O . LEU A 1 340 ? -9.485 -10.179 25.071 1.00 84.19 340 LEU A O 1
ATOM 2518 N N . ASP A 1 341 ? -10.285 -8.252 25.947 1.00 85.31 341 ASP A N 1
ATOM 2519 C CA . ASP A 1 341 ? -11.605 -8.755 26.316 1.00 85.31 341 ASP A CA 1
ATOM 2520 C C . ASP A 1 341 ? -12.575 -8.678 25.123 1.00 85.31 341 ASP A C 1
ATOM 2522 O O . ASP A 1 341 ? -12.377 -7.914 24.180 1.00 85.31 341 ASP A O 1
ATOM 2526 N N . VAL A 1 342 ? -13.656 -9.461 25.165 1.00 88.50 342 VAL A N 1
ATOM 2527 C CA . VAL A 1 342 ? -14.762 -9.314 24.202 1.00 88.50 342 VAL A CA 1
ATOM 2528 C C . VAL A 1 342 ? -15.380 -7.918 24.350 1.00 88.50 342 VAL A C 1
ATOM 2530 O O . VAL A 1 342 ? -15.643 -7.478 25.469 1.00 88.50 342 VAL A O 1
ATOM 2533 N N . GLY A 1 343 ? -15.613 -7.238 23.228 1.00 83.00 343 GLY A N 1
ATOM 2534 C CA . GLY A 1 343 ? -16.032 -5.837 23.143 1.00 83.00 343 GLY A CA 1
ATOM 2535 C C . GLY A 1 343 ? -14.869 -4.839 23.112 1.00 83.00 343 GLY A C 1
ATOM 2536 O O . GLY A 1 343 ? -15.099 -3.648 22.947 1.00 83.00 343 GLY A O 1
ATOM 2537 N N . ALA A 1 344 ? -13.615 -5.287 23.253 1.00 83.75 344 ALA A N 1
ATOM 2538 C CA . ALA A 1 344 ? -12.463 -4.393 23.163 1.00 83.75 344 ALA A CA 1
ATOM 2539 C C . ALA A 1 344 ? -12.328 -3.815 21.739 1.00 83.75 344 ALA A C 1
ATOM 2541 O O . ALA A 1 344 ? -12.263 -4.592 20.779 1.00 83.75 344 ALA A O 1
ATOM 2542 N N . PRO A 1 345 ? -12.225 -2.484 21.567 1.00 84.50 345 PRO A N 1
ATOM 2543 C CA . PRO A 1 345 ? -12.009 -1.888 20.259 1.00 84.50 345 PRO A CA 1
ATOM 2544 C C . PRO A 1 345 ? -10.553 -2.076 19.831 1.00 84.50 345 PRO A C 1
ATOM 2546 O O . PRO A 1 345 ? -9.611 -1.628 20.493 1.00 84.50 345 PRO A O 1
ATOM 2549 N N . VAL A 1 346 ? -10.352 -2.671 18.660 1.00 89.12 346 VAL A N 1
ATOM 2550 C CA . VAL A 1 346 ? -9.019 -2.940 18.115 1.00 89.12 346 VAL A CA 1
ATOM 2551 C C . VAL A 1 346 ? -8.859 -2.396 16.708 1.00 89.12 346 VAL A C 1
ATOM 2553 O O . VAL A 1 346 ? -9.813 -2.093 15.988 1.00 89.12 346 VAL A O 1
ATOM 2556 N N . ARG A 1 347 ? -7.600 -2.255 16.302 1.00 90.31 347 ARG A N 1
ATOM 2557 C CA . ARG A 1 347 ? -7.234 -1.995 14.916 1.00 90.31 347 ARG A CA 1
ATOM 2558 C C . ARG A 1 347 ? -6.184 -2.991 14.477 1.00 90.31 347 ARG A C 1
ATOM 2560 O O . ARG A 1 347 ? -5.136 -3.114 15.104 1.00 90.31 347 ARG A O 1
ATOM 2567 N N . VAL A 1 348 ? -6.450 -3.637 13.362 1.00 92.69 348 VAL A N 1
ATOM 2568 C CA . VAL A 1 348 ? -5.541 -4.568 12.715 1.00 92.69 348 VAL A CA 1
ATOM 2569 C C . VAL A 1 348 ? -4.926 -3.877 11.509 1.00 92.69 348 VAL A C 1
ATOM 2571 O O . VAL A 1 348 ? -5.611 -3.189 10.749 1.00 92.69 348 VAL A O 1
ATOM 2574 N N . PHE A 1 349 ? -3.622 -4.053 11.342 1.00 94.25 349 PHE A N 1
ATOM 2575 C CA . PHE A 1 349 ? -2.919 -3.716 10.114 1.00 94.25 349 PHE A CA 1
ATOM 2576 C C . PHE A 1 349 ? -2.376 -5.009 9.525 1.00 94.25 349 PHE A C 1
ATOM 2578 O O . PHE A 1 349 ? -1.648 -5.735 10.205 1.00 94.25 349 PHE A O 1
ATOM 2585 N N . GLY A 1 350 ? -2.743 -5.310 8.286 1.00 95.56 350 GLY A N 1
ATOM 2586 C CA . GLY A 1 350 ? -2.448 -6.606 7.689 1.00 95.56 350 GLY A CA 1
ATOM 2587 C C . GLY A 1 350 ? -2.746 -6.677 6.201 1.00 95.56 350 GLY A C 1
ATOM 2588 O O . GLY A 1 350 ? -2.997 -5.658 5.551 1.00 95.56 350 GLY A O 1
ATOM 2589 N N . PHE A 1 351 ? -2.710 -7.896 5.678 1.00 97.31 351 PHE A N 1
ATOM 2590 C CA . PHE A 1 351 ? -3.099 -8.216 4.309 1.00 97.31 351 PHE A CA 1
ATOM 2591 C C . PHE A 1 351 ? -4.309 -9.135 4.334 1.00 97.31 351 PHE A C 1
ATOM 2593 O O . PHE A 1 351 ? -4.351 -10.075 5.121 1.00 97.31 351 PHE A O 1
ATOM 2600 N N . VAL A 1 352 ? -5.286 -8.858 3.478 1.00 97.69 352 VAL A N 1
ATOM 2601 C CA . VAL A 1 352 ? -6.454 -9.729 3.338 1.00 97.69 352 VAL A CA 1
ATOM 2602 C C . VAL A 1 352 ? -6.002 -11.038 2.699 1.00 97.69 352 VAL A C 1
ATOM 2604 O O . VAL A 1 352 ? -5.142 -11.034 1.815 1.00 97.69 352 VAL A O 1
ATOM 2607 N N . SER A 1 353 ? -6.560 -12.153 3.157 1.00 96.94 353 SER A N 1
ATOM 2608 C CA . SER A 1 353 ? -6.231 -13.467 2.618 1.00 96.94 353 SER A CA 1
ATOM 2609 C C . SER A 1 353 ? -6.658 -13.589 1.144 1.00 96.94 353 SER A C 1
ATOM 2611 O O . SER A 1 353 ? -7.578 -12.886 0.715 1.00 96.94 353 SER A O 1
ATOM 2613 N N . PRO A 1 354 ? -5.997 -14.451 0.343 1.00 96.69 354 PRO A N 1
ATOM 2614 C CA . PRO A 1 354 ? -6.308 -14.621 -1.076 1.00 96.69 354 PRO A CA 1
ATOM 2615 C C . PRO A 1 354 ? -7.791 -14.894 -1.347 1.00 96.69 354 PRO A C 1
ATOM 2617 O O . PRO A 1 354 ? -8.505 -15.458 -0.516 1.00 96.69 354 PRO A O 1
ATOM 2620 N N . PHE A 1 355 ? -8.267 -14.513 -2.531 1.00 96.12 355 PHE A N 1
ATOM 2621 C CA . PHE A 1 355 ? -9.672 -14.701 -2.881 1.00 96.12 355 PHE A CA 1
ATOM 2622 C C . PHE A 1 355 ? -10.010 -16.195 -2.990 1.00 96.12 355 PHE A C 1
ATOM 2624 O O . PHE A 1 355 ? -9.311 -16.955 -3.661 1.00 96.12 35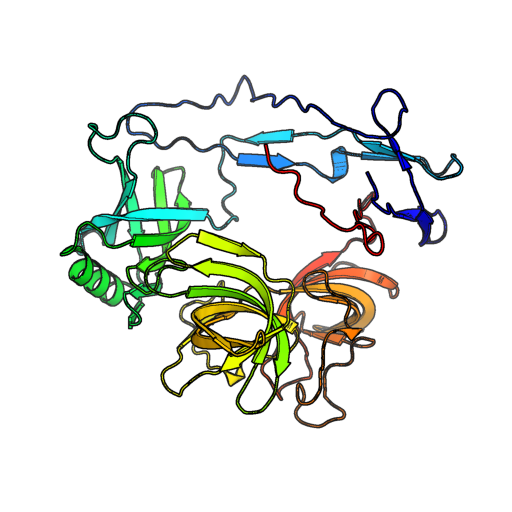5 PHE A O 1
ATOM 2631 N N . GLY A 1 356 ? -11.085 -16.616 -2.325 1.00 95.50 356 GLY A N 1
ATOM 2632 C CA . GLY A 1 356 ? -11.488 -18.018 -2.218 1.00 95.50 356 GLY A CA 1
ATOM 2633 C C . GLY A 1 356 ? -10.702 -18.829 -1.180 1.00 95.50 356 GLY A C 1
ATOM 2634 O O . GLY A 1 356 ? -10.799 -20.058 -1.186 1.00 95.50 356 GLY A O 1
ATOM 2635 N N . ALA A 1 357 ? -9.903 -18.178 -0.326 1.00 95.75 357 ALA A N 1
ATOM 2636 C CA . ALA A 1 357 ? -9.067 -18.835 0.680 1.00 95.75 357 ALA A CA 1
ATOM 2637 C C . ALA A 1 357 ? -9.498 -18.577 2.132 1.00 95.75 357 ALA A C 1
ATOM 2639 O O . ALA A 1 357 ? -8.913 -19.186 3.027 1.00 95.75 357 ALA A O 1
ATOM 2640 N N . ALA A 1 358 ? -10.500 -17.725 2.370 1.00 93.88 358 ALA A N 1
ATOM 2641 C CA . ALA A 1 358 ? -11.072 -17.568 3.702 1.00 93.88 358 ALA A CA 1
ATOM 2642 C C . ALA A 1 358 ? -11.718 -18.881 4.204 1.00 93.88 358 ALA A C 1
ATOM 2644 O O . ALA A 1 358 ? -12.242 -19.655 3.385 1.00 93.88 358 ALA A O 1
ATOM 2645 N N . PRO A 1 359 ? -11.697 -19.149 5.529 1.00 94.06 359 PRO A N 1
ATOM 2646 C CA . PRO A 1 359 ? -10.940 -18.457 6.589 1.00 94.06 359 PRO A CA 1
ATOM 2647 C C . PRO A 1 359 ? -9.467 -18.934 6.717 1.00 94.06 359 PRO A C 1
ATOM 2649 O O . PRO A 1 359 ? -9.162 -20.081 6.368 1.00 94.06 359 PRO A O 1
ATOM 2652 N N . PRO A 1 360 ? -8.548 -18.126 7.297 1.00 95.88 360 PRO A N 1
ATOM 2653 C CA . PRO A 1 360 ? -8.763 -16.790 7.873 1.00 95.88 360 PRO A CA 1
ATOM 2654 C C . PRO A 1 360 ? -9.038 -15.727 6.797 1.00 95.88 360 PRO A C 1
ATOM 2656 O O . PRO A 1 360 ? -8.706 -15.927 5.634 1.00 95.88 360 PRO A O 1
ATOM 2659 N N . ASP A 1 361 ? -9.645 -14.606 7.185 1.00 97.12 361 ASP A N 1
ATOM 2660 C CA . ASP A 1 361 ? -10.017 -13.511 6.278 1.00 97.12 361 ASP A CA 1
ATOM 2661 C C . ASP A 1 361 ? -8.868 -12.507 6.079 1.00 97.12 361 ASP A C 1
ATOM 2663 O O . ASP A 1 361 ? -8.790 -11.817 5.059 1.00 97.12 361 ASP A O 1
ATOM 2667 N N . CYS A 1 362 ? -7.969 -12.394 7.059 1.00 96.75 362 CYS A N 1
ATOM 2668 C CA . CYS A 1 362 ? -6.845 -11.461 7.044 1.00 96.75 362 CYS A CA 1
ATOM 2669 C C . CYS A 1 362 ? -5.663 -11.993 7.857 1.00 96.75 362 CYS A C 1
ATOM 2671 O O . CYS A 1 362 ? -5.840 -12.540 8.944 1.00 96.75 362 CYS A O 1
ATOM 2673 N N . ASP A 1 363 ? -4.449 -11.759 7.367 1.00 96.69 363 ASP A N 1
ATOM 2674 C CA . ASP A 1 363 ? -3.198 -11.993 8.077 1.00 96.69 363 ASP A CA 1
ATOM 2675 C C . ASP A 1 363 ? -2.697 -10.686 8.708 1.00 96.69 363 ASP A C 1
ATOM 2677 O O . ASP A 1 363 ? -2.313 -9.731 8.019 1.00 96.69 363 ASP A O 1
ATOM 2681 N N . ALA A 1 364 ? -2.679 -10.635 10.041 1.00 94.88 364 ALA A N 1
ATOM 2682 C CA . ALA A 1 364 ? -2.228 -9.465 10.781 1.00 94.88 364 ALA A CA 1
ATOM 2683 C C . ALA A 1 364 ? -0.697 -9.346 10.786 1.00 94.88 364 ALA A C 1
ATOM 2685 O O . ALA A 1 364 ? 0.025 -10.269 11.159 1.00 94.88 364 ALA A O 1
ATOM 2686 N N . LEU A 1 365 ? -0.203 -8.148 10.471 1.00 92.62 365 LEU A N 1
ATOM 2687 C CA . LEU A 1 365 ? 1.172 -7.735 10.761 1.00 92.62 365 LEU A CA 1
ATOM 2688 C C . LEU A 1 365 ? 1.284 -7.180 12.180 1.00 92.62 365 LEU A C 1
ATOM 2690 O O . LEU A 1 365 ? 2.274 -7.400 12.873 1.00 92.62 365 LEU A O 1
ATOM 2694 N N . THR A 1 366 ? 0.270 -6.427 12.603 1.00 89.38 366 THR A N 1
ATOM 2695 C CA . THR A 1 366 ? 0.181 -5.878 13.953 1.00 89.38 366 THR A CA 1
ATOM 2696 C C . THR A 1 366 ? -1.273 -5.668 14.355 1.00 89.38 366 THR A C 1
ATOM 2698 O O . THR A 1 366 ? -2.142 -5.403 13.519 1.00 89.38 366 THR A O 1
ATOM 2701 N N . VAL A 1 367 ? -1.520 -5.776 15.658 1.00 87.75 367 VAL A N 1
ATOM 2702 C CA . VAL A 1 367 ? -2.808 -5.508 16.291 1.00 87.75 367 VAL A CA 1
ATOM 2703 C C . VAL A 1 367 ? -2.581 -4.448 17.356 1.00 87.75 367 VAL A C 1
ATOM 2705 O O . VAL A 1 367 ? -1.787 -4.635 18.277 1.00 87.75 367 VAL A O 1
ATOM 2708 N N . ALA A 1 368 ? -3.274 -3.326 17.215 1.00 85.50 368 ALA A N 1
ATOM 2709 C CA . ALA A 1 368 ? -3.260 -2.239 18.173 1.00 85.50 368 ALA A CA 1
ATOM 2710 C C . ALA A 1 368 ? -4.546 -2.279 19.005 1.00 85.50 368 ALA A C 1
ATOM 2712 O O . ALA A 1 368 ? -5.652 -2.204 18.464 1.00 85.50 368 ALA A O 1
ATOM 2713 N N . ASP A 1 369 ? -4.373 -2.383 20.319 1.00 80.62 369 ASP A N 1
ATOM 2714 C CA . ASP A 1 369 ? -5.438 -2.241 21.307 1.00 80.62 369 ASP A CA 1
ATOM 2715 C C . ASP A 1 369 ? -5.739 -0.760 21.541 1.00 80.62 369 ASP A C 1
ATOM 2717 O O . ASP A 1 369 ? -4.828 0.045 21.751 1.00 80.62 369 ASP A O 1
ATOM 2721 N N . TYR A 1 370 ? -7.018 -0.400 21.491 1.00 71.94 370 TYR A N 1
ATOM 2722 C CA . TYR A 1 370 ? -7.489 0.951 21.767 1.00 71.94 370 TYR A CA 1
ATOM 2723 C C . TYR A 1 370 ? -8.428 1.023 22.973 1.00 71.94 370 TYR A C 1
ATOM 2725 O O . TYR A 1 370 ? -8.993 2.086 23.210 1.00 71.94 370 TYR A O 1
ATOM 2733 N N . SER A 1 371 ? -8.541 -0.038 23.775 1.00 65.88 371 SER A N 1
ATOM 2734 C CA . SER A 1 371 ? -9.367 -0.066 24.993 1.00 65.88 371 SER A CA 1
ATOM 2735 C C . SER A 1 371 ? -8.951 0.994 26.020 1.00 65.88 371 SER A C 1
ATOM 2737 O O . SER A 1 371 ? -9.761 1.457 26.809 1.00 65.88 371 SER A O 1
ATOM 2739 N N . ASN A 1 372 ? -7.674 1.398 26.002 1.00 57.56 372 ASN A N 1
ATOM 2740 C CA . ASN A 1 372 ? -7.123 2.468 26.843 1.00 57.56 372 ASN A CA 1
ATOM 2741 C C . ASN A 1 372 ? -6.700 3.699 26.031 1.00 57.56 372 ASN A C 1
ATOM 2743 O O . ASN A 1 372 ? -5.929 4.525 26.523 1.00 57.56 372 ASN A O 1
ATOM 2747 N N . ALA A 1 373 ? -7.119 3.806 24.767 1.00 57.12 373 ALA A N 1
ATOM 2748 C CA . ALA A 1 373 ? -6.819 4.992 23.987 1.00 57.12 373 ALA A CA 1
ATOM 2749 C C . ALA A 1 373 ? -7.639 6.148 24.552 1.00 57.12 373 ALA A C 1
ATOM 2751 O O . ALA A 1 373 ? -8.832 6.260 24.282 1.00 57.12 373 ALA A O 1
ATOM 2752 N N . THR A 1 374 ? -6.990 6.983 25.362 1.00 43.78 374 THR A N 1
ATOM 2753 C CA . THR A 1 374 ? -7.591 8.186 25.926 1.00 43.78 374 THR A CA 1
ATOM 2754 C C . THR A 1 374 ? -7.954 9.123 24.780 1.00 43.78 374 THR A C 1
ATOM 2756 O O . THR A 1 374 ? -7.119 9.849 24.249 1.00 43.78 374 THR A O 1
ATOM 2759 N N . ALA A 1 375 ? -9.223 8.998 24.406 1.00 42.44 375 ALA A N 1
ATOM 2760 C CA . ALA A 1 375 ? -9.995 9.721 23.423 1.00 42.44 375 ALA A CA 1
ATOM 2761 C C . ALA A 1 375 ? -9.537 9.632 21.941 1.00 42.44 375 ALA A C 1
ATOM 2763 O O . ALA A 1 375 ? -8.377 9.722 21.533 1.00 42.44 375 ALA A O 1
ATOM 2764 N N . ARG A 1 376 ? -10.533 9.353 21.095 1.00 44.03 376 ARG A N 1
ATOM 2765 C CA . ARG A 1 376 ? -10.443 9.288 19.635 1.00 44.03 376 ARG A CA 1
ATOM 2766 C C . ARG A 1 376 ? -11.245 10.467 19.093 1.00 44.03 376 ARG A C 1
ATOM 2768 O O . ARG A 1 376 ? -12.463 10.485 19.210 1.00 44.03 376 ARG A O 1
ATOM 2775 N N . LEU A 1 377 ? -10.592 11.431 18.447 1.00 41.81 377 LEU A N 1
ATOM 2776 C CA . LEU A 1 377 ? -11.299 12.486 17.719 1.00 41.81 377 LEU A CA 1
ATOM 2777 C C . LEU A 1 377 ? -11.802 11.934 16.375 1.00 41.81 377 LEU A C 1
ATOM 2779 O O . LEU A 1 377 ? -11.050 11.842 15.401 1.00 41.81 377 LEU A O 1
ATOM 2783 N N . ARG A 1 378 ? -13.084 11.569 16.307 1.00 38.41 378 ARG A N 1
ATOM 2784 C CA . ARG A 1 378 ? -13.765 11.273 15.040 1.00 38.41 378 ARG A CA 1
ATOM 2785 C C . ARG A 1 378 ? -14.284 12.580 14.441 1.00 38.41 378 ARG A C 1
ATOM 2787 O O . ARG A 1 378 ? -15.017 13.308 15.095 1.00 38.41 378 ARG A O 1
ATOM 2794 N N . VAL A 1 379 ? -13.894 12.885 13.202 1.00 40.44 379 VAL A N 1
ATOM 2795 C CA . VAL A 1 379 ? -14.383 14.051 12.445 1.00 40.44 379 VAL A CA 1
ATOM 2796 C C . VAL A 1 379 ? -15.135 13.537 11.224 1.00 40.44 379 VAL A C 1
ATOM 2798 O O . VAL A 1 379 ? -14.524 13.009 10.294 1.00 40.44 379 VAL A O 1
ATOM 2801 N N . GLN A 1 380 ? -16.459 13.684 11.217 1.00 36.84 380 GLN A N 1
ATOM 2802 C CA . GLN A 1 380 ? -17.298 13.321 10.075 1.00 36.84 380 GLN A CA 1
ATOM 2803 C C . GLN A 1 380 ? -18.050 14.539 9.546 1.00 36.84 380 GLN A C 1
ATOM 2805 O O . GLN A 1 380 ? -18.782 15.183 10.285 1.00 36.84 380 GLN A O 1
ATOM 2810 N N . TRP A 1 381 ? -17.913 14.839 8.254 1.00 41.41 381 TRP A N 1
ATOM 2811 C CA . TRP A 1 381 ? -18.678 15.904 7.609 1.00 41.41 381 TRP A CA 1
ATOM 2812 C C . TRP A 1 381 ? -20.067 15.401 7.234 1.00 41.41 381 TRP A C 1
ATOM 2814 O O . TRP A 1 381 ? -20.201 14.473 6.431 1.00 41.41 381 TRP A O 1
ATOM 2824 N N . GLU A 1 382 ? -21.106 16.048 7.752 1.00 37.28 382 GLU A N 1
ATOM 2825 C CA . GLU A 1 382 ? -22.448 15.847 7.222 1.00 37.28 382 GLU A CA 1
ATOM 2826 C C . GLU A 1 382 ? -22.539 16.406 5.800 1.00 37.28 382 GLU A C 1
ATOM 2828 O O . GLU A 1 382 ? -22.227 17.572 5.528 1.00 37.28 382 GLU A O 1
ATOM 2833 N N . ARG A 1 383 ? -22.990 15.562 4.867 1.00 33.31 383 ARG A N 1
ATOM 2834 C CA . ARG A 1 383 ? -23.298 15.990 3.508 1.00 33.31 383 ARG A CA 1
ATOM 2835 C C . ARG A 1 383 ? -24.592 16.796 3.570 1.00 33.31 383 ARG A C 1
ATOM 2837 O O . ARG A 1 383 ? -25.676 16.222 3.585 1.00 33.31 383 ARG A O 1
ATOM 2844 N N . THR A 1 384 ? -24.485 18.121 3.620 1.00 41.59 384 THR A N 1
ATOM 2845 C CA . THR A 1 384 ? -25.658 18.989 3.485 1.00 41.59 384 THR A CA 1
ATOM 2846 C C . THR A 1 384 ? -26.287 18.702 2.123 1.00 41.59 384 THR A C 1
ATOM 2848 O O . THR A 1 384 ? -25.623 18.806 1.089 1.00 41.59 384 THR A O 1
ATOM 2851 N N . SER A 1 385 ? -27.542 18.256 2.124 1.00 51.47 385 SER A N 1
ATOM 2852 C CA . SER A 1 385 ? -28.309 18.024 0.905 1.00 51.47 385 SER A CA 1
ATOM 2853 C C . SER A 1 385 ? -28.326 19.302 0.065 1.00 51.47 385 SER A C 1
ATOM 2855 O O . SER A 1 385 ? -28.781 20.336 0.543 1.00 51.47 385 SER A O 1
ATOM 2857 N N . GLU A 1 386 ? -27.808 19.190 -1.158 1.00 49.38 386 GLU A N 1
ATOM 2858 C CA . GLU A 1 386 ? -28.084 20.042 -2.320 1.00 49.38 386 GLU A CA 1
ATOM 2859 C C . GLU A 1 386 ? -28.093 21.563 -2.055 1.00 49.38 386 GLU A C 1
ATOM 2861 O O . GLU A 1 386 ? -29.136 22.203 -1.963 1.00 49.38 386 GLU A O 1
ATOM 2866 N N . ALA A 1 387 ? -26.904 22.167 -1.988 1.00 39.81 387 ALA A N 1
ATOM 2867 C CA . ALA A 1 387 ? -26.751 23.587 -2.292 1.00 39.81 387 ALA A CA 1
ATOM 2868 C C . ALA A 1 387 ? -26.211 23.709 -3.724 1.00 39.81 387 ALA A C 1
ATOM 2870 O O . ALA A 1 387 ? -25.067 23.339 -3.993 1.00 39.81 387 ALA A O 1
ATOM 2871 N N . GLU A 1 388 ? -27.056 24.181 -4.645 1.00 38.59 388 GLU A N 1
ATOM 2872 C CA . GLU A 1 388 ? -26.680 24.522 -6.019 1.00 38.59 388 GLU A CA 1
ATOM 2873 C C . GLU A 1 388 ? -25.452 25.446 -6.022 1.00 38.59 388 GLU A C 1
ATOM 2875 O O . GLU A 1 388 ? -25.497 26.587 -5.560 1.00 38.59 388 GLU A O 1
ATOM 2880 N N . LEU A 1 389 ? -24.342 24.961 -6.580 1.00 34.69 389 LEU A N 1
ATOM 2881 C CA . LEU A 1 389 ? -23.192 25.786 -6.937 1.00 34.69 389 LEU A CA 1
ATOM 2882 C C . LEU A 1 389 ? -23.561 26.636 -8.160 1.00 34.69 389 LEU A C 1
ATOM 2884 O O . LEU A 1 389 ? -23.271 26.271 -9.298 1.00 34.69 389 LEU A O 1
ATOM 2888 N N . THR A 1 390 ? -24.188 27.793 -7.954 1.00 36.53 390 THR A N 1
ATOM 2889 C CA . THR A 1 390 ? -24.217 28.825 -8.997 1.00 36.53 390 THR A CA 1
ATOM 2890 C C . THR A 1 390 ? -22.851 29.498 -9.058 1.00 36.53 390 THR A C 1
ATOM 2892 O O . THR A 1 390 ? -22.500 30.295 -8.188 1.00 36.53 390 THR A O 1
ATOM 2895 N N . ALA A 1 391 ? -22.074 29.174 -10.092 1.00 34.94 391 ALA A N 1
ATOM 2896 C CA . ALA A 1 391 ? -20.852 29.891 -10.430 1.00 34.94 391 ALA A CA 1
ATOM 2897 C C . ALA A 1 391 ? -21.199 31.336 -10.832 1.00 34.94 391 ALA A C 1
ATOM 2899 O O . ALA A 1 391 ? -21.782 31.579 -11.889 1.00 34.94 391 ALA A O 1
ATOM 2900 N N . GLY A 1 392 ? -20.855 32.297 -9.976 1.00 30.94 392 GLY A N 1
ATOM 2901 C CA . GLY A 1 392 ? -20.833 33.711 -10.333 1.00 30.94 392 GLY A CA 1
ATOM 2902 C C . GLY A 1 392 ? -19.595 33.999 -11.176 1.00 30.94 392 GLY A C 1
ATOM 2903 O O . GLY A 1 392 ? -18.475 33.840 -10.697 1.00 30.94 392 GLY A O 1
ATOM 2904 N N . ALA A 1 393 ? -19.807 34.392 -12.428 1.00 34.59 393 ALA A N 1
ATOM 2905 C CA . ALA A 1 393 ? -18.781 35.002 -13.257 1.00 34.59 393 ALA A CA 1
ATOM 2906 C C . ALA A 1 393 ? -18.677 36.497 -12.923 1.00 34.59 393 ALA A C 1
ATOM 2908 O O . ALA A 1 393 ? -19.673 37.208 -13.050 1.00 34.59 393 ALA A O 1
ATOM 2909 N N . GLU A 1 394 ? -17.475 36.953 -12.569 1.00 33.97 394 GLU A N 1
ATOM 2910 C CA . GLU A 1 394 ? -16.927 38.262 -12.958 1.00 33.97 394 GLU A CA 1
ATOM 2911 C C . GLU A 1 394 ? -15.453 38.106 -13.338 1.00 33.97 394 GLU A C 1
ATOM 2913 O O . GLU A 1 394 ? -14.720 37.402 -12.602 1.00 33.97 394 GLU A O 1
#

Sequence (394 aa):
SNALIEVEGDTGEPLQAVAVGEDGEPLAELTVDLVLDGAKRLVVAPGLPALLTIDFELAETHEVDLTTDPPTVLVQPTLVADVEPDADKIHRVRGFLGAVDETEGTFGILRPPYRNPNRPPRSVRVATDGETAFHVNGEDATGAEGLALLAGAAQDPTVPVLALGQVNPSTRSFEATEVYAGTSVPGGDRDGLVGVVVARDAQSLTVRGGTLDRSLGALYLNQDVVVTWTDETTVTRELDPNGAYTVDDVSVGQKVALLGAYSEDEGTPSFEASHIRMLVTRIAGEVVGKDEGELRLDLEHIEGRSPDRFDFSGTGATEGDDADPNDYQVNTGGLALPDLDVGAPVRVFGFVSPFGAAPPDCDALTVADYSNATARLRVQWERTSEAELTAGAE

pLDDT: mean 82.27, std 14.96, range [30.94, 97.75]

Secondary structure (DSSP, 8-state):
--EEEEEE-TTS-EEEEEEE-TTSSBP----------SSS-----TT-----EEEE-GGGSEEEETTSSS-EEEE---EEEESS--TTSPEEEEEEEEEEETTTTEEEEEE--SS-TTSPPEEEEEE--SS-EEEETTEEEEHHHHHHHHHHHTTSTT-EEEEEEEEETTTTEEEEEEEEEGGGSBTTTBEEEEEEEEEE-SSEEEEEEEEEEETTEEE---SEEEEE--TT-EEEETTEEEEEE-GGG--TT-EEEEEEEEEEETTEEEEEEEEEEEEPEEEEEEEEEEETTEEEEEEEEETTB-GGG---TTSBSSTTSSPPTTSEEEE-TT-----PPTT-EEEEEEEEPPTT-BSS-EEEEEEEE-TT-S-----EE---S---------